Protein AF-0000000070598016 (afdb_homodimer)

Organism: Penaeus vannamei (NCBI:txid6689)

InterPro domains:
  IPR006941 Ribonuclease CAF1 [PF04857] (2-315)
  IPR012337 Ribonuclease H-like superfamily [SSF53098] (2-322)
  IPR036397 Ribonuclease H superfamily [G3DSA:3.30.420.10] (1-96)
  IPR036397 Ribonuclease H superfamily [G3DSA:3.30.420.10] (113-328)
  IPR051181 CAF1 family poly(A)-specific ribonucleases [PTHR15092] (2-322)

Nearest PDB structures (foldseek):
  2a1s-assembly2_B  TM=6.828E-01  e=7.424E-16  Homo sapiens
  2a1s-assembly2_C  TM=6.619E-01  e=5.643E-16  Homo sapiens
  2a1s-assembly1_D  TM=6.572E-01  e=1.434E-15  Homo sapiens
  2a1s-assembly1_A  TM=6.541E-01  e=1.434E-15  Homo sapiens
  2a1r-assembly1_A  TM=8.777E-01  e=7.933E-10  Homo sapiens

Solvent-accessible surface area (backbone atoms only — not comparable to full-atom values): 36395 Å² total; per-residue (Å²): 134,72,51,55,48,39,40,48,50,76,41,78,38,85,98,50,67,32,30,38,32,38,68,39,68,42,40,34,23,84,69,50,49,98,88,38,66,55,67,50,77,43,46,29,55,59,52,52,51,40,49,75,61,66,56,58,50,44,52,26,69,75,63,28,37,31,57,34,15,53,62,52,48,53,50,48,51,53,49,51,50,33,41,68,71,61,73,42,88,71,84,69,51,67,72,47,46,51,50,53,52,50,48,54,60,49,55,72,76,52,50,81,71,39,71,52,72,50,81,89,52,82,49,64,62,54,44,49,52,41,34,50,46,41,51,71,75,31,81,49,39,43,48,46,81,53,95,87,28,43,37,36,32,32,37,47,69,70,56,44,53,55,54,46,66,74,30,62,88,44,49,59,59,48,50,53,53,51,57,60,46,27,39,53,26,56,56,50,51,50,49,39,72,66,53,57,76,44,76,38,64,70,39,65,65,58,49,52,52,48,38,36,46,44,44,34,77,75,64,93,43,66,66,60,44,53,53,51,48,40,68,46,37,74,44,74,44,40,46,49,60,52,42,49,53,50,30,54,54,30,49,74,66,76,42,86,65,32,71,54,50,67,51,83,46,70,67,49,37,43,50,32,58,69,64,46,73,78,62,76,85,65,66,46,78,42,52,56,59,74,78,42,88,72,62,56,88,70,83,53,72,87,35,40,20,45,44,28,40,48,46,53,52,41,40,54,49,49,51,51,51,51,54,56,67,69,49,79,130,133,72,51,56,46,39,42,49,50,73,42,80,38,86,98,50,67,31,30,37,32,38,68,38,69,43,38,34,22,83,68,49,49,98,88,39,64,54,68,48,77,43,47,28,55,58,52,51,51,39,50,74,59,67,56,57,49,44,51,25,70,76,63,28,38,32,57,34,16,53,62,55,49,53,50,48,52,54,50,52,51,32,43,69,70,62,74,42,88,72,84,69,51,66,74,49,46,52,50,52,51,51,48,54,58,49,55,73,74,51,49,81,69,40,70,50,72,50,79,90,52,83,50,64,62,54,44,49,50,42,33,50,47,41,51,70,74,32,80,49,40,44,48,46,82,52,96,85,28,43,36,38,31,32,36,47,69,70,56,44,52,55,53,45,66,74,30,59,88,43,48,58,59,48,51,51,52,50,57,60,47,26,39,52,26,55,57,51,51,50,49,39,72,64,52,57,72,45,77,36,64,70,39,66,66,57,50,52,50,48,39,36,46,44,44,33,77,75,63,92,44,68,66,60,43,52,52,50,48,38,68,45,35,74,42,75,43,41,45,48,60,51,42,49,53,50,29,53,53,30,49,74,65,76,42,84,65,32,71,53,51,67,48,84,46,69,67,48,35,43,51,33,58,68,64,47,75,77,62,76,84,66,67,45,79,42,52,56,58,73,79,41,87,72,61,54,88,69,82,52,71,87,36,39,18,46,46,28,40,47,44,53,52,42,40,56,49,50,52,50,51,51,55,56,68,68,50,78,133

pLDDT: mean 89.63, std 10.13, range [38.59, 98.31]

Secondary structure (DSSP, 8-state):
--SEEEEEEEEEETTTTEEEEEEEEEEB----BTTB--EEEEEHHHHHHHHHTT--HHHHHHHPBPB--HHHHHHHHHHHHHHHTT-S-PPPPHHHHHHHHHHHHHHHHPPTT-EEEE-S---HHHHHHHHHHHHHH-TTEEEEEETTEEEEEE--HHHHHHHHHHSGGGHHHHHHHHHHHHBTHHHHHHHHHHT--EEESS-HHHHHHHIIIII-PPPS-HHHHHHHHHHH-S-EEEHHHHHHHHHHHHHHTT-GGGGGG---SHHHHHHHHHH---STTPPEEEESSTT-GGGSS---TT-HHHHHHHHHHHHHHHHHHHHHHHS--/--SEEEEEEEEEETTTTEEEEEEEEEEB----BTTB--EEEEEHHHHHHHHHTT--HHHHHHHPBPB--HHHHHHHHHHHHHHHTT-S-----HHHHHHHHHHHHHHHHPPTT-EEEE-S---HHHHHHHHHHHHHH-TTEEEEEETTEEEEEE--HHHHHHHHHHSGGGHHHHHHHHHHHHBHHHHHHHHHHHT--EEESS-HHHHHHHIIIII-PPPS-HHHHHHHHHHH-S-EEEHHHHHHHHHHHHHHTT-GGGGGG---SHHHHHHHHHH---STTPPEEEESSTT-GGGSS---TT-HHHHHHHHHHHHHHHHHHHHHHHS--

Structure (mmCIF, N/CA/C/O backbone):
data_AF-0000000070598016-model_v1
#
loop_
_entity.id
_entity.type
_entity.pdbx_description
1 polymer 'Putative poly(A)-specific ribonuclease PARN-like domain-containing protein 1'
#
loop_
_atom_site.group_PDB
_atom_site.id
_atom_site.type_symbol
_atom_site.label_atom_id
_atom_site.label_alt_id
_atom_site.label_comp_id
_atom_site.label_asym_id
_atom_site.label_entity_id
_atom_site.label_seq_id
_atom_site.pdbx_PDB_ins_code
_atom_site.Cartn_x
_atom_site.Cartn_y
_atom_site.Cartn_z
_atom_site.occupancy
_atom_site.B_iso_or_equiv
_atom_site.auth_seq_id
_atom_site.auth_comp_id
_atom_site.auth_asym_id
_atom_site.auth_atom_id
_atom_site.pdbx_PDB_model_num
ATOM 1 N N . MET A 1 1 ? -10.031 4.992 -5.035 1 87.19 1 MET A N 1
ATOM 2 C CA . MET A 1 1 ? -10.625 3.811 -4.41 1 87.19 1 MET A CA 1
ATOM 3 C C . MET A 1 1 ? -10.758 3.998 -2.904 1 87.19 1 MET A C 1
ATOM 5 O O . MET A 1 1 ? -9.93 4.672 -2.283 1 87.19 1 MET A O 1
ATOM 9 N N . ILE A 1 2 ? -11.836 3.328 -2.42 1 93.75 2 ILE A N 1
ATOM 10 C CA . ILE A 1 2 ? -12.047 3.355 -0.976 1 93.75 2 ILE A CA 1
ATOM 11 C C . ILE A 1 2 ? -11.195 2.277 -0.31 1 93.75 2 ILE A C 1
ATOM 13 O O . ILE A 1 2 ? -11.359 1.087 -0.592 1 93.75 2 ILE A O 1
ATOM 17 N N . CYS A 1 3 ? -10.312 2.754 0.599 1 94.94 3 CYS A N 1
ATOM 18 C CA . CYS A 1 3 ? -9.461 1.8 1.301 1 94.94 3 CYS A CA 1
ATOM 19 C C . CYS A 1 3 ? -10.047 1.443 2.662 1 94.94 3 CYS A C 1
ATOM 21 O O . CYS A 1 3 ? -9.742 0.389 3.219 1 94.94 3 CYS A O 1
ATOM 23 N N . GLN A 1 4 ? -10.812 2.354 3.111 1 96.31 4 GLN A N 1
ATOM 24 C CA . GLN A 1 4 ? -11.453 2.17 4.406 1 96.31 4 GLN A CA 1
ATOM 25 C C . GLN A 1 4 ? -12.875 2.725 4.398 1 96.31 4 GLN A C 1
ATOM 27 O O . GLN A 1 4 ? -13.117 3.816 3.883 1 96.31 4 GLN A O 1
ATOM 32 N N . MET A 1 5 ? -13.789 1.959 4.93 1 97.19 5 MET A N 1
ATOM 33 C CA . MET A 1 5 ? -15.188 2.365 5.023 1 97.19 5 MET A CA 1
ATOM 34 C C . MET A 1 5 ? -15.648 2.406 6.477 1 97.19 5 MET A C 1
ATOM 36 O O . MET A 1 5 ? -15.562 1.402 7.188 1 97.19 5 MET A O 1
ATOM 40 N N . GLY A 1 6 ? -16.062 3.57 6.883 1 97.5 6 GLY A N 1
ATOM 41 C CA . GLY A 1 6 ? -16.625 3.715 8.211 1 97.5 6 GLY A CA 1
ATOM 42 C C . GLY A 1 6 ? -18.141 3.695 8.219 1 97.5 6 GLY A C 1
ATOM 43 O O . GLY A 1 6 ? -18.781 4.262 7.324 1 97.5 6 GLY A O 1
ATOM 44 N N . MET A 1 7 ? -18.703 2.969 9.211 1 97.81 7 MET A N 1
ATOM 45 C CA . MET A 1 7 ? -20.156 2.906 9.391 1 97.81 7 MET A CA 1
ATOM 46 C C . MET A 1 7 ? -20.516 3.023 10.859 1 97.81 7 MET A C 1
ATOM 48 O O . MET A 1 7 ? -19.906 2.385 11.719 1 97.81 7 MET A O 1
ATOM 52 N N . ALA A 1 8 ? -21.406 3.871 11.148 1 98.31 8 ALA A N 1
ATOM 53 C CA . ALA A 1 8 ? -21.969 4.012 12.492 1 98.31 8 ALA A CA 1
ATOM 54 C C . ALA A 1 8 ? -23.484 3.961 12.469 1 98.31 8 ALA A C 1
ATOM 56 O O . ALA A 1 8 ? -24.125 4.727 11.742 1 98.31 8 ALA A O 1
ATOM 57 N N . VAL A 1 9 ? -24.047 3.059 13.219 1 98.06 9 VAL A N 1
ATOM 58 C CA . VAL A 1 9 ? -25.484 2.871 13.273 1 98.06 9 VAL A CA 1
ATOM 59 C C . VAL A 1 9 ? -26.031 3.455 14.578 1 98.06 9 VAL A C 1
ATOM 61 O O . VAL A 1 9 ? -25.656 3.021 15.664 1 98.06 9 VAL A O 1
ATOM 64 N N . PHE A 1 10 ? -26.891 4.449 14.414 1 97.88 10 PHE A N 1
ATOM 65 C CA . PHE A 1 10 ? -27.484 5.113 15.57 1 97.88 10 PHE A CA 1
ATOM 66 C C . PHE A 1 10 ? -28.922 4.66 15.773 1 97.88 10 PHE A C 1
ATOM 68 O O . PHE A 1 10 ? -29.688 4.555 14.812 1 97.88 10 PHE A O 1
ATOM 75 N N . LYS A 1 11 ? -29.234 4.352 16.984 1 96.94 11 LYS A N 1
ATOM 76 C CA . LYS A 1 11 ? -30.594 3.957 17.359 1 96.94 11 LYS A CA 1
ATOM 77 C C . LYS A 1 11 ? -31.094 4.777 18.531 1 96.94 11 LYS A C 1
ATOM 79 O O . LYS A 1 11 ? -30.422 4.898 19.562 1 96.94 11 LYS A O 1
ATOM 84 N N . GLY A 1 12 ? -32.25 5.332 18.344 1 96 12 GLY A N 1
ATOM 85 C CA . GLY A 1 12 ? -32.875 6.062 19.453 1 96 12 GLY A CA 1
ATOM 86 C C . GLY A 1 12 ? -33.25 5.172 20.609 1 96 12 GLY A C 1
ATOM 87 O O . GLY A 1 12 ? -33.75 4.047 20.406 1 96 12 GLY A O 1
ATOM 88 N N . ILE A 1 13 ? -33 5.715 21.812 1 94.38 13 ILE A N 1
ATOM 89 C CA . ILE A 1 13 ? -33.469 5.035 23.016 1 94.38 13 ILE A CA 1
ATOM 90 C C . ILE A 1 13 ? -34.875 5.496 23.344 1 94.38 13 ILE A C 1
ATOM 92 O O . ILE A 1 13 ? -35.094 6.68 23.609 1 94.38 13 ILE A O 1
ATOM 96 N N . PRO A 1 14 ? -35.812 4.633 23.469 1 92.44 14 PRO A N 1
ATOM 97 C CA . PRO A 1 14 ? -37.188 5.031 23.734 1 92.44 14 PRO A CA 1
ATOM 98 C C . PRO A 1 14 ? -37.344 5.828 25.031 1 92.44 14 PRO A C 1
ATOM 100 O O . PRO A 1 14 ? -36.688 5.508 26.031 1 92.44 14 PRO A O 1
ATOM 103 N N . HIS A 1 15 ? -38.125 6.891 24.969 1 91.62 15 HIS A N 1
ATOM 104 C CA . HIS A 1 15 ? -38.531 7.719 26.094 1 91.62 15 HIS A CA 1
ATOM 105 C C . HIS A 1 15 ? -37.344 8.445 26.719 1 91.62 15 HIS A C 1
ATOM 107 O O . HIS A 1 15 ? -37.406 8.828 27.891 1 91.62 15 HIS A O 1
ATOM 113 N N . THR A 1 16 ? -36.312 8.469 26.031 1 89.75 16 THR A N 1
ATOM 114 C CA . THR A 1 16 ? -35.188 9.25 26.5 1 89.75 16 THR A CA 1
ATOM 115 C C . THR A 1 16 ? -34.625 10.133 25.375 1 89.75 16 THR A C 1
ATOM 117 O O . THR A 1 16 ? -34.969 9.938 24.203 1 89.75 16 THR A O 1
ATOM 120 N N . ASN A 1 17 ? -33.969 11.078 25.734 1 89.69 17 ASN A N 1
ATOM 121 C CA . ASN A 1 17 ? -33.219 11.898 24.766 1 89.69 17 ASN A CA 1
ATOM 122 C C . ASN A 1 17 ? -31.812 11.367 24.562 1 89.69 17 ASN A C 1
ATOM 124 O O . ASN A 1 17 ? -30.844 12.07 24.844 1 89.69 17 ASN A O 1
ATOM 128 N N . GLY A 1 18 ? -31.828 10.125 24.094 1 94.38 18 GLY A N 1
ATOM 129 C CA . GLY A 1 18 ? -30.547 9.477 23.938 1 94.38 18 GLY A CA 1
ATOM 130 C C . GLY A 1 18 ? -30.5 8.492 22.781 1 94.38 18 GLY A C 1
ATOM 131 O O . GLY A 1 18 ? -31.547 8.062 22.297 1 94.38 18 GLY A O 1
ATOM 132 N N . TYR A 1 19 ? -29.359 8.188 22.328 1 96.88 19 TYR A N 1
ATOM 133 C CA . TYR A 1 19 ? -29.125 7.258 21.234 1 96.88 19 TYR A CA 1
ATOM 134 C C . TYR A 1 19 ? -28.031 6.254 21.578 1 96.88 19 TYR A C 1
ATOM 136 O O . TYR A 1 19 ? -27.109 6.566 22.328 1 96.88 19 TYR A O 1
ATOM 144 N N . THR A 1 20 ? -28.172 5.078 21.062 1 97.44 20 THR A N 1
ATOM 145 C CA . THR A 1 20 ? -27.062 4.141 21.047 1 97.44 20 THR A CA 1
ATOM 146 C C . THR A 1 20 ? -26.375 4.148 19.688 1 97.44 20 THR A C 1
ATOM 148 O O . THR A 1 20 ? -26.984 4.477 18.672 1 97.44 20 THR A O 1
ATOM 151 N N . VAL A 1 21 ? -25.109 3.855 19.719 1 98 21 VAL A N 1
ATOM 152 C CA . VAL A 1 21 ? -24.359 3.832 18.453 1 98 21 VAL A CA 1
ATOM 153 C C . VAL A 1 21 ? -23.453 2.607 18.422 1 98 21 VAL A C 1
ATOM 155 O O . VAL A 1 21 ? -22.875 2.223 19.438 1 98 21 VAL A O 1
ATOM 158 N N . THR A 1 22 ? -23.422 1.953 17.312 1 97.88 22 THR A N 1
ATOM 159 C CA . THR A 1 22 ? -22.469 0.91 16.984 1 97.88 22 THR A CA 1
ATOM 160 C C . THR A 1 22 ? -21.641 1.3 15.766 1 97.88 22 THR A C 1
ATOM 162 O O . THR A 1 22 ? -22.188 1.484 14.68 1 97.88 22 THR A O 1
ATOM 165 N N . SER A 1 23 ? -20.328 1.384 15.977 1 97.56 23 SER A N 1
ATOM 166 C CA . SER A 1 23 ? -19.453 1.861 14.914 1 97.56 23 SER A CA 1
ATOM 167 C C . SER A 1 23 ? -18.578 0.735 14.367 1 97.56 23 SER A C 1
ATOM 169 O O . SER A 1 23 ? -18.125 -0.129 15.125 1 97.56 23 SER A O 1
ATOM 171 N N . TYR A 1 24 ? -18.359 0.74 13.086 1 97.5 24 TYR A N 1
ATOM 172 C CA . TYR A 1 24 ? -17.547 -0.248 12.383 1 97.5 24 TYR A CA 1
ATOM 173 C C . TYR A 1 24 ? -16.516 0.429 11.492 1 97.5 24 TYR A C 1
ATOM 175 O O . TYR A 1 24 ? -16.75 1.513 10.961 1 97.5 24 TYR A O 1
ATOM 183 N N . ASN A 1 25 ? -15.383 -0.156 11.414 1 97.56 25 ASN A N 1
ATOM 184 C CA . ASN A 1 25 ? -14.32 0.244 10.492 1 97.56 25 ASN A CA 1
ATOM 185 C C . ASN A 1 25 ? -13.883 -0.914 9.602 1 97.56 25 ASN A C 1
ATOM 187 O O . ASN A 1 25 ? -13.281 -1.876 10.07 1 97.56 25 ASN A O 1
ATOM 191 N N . PHE A 1 26 ? -14.203 -0.837 8.281 1 97.81 26 PHE A N 1
ATOM 192 C CA . PHE A 1 26 ? -13.914 -1.91 7.332 1 97.81 26 PHE A CA 1
ATOM 193 C C . PHE A 1 26 ? -12.758 -1.525 6.418 1 97.81 26 PHE A C 1
ATOM 195 O O . PHE A 1 26 ? -12.758 -0.441 5.832 1 97.81 26 PHE A O 1
ATOM 202 N N . TYR A 1 27 ? -11.805 -2.406 6.316 1 97.81 27 TYR A N 1
ATOM 203 C CA . TYR A 1 27 ? -10.797 -2.256 5.277 1 97.81 27 TYR A CA 1
ATOM 204 C C . TYR A 1 27 ? -11.242 -2.922 3.98 1 97.81 27 TYR A C 1
ATOM 206 O O . TYR A 1 27 ? -11.75 -4.047 3.996 1 97.81 27 TYR A O 1
ATOM 214 N N . LEU A 1 28 ? -11.117 -2.17 2.902 1 97.06 28 LEU A N 1
ATOM 215 C CA . LEU A 1 28 ? -11.492 -2.699 1.596 1 97.06 28 LEU A CA 1
ATOM 216 C C . LEU A 1 28 ? -10.258 -2.873 0.709 1 97.06 28 LEU A C 1
ATOM 218 O O . LEU A 1 28 ? -9.547 -1.904 0.428 1 97.06 28 LEU A O 1
ATOM 222 N N . ARG A 1 29 ? -10.023 -4.055 0.264 1 94.81 29 ARG A N 1
ATOM 223 C CA . ARG A 1 29 ? -8.852 -4.305 -0.563 1 94.81 29 ARG A CA 1
ATOM 224 C C . ARG A 1 29 ? -9.242 -4.543 -2.018 1 94.81 29 ARG A C 1
ATOM 226 O O . ARG A 1 29 ? -10.336 -5.043 -2.295 1 94.81 29 ARG A O 1
ATOM 233 N N . PRO A 1 30 ? -8.344 -4.18 -2.912 1 92.06 30 PRO A N 1
ATOM 234 C CA . PRO A 1 30 ? -8.57 -4.582 -4.301 1 92.06 30 PRO A CA 1
ATOM 235 C C . PRO A 1 30 ? -8.383 -6.078 -4.523 1 92.06 30 PRO A C 1
ATOM 237 O O . PRO A 1 30 ? -7.688 -6.738 -3.744 1 92.06 30 PRO A O 1
ATOM 240 N N . HIS A 1 31 ? -9.039 -6.566 -5.496 1 88.19 31 HIS A N 1
ATOM 241 C CA . HIS A 1 31 ? -8.914 -7.984 -5.816 1 88.19 31 HIS A CA 1
ATOM 242 C C . HIS A 1 31 ? -8.961 -8.219 -7.324 1 88.19 31 HIS A C 1
ATOM 244 O O . HIS A 1 31 ? -9.703 -7.539 -8.039 1 88.19 31 HIS A O 1
ATOM 250 N N . SER A 1 32 ? -8.133 -9.078 -7.66 1 86 32 SER A N 1
ATOM 251 C CA . SER A 1 32 ? -8.125 -9.461 -9.07 1 86 32 SER A CA 1
ATOM 252 C C . SER A 1 32 ? -8.688 -10.867 -9.266 1 86 32 SER A C 1
ATOM 254 O O . SER A 1 32 ? -8.758 -11.648 -8.312 1 86 32 SER A O 1
ATOM 256 N N . CYS A 1 33 ? -9.203 -11.031 -10.43 1 76.94 33 CYS A N 1
ATOM 257 C CA . CYS A 1 33 ? -9.633 -12.359 -10.852 1 76.94 33 CYS A CA 1
ATOM 258 C C . CYS A 1 33 ? -9.164 -12.648 -12.273 1 76.94 33 CYS A C 1
ATOM 260 O O . CYS A 1 33 ? -8.469 -11.836 -12.883 1 76.94 33 CYS A O 1
ATOM 262 N N . THR A 1 34 ? -9.344 -13.75 -12.773 1 67.5 34 THR A N 1
ATOM 263 C CA . THR A 1 34 ? -8.859 -14.211 -14.07 1 67.5 34 THR A CA 1
ATOM 264 C C . THR A 1 34 ? -9.18 -13.195 -15.164 1 67.5 34 THR A C 1
ATOM 266 O O . THR A 1 34 ? -8.367 -12.953 -16.047 1 67.5 34 THR A O 1
ATOM 269 N N . SER A 1 35 ? -10.234 -12.523 -15.031 1 66.56 35 SER A N 1
ATOM 270 C CA . SER A 1 35 ? -10.641 -11.641 -16.109 1 66.56 35 SER A CA 1
ATOM 271 C C . SER A 1 35 ? -10.617 -10.18 -15.672 1 66.56 35 SER A C 1
ATOM 273 O O . SER A 1 35 ? -10.859 -9.273 -16.484 1 66.56 35 SER A O 1
ATOM 275 N N . PHE A 1 36 ? -10.281 -10.047 -14.492 1 79.31 36 PHE A N 1
ATOM 276 C CA . PHE A 1 36 ? -10.391 -8.711 -13.914 1 79.31 36 PHE A CA 1
ATOM 277 C C . PHE A 1 36 ? -9.156 -8.375 -13.086 1 79.31 36 PHE A C 1
ATOM 279 O O . PHE A 1 36 ? -8.797 -9.117 -12.172 1 79.31 36 PHE A O 1
ATOM 286 N N . ASP A 1 37 ? -8.469 -7.316 -13.523 1 87 37 ASP A N 1
ATOM 287 C CA . ASP A 1 37 ? -7.289 -6.848 -12.805 1 87 37 ASP A CA 1
ATOM 288 C C . ASP A 1 37 ? -7.273 -5.324 -12.719 1 87 37 ASP A C 1
ATOM 290 O O . ASP A 1 37 ? -6.582 -4.656 -13.492 1 87 37 ASP A O 1
ATOM 294 N N . PRO A 1 38 ? -7.957 -4.875 -11.789 1 87.25 38 PRO A N 1
ATOM 295 C CA . PRO A 1 38 ? -8.078 -3.418 -11.703 1 87.25 38 PRO A CA 1
ATOM 296 C C . PRO A 1 38 ? -6.762 -2.742 -11.312 1 87.25 38 PRO A C 1
ATOM 298 O O . PRO A 1 38 ? -5.957 -3.326 -10.586 1 87.25 38 PRO A O 1
ATOM 301 N N . THR A 1 39 ? -6.586 -1.587 -11.898 1 90.75 39 THR A N 1
ATOM 302 C CA . THR A 1 39 ? -5.465 -0.721 -11.539 1 90.75 39 THR A CA 1
ATOM 303 C C . THR A 1 39 ? -5.957 0.527 -10.812 1 90.75 39 THR A C 1
ATOM 305 O O . THR A 1 39 ? -7.098 0.958 -11.008 1 90.75 39 THR A O 1
ATOM 308 N N . PHE A 1 40 ? -5.152 0.979 -9.953 1 90.94 40 PHE A N 1
ATOM 309 C CA . PHE A 1 40 ? -5.5 2.244 -9.312 1 90.94 40 PHE A CA 1
ATOM 310 C C . PHE A 1 40 ? -4.254 3.1 -9.094 1 90.94 40 PHE A C 1
ATOM 312 O O . PHE A 1 40 ? -3.137 2.582 -9.07 1 90.94 40 PHE A O 1
ATOM 319 N N . MET A 1 41 ? -4.508 4.336 -8.984 1 92.62 41 MET A N 1
ATOM 320 C CA . MET A 1 41 ? -3.434 5.316 -8.859 1 92.62 41 MET A CA 1
ATOM 321 C C . MET A 1 41 ? -3.24 5.723 -7.398 1 92.62 41 MET A C 1
ATOM 323 O O . MET A 1 41 ? -4.215 5.902 -6.668 1 92.62 41 MET A O 1
ATOM 327 N N . CYS A 1 42 ? -1.996 5.777 -7.051 1 92.44 42 CYS A N 1
ATOM 328 C CA . CYS A 1 42 ? -1.64 6.258 -5.719 1 92.44 42 CYS A CA 1
ATOM 329 C C . CYS A 1 42 ? -0.865 7.566 -5.801 1 92.44 42 CYS A C 1
ATOM 331 O O . CYS A 1 42 ? 0.073 7.691 -6.59 1 92.44 42 CYS A O 1
ATOM 333 N N . GLN A 1 43 ? -1.31 8.461 -5.07 1 92 43 GLN A N 1
ATOM 334 C CA . GLN A 1 43 ? -0.57 9.703 -4.898 1 92 43 GLN A CA 1
ATOM 335 C C . GLN A 1 43 ? 0.286 9.664 -3.637 1 92 43 GLN A C 1
ATOM 337 O O . GLN A 1 43 ? -0.192 9.289 -2.566 1 92 43 GLN A O 1
ATOM 342 N N . THR A 1 44 ? 1.466 10.094 -3.715 1 91.69 44 THR A N 1
ATOM 343 C CA . THR A 1 44 ? 2.422 9.969 -2.621 1 91.69 44 THR A CA 1
ATOM 344 C C . THR A 1 44 ? 1.955 10.758 -1.4 1 91.69 44 THR A C 1
ATOM 346 O O . THR A 1 44 ? 1.989 10.25 -0.277 1 91.69 44 THR A O 1
ATOM 349 N N . SER A 1 45 ? 1.502 11.938 -1.614 1 88.62 45 SER A N 1
ATOM 350 C CA . SER A 1 45 ? 1.046 12.758 -0.498 1 88.62 45 SER A CA 1
ATOM 351 C C . SER A 1 45 ? -0.134 12.109 0.219 1 88.62 45 SER A C 1
ATOM 353 O O . SER A 1 45 ? -0.285 12.258 1.434 1 88.62 45 SER A O 1
ATOM 355 N N . SER A 1 46 ? -0.92 11.383 -0.531 1 90.56 46 SER A N 1
ATOM 356 C CA . SER A 1 46 ? -2.043 10.664 0.065 1 90.56 46 SER A CA 1
ATOM 357 C C . SER A 1 46 ? -1.562 9.516 0.948 1 90.56 46 SER A C 1
ATOM 359 O O . SER A 1 46 ? -2.117 9.281 2.021 1 90.56 46 SER A O 1
ATOM 361 N N . LEU A 1 47 ? -0.549 8.867 0.49 1 92.44 47 LEU A N 1
ATOM 362 C CA . LEU A 1 47 ? 0.026 7.789 1.288 1 92.44 47 LEU A CA 1
ATOM 363 C C . LEU A 1 47 ? 0.657 8.336 2.564 1 92.44 47 LEU A C 1
ATOM 365 O O . LEU A 1 47 ? 0.504 7.75 3.639 1 92.44 47 LEU A O 1
ATOM 369 N N . GLU A 1 48 ? 1.314 9.406 2.398 1 88.69 48 GLU A N 1
ATOM 370 C CA . GLU A 1 48 ? 1.935 10.047 3.557 1 88.69 48 GLU A CA 1
ATOM 371 C C . GLU A 1 48 ? 0.883 10.516 4.555 1 88.69 48 GLU A C 1
ATOM 373 O O . GLU A 1 48 ? 1.1 10.453 5.77 1 88.69 48 GLU A O 1
ATOM 378 N N . PHE A 1 49 ? -0.177 11.008 4.027 1 88.5 49 PHE A N 1
ATOM 379 C CA . PHE A 1 49 ? -1.301 11.391 4.875 1 88.5 49 PHE A CA 1
ATOM 380 C C . PHE A 1 49 ? -1.81 10.195 5.672 1 88.5 49 PHE A C 1
ATOM 382 O O . PHE A 1 49 ? -2.006 10.281 6.883 1 88.5 49 PHE A O 1
ATOM 389 N N . LEU A 1 50 ? -2.023 9.094 5 1 91.94 50 LEU A N 1
ATOM 390 C CA . LEU A 1 50 ? -2.477 7.879 5.672 1 91.94 50 LEU A CA 1
ATOM 391 C C . LEU A 1 50 ? -1.479 7.445 6.742 1 91.94 50 LEU A C 1
ATOM 393 O O . LEU A 1 50 ? -1.873 7.004 7.824 1 91.94 50 LEU A O 1
ATOM 397 N N . GLN A 1 51 ? -0.239 7.625 6.434 1 90.44 51 GLN A N 1
ATOM 398 C CA . GLN A 1 51 ? 0.804 7.297 7.398 1 90.44 51 GLN A CA 1
ATOM 399 C C . GLN A 1 51 ? 0.677 8.156 8.656 1 90.44 51 GLN A C 1
ATOM 401 O O . GLN A 1 51 ? 0.814 7.652 9.773 1 90.44 51 GLN A O 1
ATOM 406 N N . ARG A 1 52 ? 0.43 9.359 8.438 1 86.44 52 ARG A N 1
ATOM 407 C CA . ARG A 1 52 ? 0.336 10.305 9.547 1 86.44 52 ARG A CA 1
ATOM 408 C C . ARG A 1 52 ? -0.746 9.883 10.531 1 86.44 52 ARG A C 1
ATOM 410 O O . ARG A 1 52 ? -0.627 10.133 11.734 1 86.44 52 ARG A O 1
ATOM 417 N N . PHE A 1 53 ? -1.664 9.219 10 1 88.81 53 PHE A N 1
ATOM 418 C CA . PHE A 1 53 ? -2.771 8.82 10.859 1 88.81 53 PHE A CA 1
ATOM 419 C C . PHE A 1 53 ? -2.738 7.32 11.125 1 88.81 53 PHE A C 1
ATOM 421 O O . PHE A 1 53 ? -3.781 6.703 11.344 1 88.81 53 PHE A O 1
ATOM 428 N N . LYS A 1 54 ? -1.581 6.742 10.969 1 91.38 54 LYS A N 1
ATOM 429 C CA . LYS A 1 54 ? -1.24 5.391 11.398 1 91.38 54 LYS A CA 1
ATOM 430 C C . LYS A 1 54 ? -2.09 4.352 10.672 1 91.38 54 LYS A C 1
ATOM 432 O O . LYS A 1 54 ? -2.576 3.398 11.289 1 91.38 54 LYS A O 1
ATOM 437 N N . PHE A 1 55 ? -2.338 4.609 9.453 1 95.75 55 PHE A N 1
ATOM 438 C CA . PHE A 1 55 ? -3.039 3.643 8.617 1 95.75 55 PHE A CA 1
ATOM 439 C C . PHE A 1 55 ? -2.254 2.34 8.523 1 95.75 55 PHE A C 1
ATOM 441 O O . PHE A 1 55 ? -1.034 2.355 8.344 1 95.75 55 PHE A O 1
ATOM 448 N N . ASP A 1 56 ? -2.936 1.263 8.688 1 96.88 56 ASP A N 1
ATOM 449 C CA . ASP A 1 56 ? -2.307 -0.053 8.617 1 96.88 56 ASP A CA 1
ATOM 450 C C . ASP A 1 56 ? -2.416 -0.642 7.211 1 96.88 56 ASP A C 1
ATOM 452 O O . ASP A 1 56 ? -3.428 -1.257 6.867 1 96.88 56 ASP A O 1
ATOM 456 N N . PHE A 1 57 ? -1.369 -0.555 6.496 1 97.19 57 PHE A N 1
ATOM 457 C CA . PHE A 1 57 ? -1.372 -0.976 5.098 1 97.19 57 PHE A CA 1
ATOM 458 C C . PHE A 1 57 ? -1.394 -2.496 4.992 1 97.19 57 PHE A C 1
ATOM 460 O O . PHE A 1 57 ? -1.947 -3.049 4.039 1 97.19 57 PHE A O 1
ATOM 467 N N . ASN A 1 58 ? -0.763 -3.152 5.922 1 97.38 58 ASN A N 1
ATOM 468 C CA . ASN A 1 58 ? -0.834 -4.609 5.934 1 97.38 58 ASN A CA 1
ATOM 469 C C . ASN A 1 58 ? -2.258 -5.102 6.18 1 97.38 58 ASN A C 1
ATOM 471 O O . ASN A 1 58 ? -2.742 -5.992 5.48 1 97.38 58 ASN A O 1
ATOM 475 N N . LYS A 1 59 ? -2.855 -4.504 7.129 1 97 59 LYS A N 1
ATOM 476 C CA . LYS A 1 59 ? -4.242 -4.883 7.395 1 97 59 LYS A CA 1
ATOM 477 C C . LYS A 1 59 ? -5.125 -4.625 6.176 1 97 59 LYS A C 1
ATOM 479 O O . LYS A 1 59 ? -6.008 -5.426 5.859 1 97 59 LYS A O 1
ATOM 484 N N . TRP A 1 60 ? -4.875 -3.562 5.543 1 96.75 60 TRP A N 1
ATOM 485 C CA . TRP A 1 60 ? -5.633 -3.184 4.352 1 96.75 60 TRP A CA 1
ATOM 486 C C . TRP A 1 60 ? -5.484 -4.234 3.258 1 96.75 60 TRP A C 1
ATOM 488 O O . TRP A 1 60 ? -6.484 -4.754 2.75 1 96.75 60 TRP A O 1
ATOM 498 N N . LEU A 1 61 ? -4.297 -4.688 2.996 1 95.56 61 LEU A N 1
ATOM 499 C CA . LEU A 1 61 ? -4.066 -5.504 1.809 1 95.56 61 LEU A CA 1
ATOM 500 C C . LEU A 1 61 ? -4.176 -6.988 2.137 1 95.56 61 LEU A C 1
ATOM 502 O O . LEU A 1 61 ? -4.562 -7.789 1.284 1 95.56 61 LEU A O 1
ATOM 506 N N . TYR A 1 62 ? -3.863 -7.391 3.365 1 93.69 62 TYR A N 1
ATOM 507 C CA . TYR A 1 62 ? -3.938 -8.797 3.742 1 93.69 62 TYR A CA 1
ATOM 508 C C . TYR A 1 62 ? -5.312 -9.141 4.301 1 93.69 62 TYR A C 1
ATOM 510 O O . TYR A 1 62 ? -5.805 -10.258 4.113 1 93.69 62 TYR A O 1
ATOM 518 N N . GLY A 1 63 ? -5.859 -8.219 4.957 1 92.56 63 GLY A N 1
ATOM 519 C CA . GLY A 1 63 ? -7.062 -8.523 5.711 1 92.56 63 GLY A CA 1
ATOM 520 C C . GLY A 1 63 ? -8.297 -7.828 5.176 1 92.56 63 GLY A C 1
ATOM 521 O O . GLY A 1 63 ? -9.406 -8.07 5.652 1 92.56 63 GLY A O 1
ATOM 522 N N . GLY A 1 64 ? -8.141 -6.961 4.246 1 94.75 64 GLY A N 1
ATOM 523 C CA . GLY A 1 64 ? -9.273 -6.219 3.719 1 94.75 64 GLY A CA 1
ATOM 524 C C . GLY A 1 64 ? -10.32 -7.105 3.072 1 94.75 64 GLY A C 1
ATOM 525 O O . GLY A 1 64 ? -10.023 -8.219 2.646 1 94.75 64 GLY A O 1
ATOM 526 N N . ILE A 1 65 ? -11.477 -6.574 2.99 1 95 65 ILE A N 1
ATOM 527 C CA . ILE A 1 65 ? -12.617 -7.262 2.387 1 95 65 ILE A CA 1
ATOM 528 C C . ILE A 1 65 ? -12.758 -6.836 0.925 1 95 65 ILE A C 1
ATOM 530 O O . ILE A 1 65 ? -12.508 -5.68 0.582 1 95 65 ILE A O 1
ATOM 534 N N . THR A 1 66 ? -13.148 -7.75 0.105 1 93.12 66 THR A N 1
ATOM 535 C CA . THR A 1 66 ? -13.312 -7.441 -1.312 1 93.12 66 THR A CA 1
ATOM 536 C C . THR A 1 66 ? -14.625 -6.699 -1.555 1 93.12 66 THR A C 1
ATOM 538 O O . THR A 1 66 ? -15.469 -6.617 -0.663 1 93.12 66 THR A O 1
ATOM 541 N N . SER A 1 67 ? -14.719 -6.129 -2.703 1 94.38 67 SER A N 1
ATOM 542 C CA . SER A 1 67 ? -15.945 -5.504 -3.195 1 94.38 67 SER A CA 1
ATOM 543 C C . SER A 1 67 ? -16.016 -5.566 -4.719 1 94.38 67 SER A C 1
ATOM 545 O O . SER A 1 67 ? -14.992 -5.641 -5.395 1 94.38 67 SER A O 1
ATOM 547 N N . MET A 1 68 ? -17.266 -5.633 -5.18 1 93.06 68 MET A N 1
ATOM 548 C CA . MET A 1 68 ? -17.516 -5.652 -6.621 1 93.06 68 MET A CA 1
ATOM 549 C C . MET A 1 68 ? -18.844 -4.953 -6.949 1 93.06 68 MET A C 1
ATOM 551 O O . MET A 1 68 ? -19.844 -5.145 -6.258 1 93.06 68 MET A O 1
ATOM 555 N N . ASN A 1 69 ? -18.734 -4.156 -7.969 1 94.44 69 ASN A N 1
ATOM 556 C CA . ASN A 1 69 ? -20.016 -3.605 -8.422 1 94.44 69 ASN A CA 1
ATOM 557 C C . ASN A 1 69 ? -20.75 -4.582 -9.336 1 94.44 69 ASN A C 1
ATOM 559 O O . ASN A 1 69 ? -20.266 -5.68 -9.602 1 94.44 69 ASN A O 1
ATOM 563 N N . THR A 1 70 ? -21.875 -4.188 -9.773 1 95.5 70 THR A N 1
ATOM 564 C CA . THR A 1 70 ? -22.75 -5.094 -10.516 1 95.5 70 THR A CA 1
ATOM 565 C C . THR A 1 70 ? -22.109 -5.5 -11.844 1 95.5 70 THR A C 1
ATOM 567 O O . THR A 1 70 ? -22.219 -6.652 -12.266 1 95.5 70 THR A O 1
ATOM 570 N N . ASP A 1 71 ? -21.484 -4.641 -12.453 1 91.62 71 ASP A N 1
ATOM 571 C CA . ASP A 1 71 ? -20.828 -4.93 -13.719 1 91.62 71 ASP A CA 1
ATOM 572 C C . ASP A 1 71 ? -19.688 -5.941 -13.523 1 91.62 71 ASP A C 1
ATOM 574 O O . ASP A 1 71 ? -19.562 -6.891 -14.297 1 91.62 71 ASP A O 1
ATOM 578 N N . GLU A 1 72 ? -18.938 -5.746 -12.555 1 90.44 72 GLU A N 1
ATOM 579 C CA . GLU A 1 72 ? -17.844 -6.652 -12.219 1 90.44 72 GLU A CA 1
ATOM 580 C C . GLU A 1 72 ? -18.375 -8.031 -11.836 1 90.44 72 GLU A C 1
ATOM 582 O O . GLU A 1 72 ? -17.781 -9.055 -12.203 1 90.44 72 GLU A O 1
ATOM 587 N N . GLU A 1 73 ? -19.391 -8.023 -11.07 1 93.44 73 GLU A N 1
ATOM 588 C CA . GLU A 1 73 ? -20.031 -9.273 -10.672 1 93.44 73 GLU A CA 1
ATOM 589 C C . GLU A 1 73 ? -20.469 -10.086 -11.891 1 93.44 73 GLU A C 1
ATOM 591 O O . GLU A 1 73 ? -20.25 -11.289 -11.953 1 93.44 73 GLU A O 1
ATOM 596 N N . ASN A 1 74 ? -21.078 -9.414 -12.828 1 92.88 74 ASN A N 1
ATOM 597 C CA . ASN A 1 74 ? -21.547 -10.078 -14.047 1 92.88 74 ASN A CA 1
ATOM 598 C C . ASN A 1 74 ? -20.375 -10.641 -14.852 1 92.88 74 ASN A C 1
ATOM 600 O O . ASN A 1 74 ? -20.469 -11.75 -15.383 1 92.88 74 ASN A O 1
ATOM 604 N N . GLU A 1 75 ? -19.406 -9.93 -14.883 1 89.69 75 GLU A N 1
ATOM 605 C CA . GLU A 1 75 ? -18.219 -10.391 -15.586 1 89.69 75 GLU A CA 1
ATOM 606 C C . GLU A 1 75 ? -17.609 -11.625 -14.906 1 89.69 75 GLU A C 1
ATOM 608 O O . GLU A 1 75 ? -17.188 -12.562 -15.578 1 89.69 75 GLU A O 1
ATOM 613 N N . LEU A 1 76 ? -17.562 -11.547 -13.664 1 90.31 76 LEU A N 1
ATOM 614 C CA . LEU A 1 76 ? -17.031 -12.68 -12.906 1 90.31 76 LEU A CA 1
ATOM 615 C C . LEU A 1 76 ? -17.875 -13.93 -13.148 1 90.31 76 LEU A C 1
ATOM 617 O O . LEU A 1 76 ? -17.328 -15.016 -13.367 1 90.31 76 LEU A O 1
ATOM 621 N N . CYS A 1 77 ? -19.141 -13.766 -13.109 1 92.38 77 CYS A N 1
ATOM 622 C CA . CYS A 1 77 ? -20.047 -14.883 -13.344 1 92.38 77 CYS A CA 1
ATOM 623 C C . CYS A 1 77 ? -19.812 -15.5 -14.719 1 92.38 77 CYS A C 1
ATOM 625 O O . CYS A 1 77 ? -19.75 -16.719 -14.844 1 92.38 77 CYS A O 1
ATOM 627 N N . THR A 1 78 ? -19.672 -14.664 -15.664 1 90.62 78 THR A N 1
ATOM 628 C CA . THR A 1 78 ? -19.438 -15.125 -17.016 1 90.62 78 THR A CA 1
ATOM 629 C C . THR A 1 78 ? -18.109 -15.883 -17.125 1 90.62 78 THR A C 1
ATOM 631 O O . THR A 1 78 ? -18.047 -16.953 -17.719 1 90.62 78 THR A O 1
ATOM 634 N N . THR A 1 79 ? -17.156 -15.344 -16.516 1 88.25 79 THR A N 1
ATOM 635 C CA . THR A 1 79 ? -15.82 -15.953 -16.562 1 88.25 79 THR A CA 1
ATOM 636 C C . THR A 1 79 ? -15.82 -17.297 -15.844 1 88.25 79 THR A C 1
ATOM 638 O O . THR A 1 79 ? -15.32 -18.281 -16.375 1 88.25 79 THR A O 1
ATOM 641 N N . LEU A 1 80 ? -16.359 -17.312 -14.625 1 90.06 80 LEU A N 1
ATOM 642 C CA . LEU A 1 80 ? -16.375 -18.547 -13.852 1 90.06 80 LEU A CA 1
ATOM 643 C C . LEU A 1 80 ? -17.156 -19.641 -14.578 1 90.06 80 LEU A C 1
ATOM 645 O O . LEU A 1 80 ? -16.734 -20.797 -14.609 1 90.06 80 LEU A O 1
ATOM 649 N N . SER A 1 81 ? -18.234 -19.234 -15.18 1 91.38 81 SER A N 1
ATOM 650 C CA . SER A 1 81 ? -19.047 -20.172 -15.93 1 91.38 81 SER A CA 1
ATOM 651 C C . SER A 1 81 ? -18.266 -20.766 -17.109 1 91.38 81 SER A C 1
ATOM 653 O O . SER A 1 81 ? -18.344 -21.969 -17.359 1 91.38 81 SER A O 1
ATOM 655 N N . SER A 1 82 ? -17.547 -19.953 -17.75 1 90 82 SER A N 1
ATOM 656 C CA . SER A 1 82 ? -16.75 -20.406 -18.891 1 90 82 SER A CA 1
ATOM 657 C C . SER A 1 82 ? -15.648 -21.359 -18.453 1 90 82 SER A C 1
ATOM 659 O O . SER A 1 82 ? -15.328 -22.312 -19.172 1 90 82 SER A O 1
ATOM 661 N N . VAL A 1 83 ? -15.094 -21.094 -17.344 1 88.12 83 VAL A N 1
ATOM 662 C CA . VAL A 1 83 ? -14.031 -21.938 -16.828 1 88.12 83 VAL A CA 1
ATOM 663 C C . VAL A 1 83 ? -14.602 -23.297 -16.406 1 88.12 83 VAL A C 1
ATOM 665 O O . VAL A 1 83 ? -14.023 -24.344 -16.719 1 88.12 83 VAL A O 1
ATOM 668 N N . ILE A 1 84 ? -15.711 -23.266 -15.734 1 91.06 84 ILE A N 1
ATOM 669 C CA . ILE A 1 84 ? -16.344 -24.5 -15.25 1 91.06 84 ILE A CA 1
ATOM 670 C C . ILE A 1 84 ? -16.734 -25.375 -16.438 1 91.06 84 ILE A C 1
ATOM 672 O O . ILE A 1 84 ? -16.562 -26.594 -16.391 1 91.06 84 ILE A O 1
ATOM 676 N N . LYS A 1 85 ? -17.141 -24.719 -17.516 1 89.38 85 LYS A N 1
ATOM 677 C CA . LYS A 1 85 ? -17.594 -25.453 -18.688 1 89.38 85 LYS A CA 1
ATOM 678 C C . LYS A 1 85 ? -16.406 -25.906 -19.547 1 89.38 85 LYS A C 1
ATOM 680 O O . LYS A 1 85 ? -16.578 -26.594 -20.547 1 89.38 85 LYS A O 1
ATOM 685 N N . GLY A 1 86 ? -15.219 -25.453 -19.203 1 85.12 86 GLY A N 1
ATOM 686 C CA . GLY A 1 86 ? -14.031 -25.828 -19.953 1 85.12 86 GLY A CA 1
ATOM 687 C C . GLY A 1 86 ? -13.852 -25.031 -21.219 1 85.12 86 GLY A C 1
ATOM 688 O O . GLY A 1 86 ? -13.094 -25.422 -22.109 1 85.12 86 GLY A O 1
ATOM 689 N N . GLN A 1 87 ? -14.562 -24.047 -21.375 1 82.44 87 GLN A N 1
ATOM 690 C CA . GLN A 1 87 ? -14.5 -23.203 -22.578 1 82.44 87 GLN A CA 1
ATOM 691 C C . GLN A 1 87 ? -13.312 -22.25 -22.531 1 82.44 87 GLN A C 1
ATOM 693 O O . GLN A 1 87 ? -12.828 -21.797 -23.562 1 82.44 87 GLN A O 1
ATOM 698 N N . LYS A 1 88 ? -12.891 -21.922 -21.359 1 77.81 88 LYS A N 1
ATOM 699 C CA . LYS A 1 88 ? -11.742 -21.031 -21.156 1 77.81 88 LYS A CA 1
ATOM 700 C C . LYS A 1 88 ? -10.617 -21.766 -20.422 1 77.81 88 LYS A C 1
ATOM 702 O O . LYS A 1 88 ? -10.828 -22.344 -19.359 1 77.81 88 LYS A O 1
ATOM 707 N N . ILE A 1 89 ? -9.523 -21.812 -21.203 1 71.12 89 ILE A N 1
ATOM 708 C CA . ILE A 1 89 ? -8.352 -22.422 -20.594 1 71.12 89 ILE A CA 1
ATOM 709 C C . ILE A 1 89 ? -7.664 -21.406 -19.672 1 71.12 89 ILE A C 1
ATOM 711 O O . ILE A 1 89 ? -7.359 -20.281 -20.094 1 71.12 89 ILE A O 1
ATOM 715 N N . VAL A 1 90 ? -7.738 -21.734 -18.422 1 72.44 90 VAL A N 1
ATOM 716 C CA . VAL A 1 90 ? -7.066 -20.828 -17.5 1 72.44 90 VAL A CA 1
ATOM 717 C C . VAL A 1 90 ? -5.68 -21.375 -17.172 1 72.44 90 VAL A C 1
ATOM 719 O O . VAL A 1 90 ? -5.527 -22.562 -16.859 1 72.44 90 VAL A O 1
ATOM 722 N N . ASP A 1 91 ? -4.707 -20.531 -17.422 1 76.88 91 ASP A N 1
ATOM 723 C CA . ASP A 1 91 ? -3.359 -20.875 -16.984 1 76.88 91 ASP A CA 1
ATOM 724 C C . ASP A 1 91 ? -3.266 -20.891 -15.461 1 76.88 91 ASP A C 1
ATOM 726 O O . ASP A 1 91 ? -3.508 -19.875 -14.805 1 76.88 91 ASP A O 1
ATOM 730 N N . LEU A 1 92 ? -2.988 -22.094 -14.984 1 81.25 92 LEU A N 1
ATOM 731 C CA . LEU A 1 92 ? -2.912 -22.234 -13.531 1 81.25 92 LEU A CA 1
ATOM 732 C C . LEU A 1 92 ? -1.626 -21.609 -12.992 1 81.25 92 LEU A C 1
ATOM 734 O O . LEU A 1 92 ? -0.541 -21.875 -13.516 1 81.25 92 LEU A O 1
ATOM 738 N N . PRO A 1 93 ? -1.812 -20.828 -12.055 1 77.75 93 PRO A N 1
ATOM 739 C CA . PRO A 1 93 ? -0.601 -20.406 -11.352 1 77.75 93 PRO A CA 1
ATOM 740 C C . PRO A 1 93 ? 0.202 -21.578 -10.789 1 77.75 93 PRO A C 1
ATOM 742 O O . PRO A 1 93 ? -0.354 -22.641 -10.539 1 77.75 93 PRO A O 1
ATOM 745 N N . TYR A 1 94 ? 1.48 -21.297 -10.594 1 75.56 94 TYR A N 1
ATOM 746 C CA . TYR A 1 94 ? 2.379 -22.359 -10.156 1 75.56 94 TYR A CA 1
ATOM 747 C C . TYR A 1 94 ? 1.919 -22.953 -8.828 1 75.56 94 TYR A C 1
ATOM 749 O O . TYR A 1 94 ? 1.997 -24.156 -8.617 1 75.56 94 TYR A O 1
ATOM 757 N N . THR A 1 95 ? 1.443 -22.094 -8.016 1 80.75 95 THR A N 1
ATOM 758 C CA . THR A 1 95 ? 1.011 -22.547 -6.699 1 80.75 95 THR A CA 1
ATOM 759 C C . THR A 1 95 ? -0.142 -23.531 -6.82 1 80.75 95 THR A C 1
ATOM 761 O O . THR A 1 95 ? -0.202 -24.516 -6.078 1 80.75 95 THR A O 1
ATOM 764 N N . VAL A 1 96 ? -0.979 -23.266 -7.734 1 88.81 96 VAL A N 1
ATOM 765 C CA . VAL A 1 96 ? -2.129 -24.141 -7.941 1 88.81 96 VAL A CA 1
ATOM 766 C C . VAL A 1 96 ? -1.682 -25.422 -8.641 1 88.81 96 VAL A C 1
ATOM 768 O O . VAL A 1 96 ? -2.115 -26.516 -8.281 1 88.81 96 VAL A O 1
ATOM 771 N N . ARG A 1 97 ? -0.815 -25.281 -9.547 1 87.44 97 ARG A N 1
ATOM 772 C CA . ARG A 1 97 ? -0.296 -26.438 -10.273 1 87.44 97 ARG A CA 1
ATOM 773 C C . ARG A 1 97 ? 0.398 -27.422 -9.328 1 87.44 97 ARG A C 1
ATOM 775 O O . ARG A 1 97 ? 0.212 -28.625 -9.43 1 87.44 97 ARG A O 1
ATOM 782 N N . ASP A 1 98 ? 1.149 -26.828 -8.477 1 87.75 98 ASP A N 1
ATOM 783 C CA . ASP A 1 98 ? 1.847 -27.656 -7.5 1 87.75 98 ASP A CA 1
ATOM 784 C C . ASP A 1 98 ? 0.857 -28.438 -6.633 1 87.75 98 ASP A C 1
ATOM 786 O O . ASP A 1 98 ? 1.078 -29.609 -6.332 1 87.75 98 ASP A O 1
ATOM 790 N N . GLN A 1 99 ? -0.17 -27.766 -6.277 1 91.5 99 GLN A N 1
ATOM 791 C CA . GLN A 1 99 ? -1.184 -28.422 -5.461 1 91.5 99 GLN A CA 1
ATOM 792 C C . GLN A 1 99 ? -1.863 -29.547 -6.23 1 91.5 99 GLN A C 1
ATOM 794 O O . GLN A 1 99 ? -2.137 -30.609 -5.672 1 91.5 99 GLN A O 1
ATOM 799 N N . VAL A 1 100 ? -2.109 -29.297 -7.477 1 93.12 100 VAL A N 1
ATOM 800 C CA . VAL A 1 100 ? -2.74 -30.312 -8.312 1 93.12 100 VAL A CA 1
ATOM 801 C C . VAL A 1 100 ? -1.833 -31.547 -8.414 1 93.12 100 VAL A C 1
ATOM 803 O O . VAL A 1 100 ? -2.299 -32.688 -8.305 1 93.12 100 VAL A O 1
ATOM 806 N N . ASN A 1 101 ? -0.571 -31.266 -8.57 1 91.5 101 ASN A N 1
ATOM 807 C CA . ASN A 1 101 ? 0.394 -32.375 -8.641 1 91.5 101 ASN A CA 1
ATOM 808 C C . ASN A 1 101 ? 0.443 -33.156 -7.344 1 91.5 101 ASN A C 1
ATOM 810 O O . ASN A 1 101 ? 0.462 -34.375 -7.363 1 91.5 101 ASN A O 1
ATOM 814 N N . ASP A 1 102 ? 0.477 -32.469 -6.344 1 93.56 102 ASP A N 1
ATOM 815 C CA . ASP A 1 102 ? 0.492 -33.125 -5.031 1 93.56 102 ASP A CA 1
ATOM 816 C C . ASP A 1 102 ? -0.749 -34 -4.832 1 93.56 102 ASP A C 1
ATOM 818 O O . ASP A 1 102 ? -0.666 -35.062 -4.258 1 93.56 102 ASP A O 1
ATOM 822 N N . LEU A 1 103 ? -1.832 -33.5 -5.254 1 94.75 103 LEU A N 1
ATOM 823 C CA . LEU A 1 103 ? -3.086 -34.25 -5.113 1 94.75 103 LEU A CA 1
ATOM 824 C C . LEU A 1 103 ? -3.088 -35.5 -6 1 94.75 103 LEU A C 1
ATOM 826 O O . LEU A 1 103 ? -3.691 -36.5 -5.645 1 94.75 103 LEU A O 1
ATOM 830 N N . GLY A 1 104 ? -2.414 -35.375 -7.125 1 94 104 GLY A N 1
ATOM 831 C CA . GLY A 1 104 ? -2.248 -36.562 -7.961 1 94 104 GLY A CA 1
ATOM 832 C C . GLY A 1 104 ? -1.495 -37.688 -7.273 1 94 104 GLY A C 1
ATOM 833 O O . GLY A 1 104 ? -1.889 -38.844 -7.363 1 94 104 GLY A O 1
ATOM 834 N N . VAL A 1 105 ? -0.474 -37.281 -6.613 1 94.25 105 VAL A N 1
ATOM 835 C CA . VAL A 1 105 ? 0.324 -38.25 -5.879 1 94.25 105 VAL A CA 1
ATOM 836 C C . VAL A 1 105 ? -0.501 -38.844 -4.734 1 94.25 105 VAL A C 1
ATOM 838 O O . VAL A 1 105 ? -0.486 -40.062 -4.508 1 94.25 105 VAL A O 1
ATOM 841 N N . TRP A 1 106 ? -1.213 -38 -4.043 1 95.44 106 TRP A N 1
ATOM 842 C CA . TRP A 1 106 ? -2.064 -38.438 -2.934 1 95.44 106 TRP A CA 1
ATOM 843 C C . TRP A 1 106 ? -3.156 -39.375 -3.418 1 95.44 106 TRP A C 1
ATOM 845 O O . TRP A 1 106 ? -3.479 -40.375 -2.744 1 95.44 106 TRP A O 1
ATOM 855 N N . ALA A 1 107 ? -3.689 -39.156 -4.555 1 94.75 107 ALA A N 1
ATOM 856 C CA . ALA A 1 107 ? -4.809 -39.906 -5.117 1 94.75 107 ALA A CA 1
ATOM 857 C C . ALA A 1 107 ? -4.422 -41.375 -5.348 1 94.75 107 ALA A C 1
ATOM 859 O O . ALA A 1 107 ? -5.258 -42.281 -5.234 1 94.75 107 ALA A O 1
ATOM 860 N N . VAL A 1 108 ? -3.168 -41.594 -5.691 1 93.62 108 VAL A N 1
ATOM 861 C CA . VAL A 1 108 ? -2.678 -42.938 -5.996 1 93.62 108 VAL A CA 1
ATOM 862 C C . VAL A 1 108 ? -2.697 -43.781 -4.73 1 93.62 108 VAL A C 1
ATOM 864 O O . VAL A 1 108 ? -3.023 -44.969 -4.781 1 93.62 108 VAL A O 1
ATOM 867 N N . SER A 1 109 ? -2.414 -43.156 -3.678 1 93.81 109 SER A N 1
ATOM 868 C CA . SER A 1 109 ? -2.299 -43.938 -2.436 1 93.81 109 SER A CA 1
ATOM 869 C C . SER A 1 109 ? -3.594 -43.875 -1.632 1 93.81 109 SER A C 1
ATOM 871 O O . SER A 1 109 ? -3.777 -44.625 -0.686 1 93.81 109 SER A O 1
ATOM 873 N N . ALA A 1 110 ? -4.516 -43.062 -2.004 1 95.12 110 ALA A N 1
ATOM 874 C CA . ALA A 1 110 ? -5.73 -42.844 -1.226 1 95.12 110 ALA A CA 1
ATOM 875 C C . ALA A 1 110 ? -6.766 -43.938 -1.502 1 95.12 110 ALA A C 1
ATOM 877 O O . ALA A 1 110 ? -6.852 -44.469 -2.617 1 95.12 110 ALA A O 1
ATOM 878 N N . ASN A 1 111 ? -7.551 -44.25 -0.461 1 94.75 111 ASN A N 1
ATOM 879 C CA . ASN A 1 111 ? -8.672 -45.188 -0.594 1 94.75 111 ASN A CA 1
ATOM 880 C C . ASN A 1 111 ? -9.992 -44.438 -0.774 1 94.75 111 ASN A C 1
ATOM 882 O O . ASN A 1 111 ? -10.086 -43.25 -0.469 1 94.75 111 ASN A O 1
ATOM 886 N N . GLU A 1 112 ? -10.93 -45.219 -1.282 1 91.94 112 GLU A N 1
ATOM 887 C CA . GLU A 1 112 ? -12.258 -44.656 -1.461 1 91.94 112 GLU A CA 1
ATOM 888 C C . GLU A 1 112 ? -12.789 -44.062 -0.153 1 91.94 112 GLU A C 1
ATOM 890 O O . GLU A 1 112 ? -12.727 -44.719 0.891 1 91.94 112 GLU A O 1
ATOM 895 N N . GLY A 1 113 ? -13.188 -42.844 -0.212 1 92.5 113 GLY A N 1
ATOM 896 C CA . GLY A 1 113 ? -13.75 -42.219 0.969 1 92.5 113 GLY A CA 1
ATOM 897 C C . GLY A 1 113 ? -12.758 -41.344 1.715 1 92.5 113 GLY A C 1
ATOM 898 O O . GLY A 1 113 ? -13.148 -40.5 2.533 1 92.5 113 GLY A O 1
ATOM 899 N N . ASP A 1 114 ? -11.531 -41.469 1.401 1 96.19 114 ASP A N 1
ATOM 900 C CA . ASP A 1 114 ? -10.508 -40.656 2.041 1 96.19 114 ASP A CA 1
ATOM 901 C C . ASP A 1 114 ? -10.664 -39.188 1.657 1 96.19 114 ASP A C 1
ATOM 903 O O . ASP A 1 114 ? -11.117 -38.875 0.555 1 96.19 114 ASP A O 1
ATOM 907 N N . THR A 1 115 ? -10.383 -38.344 2.641 1 96.12 115 THR A N 1
ATOM 908 C CA . THR A 1 115 ? -10.461 -36.906 2.367 1 96.12 115 THR A CA 1
ATOM 909 C C . THR A 1 115 ? -9.164 -36.219 2.764 1 96.12 115 THR A C 1
ATOM 911 O O . THR A 1 115 ? -8.422 -36.719 3.615 1 96.12 115 THR A O 1
ATOM 914 N N . THR A 1 116 ? -8.812 -35.188 2.02 1 95.75 116 THR A N 1
ATOM 915 C CA . THR A 1 116 ? -7.707 -34.312 2.373 1 95.75 116 THR A CA 1
ATOM 916 C C . THR A 1 116 ? -8.086 -32.844 2.15 1 95.75 116 THR A C 1
ATOM 918 O O . THR A 1 116 ? -8.945 -32.531 1.316 1 95.75 116 THR A O 1
ATOM 921 N N . THR A 1 117 ? -7.605 -31.969 2.998 1 95 117 THR A N 1
ATOM 922 C CA . THR A 1 117 ? -7.906 -30.547 2.904 1 95 117 THR A CA 1
ATOM 923 C C . THR A 1 117 ? -6.664 -29.75 2.486 1 95 117 THR A C 1
ATOM 925 O O . THR A 1 117 ? -5.57 -30 2.994 1 95 117 THR A O 1
ATOM 928 N N . VAL A 1 118 ? -6.887 -28.859 1.51 1 93 118 VAL A N 1
ATOM 929 C CA . VAL A 1 118 ? -5.816 -27.969 1.088 1 93 118 VAL A CA 1
ATOM 930 C C . VAL A 1 118 ? -5.879 -26.672 1.896 1 93 118 VAL A C 1
ATOM 932 O O . VAL A 1 118 ? -6.785 -25.859 1.708 1 93 118 VAL A O 1
ATOM 935 N N . THR A 1 119 ? -4.883 -26.422 2.773 1 85 119 THR A N 1
ATOM 936 C CA . THR A 1 119 ? -4.949 -25.312 3.711 1 85 119 THR A CA 1
ATOM 937 C C . THR A 1 119 ? -4.012 -24.172 3.281 1 85 119 THR A C 1
ATOM 939 O O . THR A 1 119 ? -4.113 -23.062 3.781 1 85 119 THR A O 1
ATOM 942 N N . ASN A 1 120 ? -3.168 -24.359 2.338 1 80.06 120 ASN A N 1
ATOM 943 C CA . ASN A 1 120 ? -2.145 -23.359 2.02 1 80.06 120 ASN A CA 1
ATOM 944 C C . ASN A 1 120 ? -2.574 -22.469 0.863 1 80.06 120 ASN A C 1
ATOM 946 O O . ASN A 1 120 ? -1.741 -21.797 0.249 1 80.06 120 ASN A O 1
ATOM 950 N N . LEU A 1 121 ? -3.832 -22.484 0.529 1 84.56 121 LEU A N 1
ATOM 951 C CA . LEU A 1 121 ? -4.387 -21.656 -0.532 1 84.56 121 LEU A CA 1
ATOM 952 C C . LEU A 1 121 ? -5.535 -20.797 -0.008 1 84.56 121 LEU A C 1
ATOM 954 O O . LEU A 1 121 ? -6.688 -21.25 0.008 1 84.56 121 LEU A O 1
ATOM 958 N N . SER A 1 122 ? -5.254 -19.578 0.288 1 78.12 122 SER A N 1
ATOM 959 C CA . SER A 1 122 ? -6.266 -18.75 0.938 1 78.12 122 SER A CA 1
ATOM 960 C C . SER A 1 122 ? -6.984 -17.875 -0.07 1 78.12 122 SER A C 1
ATOM 962 O O . SER A 1 122 ? -8.109 -17.422 0.177 1 78.12 122 SER A O 1
ATOM 964 N N . GLU A 1 123 ? -6.422 -17.688 -1.223 1 81.94 123 GLU A N 1
ATOM 965 C CA . GLU A 1 123 ? -7.039 -16.828 -2.223 1 81.94 123 GLU A CA 1
ATOM 966 C C . GLU A 1 123 ? -8.211 -17.516 -2.906 1 81.94 123 GLU A C 1
ATOM 968 O O . GLU A 1 123 ? -8.062 -18.625 -3.434 1 81.94 123 GLU A O 1
ATOM 973 N N . ALA A 1 124 ? -9.234 -16.828 -2.922 1 86 124 ALA A N 1
ATOM 974 C CA . ALA A 1 124 ? -10.469 -17.406 -3.461 1 86 124 ALA A CA 1
ATOM 975 C C . ALA A 1 124 ? -10.289 -17.812 -4.918 1 86 124 ALA A C 1
ATOM 977 O O . ALA A 1 124 ? -10.766 -18.875 -5.328 1 86 124 ALA A O 1
ATOM 978 N N . THR A 1 125 ? -9.656 -17.031 -5.645 1 84.69 125 THR A N 1
ATOM 979 C CA . THR A 1 125 ? -9.461 -17.312 -7.062 1 84.69 125 THR A CA 1
ATOM 980 C C . THR A 1 125 ? -8.648 -18.594 -7.25 1 84.69 125 THR A C 1
ATOM 982 O O . THR A 1 125 ? -8.969 -19.422 -8.109 1 84.69 125 THR A O 1
ATOM 985 N N . PHE A 1 126 ? -7.703 -18.719 -6.445 1 87.5 126 PHE A N 1
ATOM 986 C CA . PHE A 1 126 ? -6.871 -19.922 -6.539 1 87.5 126 PHE A CA 1
ATOM 987 C C . PHE A 1 126 ? -7.645 -21.156 -6.09 1 87.5 126 PHE A C 1
ATOM 989 O O . PHE A 1 126 ? -7.5 -22.234 -6.676 1 87.5 126 PHE A O 1
ATOM 996 N N . GLN A 1 127 ? -8.375 -20.938 -5.074 1 91.5 127 GLN A N 1
ATOM 997 C CA . GLN A 1 127 ? -9.211 -22.047 -4.613 1 91.5 127 GLN A CA 1
ATOM 998 C C . GLN A 1 127 ? -10.188 -22.484 -5.699 1 91.5 127 GLN A C 1
ATOM 1000 O O . GLN A 1 127 ? -10.383 -23.688 -5.914 1 91.5 127 GLN A O 1
ATOM 1005 N N . PHE A 1 128 ? -10.719 -21.562 -6.34 1 92.31 128 PHE A N 1
ATOM 1006 C CA . PHE A 1 128 ? -11.648 -21.859 -7.426 1 92.31 128 PHE A CA 1
ATOM 1007 C C . PHE A 1 128 ? -10.953 -22.641 -8.531 1 92.31 128 PHE A C 1
ATOM 1009 O O . PHE A 1 128 ? -11.461 -23.672 -8.984 1 92.31 128 PHE A O 1
ATOM 1016 N N . MET A 1 129 ? -9.852 -22.172 -8.922 1 90.06 129 MET A N 1
ATOM 1017 C CA . MET A 1 129 ? -9.102 -22.812 -9.992 1 90.06 129 MET A CA 1
ATOM 1018 C C . MET A 1 129 ? -8.727 -24.234 -9.602 1 90.06 129 MET A C 1
ATOM 1020 O O . MET A 1 129 ? -8.75 -25.141 -10.438 1 90.06 129 MET A O 1
ATOM 1024 N N . LEU A 1 130 ? -8.391 -24.344 -8.422 1 93.75 130 LEU A N 1
ATOM 1025 C CA . LEU A 1 130 ? -8.023 -25.656 -7.941 1 93.75 130 LEU A CA 1
ATOM 1026 C C . LEU A 1 130 ? -9.211 -26.609 -8.016 1 93.75 130 LEU A C 1
ATOM 1028 O O . LEU A 1 130 ? -9.094 -27.734 -8.531 1 93.75 130 LEU A O 1
ATOM 1032 N N . VAL A 1 131 ? -10.312 -26.172 -7.52 1 95 131 VAL A N 1
ATOM 1033 C CA . VAL A 1 131 ? -11.516 -27 -7.496 1 95 131 VAL A CA 1
ATOM 1034 C C . VAL A 1 131 ? -11.883 -27.422 -8.914 1 95 131 VAL A C 1
ATOM 1036 O O . VAL A 1 131 ? -12.102 -28.609 -9.188 1 95 131 VAL A O 1
ATOM 1039 N N . VAL A 1 132 ? -11.852 -26.484 -9.773 1 93.38 132 VAL A N 1
ATOM 1040 C CA . VAL A 1 132 ? -12.25 -26.766 -11.148 1 93.38 132 VAL A CA 1
ATOM 1041 C C . VAL A 1 132 ? -11.242 -27.703 -11.805 1 93.38 132 VAL A C 1
ATOM 1043 O O . VAL A 1 132 ? -11.617 -28.641 -12.492 1 93.38 132 VAL A O 1
ATOM 1046 N N . SER A 1 133 ? -10 -27.438 -11.562 1 93 133 SER A N 1
ATOM 1047 C CA . SER A 1 133 ? -8.953 -28.266 -12.148 1 93 133 SER A CA 1
ATOM 1048 C C . SER A 1 133 ? -9.047 -29.703 -11.664 1 93 133 SER A C 1
ATOM 1050 O O . SER A 1 133 ? -8.922 -30.641 -12.461 1 93 133 SER A O 1
ATOM 1052 N N . VAL A 1 134 ? -9.242 -29.875 -10.438 1 94.62 134 VAL A N 1
ATOM 1053 C CA . VAL A 1 134 ? -9.344 -31.219 -9.867 1 94.62 134 VAL A CA 1
ATOM 1054 C C . VAL A 1 134 ? -10.547 -31.938 -10.453 1 94.62 134 VAL A C 1
ATOM 1056 O O . VAL A 1 134 ? -10.445 -33.094 -10.852 1 94.62 134 VAL A O 1
ATOM 1059 N N . ARG A 1 135 ? -11.641 -31.25 -10.562 1 92.75 135 ARG A N 1
ATOM 1060 C CA . ARG A 1 135 ? -12.859 -31.859 -11.094 1 92.75 135 ARG A CA 1
ATOM 1061 C C . ARG A 1 135 ? -12.688 -32.25 -12.555 1 92.75 135 ARG A C 1
ATOM 1063 O O . ARG A 1 135 ? -13.258 -33.25 -13.016 1 92.75 135 ARG A O 1
ATOM 1070 N N . HIS A 1 136 ? -11.883 -31.516 -13.25 1 91.25 136 HIS A N 1
ATOM 1071 C CA . HIS A 1 136 ? -11.688 -31.766 -14.672 1 91.25 136 HIS A CA 1
ATOM 1072 C C . HIS A 1 136 ? -10.609 -32.812 -14.906 1 91.25 136 HIS A C 1
ATOM 1074 O O . HIS A 1 136 ? -10.734 -33.656 -15.812 1 91.25 136 HIS A O 1
ATOM 1080 N N . ARG A 1 137 ? -9.602 -32.844 -14.125 1 92.06 137 ARG A N 1
ATOM 1081 C CA . ARG A 1 137 ? -8.398 -33.625 -14.414 1 92.06 137 ARG A CA 1
ATOM 1082 C C . ARG A 1 137 ? -8.492 -35.031 -13.812 1 92.06 137 ARG A C 1
ATOM 1084 O O . ARG A 1 137 ? -7.906 -35.969 -14.336 1 92.06 137 ARG A O 1
ATOM 1091 N N . PHE A 1 138 ? -9.203 -35.125 -12.742 1 94.75 138 PHE A N 1
ATOM 1092 C CA . PHE A 1 138 ? -9.242 -36.406 -12.047 1 94.75 138 PHE A CA 1
ATOM 1093 C C . PHE A 1 138 ? -10.664 -36.969 -12.008 1 94.75 138 PHE A C 1
ATOM 1095 O O . PHE A 1 138 ? -11.57 -36.312 -11.469 1 94.75 138 PHE A O 1
ATOM 1102 N N . SER A 1 139 ? -10.82 -38.156 -12.445 1 93.25 139 SER A N 1
ATOM 1103 C CA . SER A 1 139 ? -12.141 -38.781 -12.438 1 93.25 139 SER A CA 1
ATOM 1104 C C . SER A 1 139 ? -12.453 -39.406 -11.078 1 93.25 139 SER A C 1
ATOM 1106 O O . SER A 1 139 ? -13.625 -39.562 -10.727 1 93.25 139 SER A O 1
ATOM 1108 N N . ASP A 1 140 ? -11.445 -39.688 -10.336 1 95.56 140 ASP A N 1
ATOM 1109 C CA . ASP A 1 140 ? -11.656 -40.375 -9.078 1 95.56 140 ASP A CA 1
ATOM 1110 C C . ASP A 1 140 ? -11.508 -39.438 -7.891 1 95.56 140 ASP A C 1
ATOM 1112 O O . ASP A 1 140 ? -11.367 -39.875 -6.746 1 95.56 140 ASP A O 1
ATOM 1116 N N . LEU A 1 141 ? -11.484 -38.094 -8.164 1 96.56 141 LEU A N 1
ATOM 1117 C CA . LEU A 1 141 ? -11.438 -37.094 -7.102 1 96.56 141 LEU A CA 1
ATOM 1118 C C . LEU A 1 141 ? -12.586 -36.094 -7.242 1 96.56 141 LEU A C 1
ATOM 1120 O O . LEU A 1 141 ? -13.016 -35.812 -8.352 1 96.56 141 LEU A O 1
ATOM 1124 N N . TRP A 1 142 ? -13.07 -35.656 -6.102 1 96.12 142 TRP A N 1
ATOM 1125 C CA . TRP A 1 142 ? -14.039 -34.562 -6.059 1 96.12 142 TRP A CA 1
ATOM 1126 C C . TRP A 1 142 ? -13.57 -33.469 -5.117 1 96.12 142 TRP A C 1
ATOM 1128 O O . TRP A 1 142 ? -13.141 -33.75 -3.994 1 96.12 142 TRP A O 1
ATOM 1138 N N . ALA A 1 143 ? -13.633 -32.281 -5.648 1 96.12 143 ALA A N 1
ATOM 1139 C CA . ALA A 1 143 ? -13.211 -31.109 -4.867 1 96.12 143 ALA A CA 1
ATOM 1140 C C . ALA A 1 143 ? -14.398 -30.219 -4.527 1 96.12 143 ALA A C 1
ATOM 1142 O O . ALA A 1 143 ? -15.273 -30 -5.367 1 96.12 143 ALA A O 1
ATOM 1143 N N . SER A 1 144 ? -14.5 -29.781 -3.346 1 94.44 144 SER A N 1
ATOM 1144 C CA . SER A 1 144 ? -15.539 -28.875 -2.885 1 94.44 144 SER A CA 1
ATOM 1145 C C . SER A 1 144 ? -15 -27.906 -1.846 1 94.44 144 SER A C 1
ATOM 1147 O O . SER A 1 144 ? -13.844 -28.016 -1.426 1 94.44 144 SER A O 1
ATOM 1149 N N . MET A 1 145 ? -15.844 -26.891 -1.576 1 93.62 145 MET A N 1
ATOM 1150 C CA . MET A 1 145 ? -15.461 -25.922 -0.56 1 93.62 145 MET A CA 1
ATOM 1151 C C . MET A 1 145 ? -16.125 -26.234 0.776 1 93.62 145 MET A C 1
ATOM 1153 O O . MET A 1 145 ? -17.328 -26.5 0.833 1 93.62 145 MET A O 1
ATOM 1157 N N . GLN A 1 146 ? -15.305 -26.266 1.834 1 89.75 146 GLN A N 1
ATOM 1158 C CA . GLN A 1 146 ? -15.805 -26.453 3.191 1 89.75 146 GLN A CA 1
ATOM 1159 C C . GLN A 1 146 ? -15.055 -25.562 4.18 1 89.75 146 GLN A C 1
ATOM 1161 O O . GLN A 1 146 ? -13.828 -25.625 4.273 1 89.75 146 GLN A O 1
ATOM 1166 N N . ASN A 1 147 ? -15.734 -24.719 4.93 1 88.56 147 ASN A N 1
ATOM 1167 C CA . ASN A 1 147 ? -15.172 -23.828 5.941 1 88.56 147 ASN A CA 1
ATOM 1168 C C . ASN A 1 147 ? -14.055 -22.969 5.363 1 88.56 147 ASN A C 1
ATOM 1170 O O . ASN A 1 147 ? -12.984 -22.859 5.961 1 88.56 147 ASN A O 1
ATOM 1174 N N . GLY A 1 148 ? -14.266 -22.594 4.156 1 88 148 GLY A N 1
ATOM 1175 C CA . GLY A 1 148 ? -13.328 -21.688 3.525 1 88 148 GLY A CA 1
ATOM 1176 C C . GLY A 1 148 ? -12.109 -22.375 2.949 1 88 148 GLY A C 1
ATOM 1177 O O . GLY A 1 148 ? -11.195 -21.719 2.445 1 88 148 GLY A O 1
ATOM 1178 N N . GLU A 1 149 ? -12.055 -23.656 3.016 1 93.44 149 GLU A N 1
ATOM 1179 C CA . GLU A 1 149 ? -10.938 -24.438 2.486 1 93.44 149 GLU A CA 1
ATOM 1180 C C . GLU A 1 149 ? -11.414 -25.438 1.429 1 93.44 149 GLU A C 1
ATOM 1182 O O . GLU A 1 149 ? -12.602 -25.75 1.356 1 93.44 149 GLU A O 1
ATOM 1187 N N . VAL A 1 150 ? -10.461 -25.859 0.622 1 95.88 150 VAL A N 1
ATOM 1188 C CA . VAL A 1 150 ? -10.797 -26.812 -0.419 1 95.88 150 VAL A CA 1
ATOM 1189 C C . VAL A 1 150 ? -10.703 -28.234 0.142 1 95.88 150 VAL A C 1
ATOM 1191 O O . VAL A 1 150 ? -9.648 -28.641 0.644 1 95.88 150 VAL A O 1
ATOM 1194 N N . LEU A 1 151 ? -11.766 -28.953 0.097 1 96.69 151 LEU A N 1
ATOM 1195 C CA . LEU A 1 151 ? -11.836 -30.359 0.519 1 96.69 151 LEU A CA 1
ATOM 1196 C C . LEU A 1 151 ? -11.797 -31.281 -0.686 1 96.69 151 LEU A C 1
ATOM 1198 O O . LEU A 1 151 ? -12.562 -31.109 -1.639 1 96.69 151 LEU A O 1
ATOM 1202 N N . ILE A 1 152 ? -10.852 -32.219 -0.657 1 97.19 152 ILE A N 1
ATOM 1203 C CA . ILE A 1 152 ? -10.719 -33.188 -1.715 1 97.19 152 ILE A CA 1
ATOM 1204 C C . ILE A 1 152 ? -11.148 -34.562 -1.194 1 97.19 152 ILE A C 1
ATOM 1206 O O . ILE A 1 152 ? -10.727 -35 -0.114 1 97.19 152 ILE A O 1
ATOM 1210 N N . GLN A 1 153 ? -11.922 -35.25 -1.96 1 96.56 153 GLN A N 1
ATOM 1211 C CA . GLN A 1 153 ? -12.414 -36.562 -1.581 1 96.56 153 GLN A CA 1
ATOM 1212 C C . GLN A 1 153 ? -12.156 -37.594 -2.688 1 96.56 153 GLN A C 1
ATOM 1214 O O . GLN A 1 153 ? -12.352 -37.281 -3.869 1 96.56 153 GLN A O 1
ATOM 1219 N N . LYS A 1 154 ? -11.594 -38.719 -2.281 1 97.31 154 LYS A N 1
ATOM 1220 C CA . LYS A 1 154 ? -11.516 -39.875 -3.203 1 97.31 154 LYS A CA 1
ATOM 1221 C C . LYS A 1 154 ? -12.891 -40.5 -3.41 1 97.31 154 LYS A C 1
ATOM 1223 O O . LYS A 1 154 ? -13.539 -40.938 -2.449 1 97.31 154 LYS A O 1
ATOM 1228 N N . VAL A 1 155 ? -13.281 -40.5 -4.645 1 96.12 155 VAL A N 1
ATOM 1229 C CA . VAL A 1 155 ? -14.656 -40.938 -4.887 1 96.12 155 VAL A CA 1
ATOM 1230 C C . VAL A 1 155 ? -14.672 -42.031 -5.961 1 96.12 155 VAL A C 1
ATOM 1232 O O . VAL A 1 155 ? -13.742 -42.125 -6.758 1 96.12 155 VAL A O 1
ATOM 1235 N N . THR A 1 156 ? -15.766 -42.844 -5.887 1 94.5 156 THR A N 1
ATOM 1236 C CA . THR A 1 156 ? -16.047 -43.781 -6.957 1 94.5 156 THR A CA 1
ATOM 1237 C C . THR A 1 156 ? -16.828 -43.125 -8.086 1 94.5 156 THR A C 1
ATOM 1239 O O . THR A 1 156 ? -17.281 -41.969 -7.945 1 94.5 156 THR A O 1
ATOM 1242 N N . GLU A 1 157 ? -16.938 -43.812 -9.141 1 93.19 157 GLU A N 1
ATOM 1243 C CA . GLU A 1 157 ? -17.688 -43.25 -10.281 1 93.19 157 GLU A CA 1
ATOM 1244 C C . GLU A 1 157 ? -19.125 -42.969 -9.906 1 93.19 157 GLU A C 1
ATOM 1246 O O . GLU A 1 157 ? -19.672 -41.906 -10.289 1 93.19 157 GLU A O 1
ATOM 1251 N N . ASP A 1 158 ? -19.703 -43.875 -9.148 1 93.69 158 ASP A N 1
ATOM 1252 C CA . ASP A 1 158 ? -21.094 -43.719 -8.734 1 93.69 158 ASP A CA 1
ATOM 1253 C C . ASP A 1 158 ? -21.234 -42.5 -7.793 1 93.69 158 ASP A C 1
ATOM 1255 O O . ASP A 1 158 ? -22.172 -41.719 -7.938 1 93.69 158 ASP A O 1
ATOM 1259 N N . SER A 1 159 ? -20.344 -42.438 -6.891 1 93.19 159 SER A N 1
ATOM 1260 C CA . SER A 1 159 ? -20.391 -41.344 -5.934 1 93.19 159 SER A CA 1
ATOM 1261 C C . SER A 1 159 ? -20.156 -40 -6.621 1 93.19 159 SER A C 1
ATOM 1263 O O . SER A 1 159 ? -20.766 -39 -6.262 1 93.19 159 SER A O 1
ATOM 1265 N N . ARG A 1 160 ? -19.297 -39.906 -7.551 1 93.94 160 ARG A N 1
ATOM 1266 C CA . ARG A 1 160 ? -19 -38.688 -8.289 1 93.94 160 ARG A CA 1
ATOM 1267 C C . ARG A 1 160 ? -20.219 -38.219 -9.062 1 93.94 160 ARG A C 1
ATOM 1269 O O . ARG A 1 160 ? -20.516 -37 -9.078 1 93.94 160 ARG A O 1
ATOM 1276 N N . GLN A 1 161 ? -20.953 -39.156 -9.703 1 93.25 161 GLN A N 1
ATOM 1277 C CA . GLN A 1 161 ? -22.156 -38.781 -10.453 1 93.25 161 GLN A CA 1
ATOM 1278 C C . GLN A 1 161 ? -23.203 -38.188 -9.539 1 93.25 161 GLN A C 1
ATOM 1280 O O . GLN A 1 161 ? -23.875 -37.219 -9.914 1 93.25 161 GLN A O 1
ATOM 1285 N N . LYS A 1 162 ? -23.344 -38.719 -8.391 1 94.12 162 LYS A N 1
ATOM 1286 C CA . LYS A 1 162 ? -24.281 -38.188 -7.418 1 94.12 162 LYS A CA 1
ATOM 1287 C C . LYS A 1 162 ? -23.922 -36.781 -7.004 1 94.12 162 LYS A C 1
ATOM 1289 O O . LYS A 1 162 ? -24.781 -35.906 -6.887 1 94.12 162 LYS A O 1
ATOM 1294 N N . LEU A 1 163 ? -22.672 -36.594 -6.789 1 93.06 163 LEU A N 1
ATOM 1295 C CA . LEU A 1 163 ? -22.188 -35.281 -6.375 1 93.06 163 LEU A CA 1
ATOM 1296 C C . LEU A 1 163 ? -22.344 -34.25 -7.5 1 93.06 163 LEU A C 1
ATOM 1298 O O . LEU A 1 163 ? -22.703 -33.094 -7.254 1 93.06 163 LEU A O 1
ATOM 1302 N N . GLU A 1 164 ? -22.109 -34.625 -8.711 1 91.81 164 GLU A N 1
ATOM 1303 C CA . GLU A 1 164 ? -22.266 -33.75 -9.867 1 91.81 164 GLU A CA 1
ATOM 1304 C C . GLU A 1 164 ? -23.734 -33.344 -10.039 1 91.81 164 GLU A C 1
ATOM 1306 O O . GLU A 1 164 ? -24.016 -32.188 -10.438 1 91.81 164 GLU A O 1
ATOM 1311 N N . MET A 1 165 ? -24.625 -34.25 -9.695 1 93.12 165 MET A N 1
ATOM 1312 C CA . MET A 1 165 ? -26.047 -33.969 -9.812 1 93.12 165 MET A CA 1
ATOM 1313 C C . MET A 1 165 ? -26.5 -32.969 -8.758 1 93.12 165 MET A C 1
ATOM 1315 O O . MET A 1 165 ? -27.484 -32.25 -8.961 1 93.12 165 MET A O 1
ATOM 1319 N N . GLN A 1 166 ? -25.719 -32.938 -7.688 1 91.81 166 GLN A N 1
ATOM 1320 C CA . GLN A 1 166 ? -26.047 -32 -6.629 1 91.81 166 GLN A CA 1
ATOM 1321 C C . GLN A 1 166 ? -25.609 -30.578 -7.008 1 91.81 166 GLN A C 1
ATOM 1323 O O . GLN A 1 166 ? -26.062 -29.609 -6.406 1 91.81 166 GLN A O 1
ATOM 1328 N N . ASP A 1 167 ? -24.734 -30.406 -7.898 1 90.44 167 ASP A N 1
ATOM 1329 C CA . ASP A 1 167 ? -24.25 -29.109 -8.391 1 90.44 167 ASP A CA 1
ATOM 1330 C C . ASP A 1 167 ? -24.203 -29.078 -9.914 1 90.44 167 ASP A C 1
ATOM 1332 O O . ASP A 1 167 ? -23.125 -28.984 -10.508 1 90.44 167 ASP A O 1
ATOM 1336 N N . PRO A 1 168 ? -25.438 -29.094 -10.438 1 87.94 168 PRO A N 1
ATOM 1337 C CA . PRO A 1 168 ? -25.469 -29.156 -11.898 1 87.94 168 PRO A CA 1
ATOM 1338 C C . PRO A 1 168 ? -24.781 -27.953 -12.555 1 87.94 168 PRO A C 1
ATOM 1340 O O . PRO A 1 168 ? -25.125 -26.812 -12.266 1 87.94 168 PRO A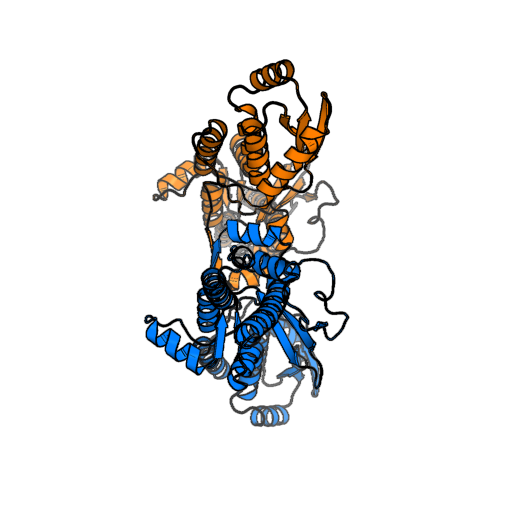 O 1
ATOM 1343 N N . GLY A 1 169 ? -23.875 -28.328 -13.375 1 85.56 169 GLY A N 1
ATOM 1344 C CA . GLY A 1 169 ? -23.156 -27.312 -14.133 1 85.56 169 GLY A CA 1
ATOM 1345 C C . GLY A 1 169 ? -22.25 -26.453 -13.281 1 85.56 169 GLY A C 1
ATOM 1346 O O . GLY A 1 169 ? -21.781 -25.391 -13.727 1 85.56 169 GLY A O 1
ATOM 1347 N N . GLY A 1 170 ? -22.094 -26.797 -12.016 1 91 170 GLY A N 1
ATOM 1348 C CA . GLY A 1 170 ? -21.219 -26.062 -11.125 1 91 170 GLY A CA 1
ATOM 1349 C C . GLY A 1 170 ? -21.812 -24.75 -10.648 1 91 170 GLY A C 1
ATOM 1350 O O . GLY A 1 170 ? -21.078 -23.812 -10.32 1 91 170 GLY A O 1
ATOM 1351 N N . LYS A 1 171 ? -23.047 -24.656 -10.727 1 92.25 171 LYS A N 1
ATOM 1352 C CA . LYS A 1 171 ? -23.75 -23.422 -10.375 1 92.25 171 LYS A CA 1
ATOM 1353 C C . LYS A 1 171 ? -23.547 -23.078 -8.906 1 92.25 171 LYS A C 1
ATOM 1355 O O . LYS A 1 171 ? -23.312 -21.906 -8.562 1 92.25 171 LYS A O 1
ATOM 1360 N N . LYS A 1 172 ? -23.672 -24.062 -8.078 1 92.88 172 LYS A N 1
ATOM 1361 C CA . LYS A 1 172 ? -23.5 -23.828 -6.648 1 92.88 172 LYS A CA 1
ATOM 1362 C C . LYS A 1 172 ? -22.062 -23.391 -6.336 1 92.88 172 LYS A C 1
ATOM 1364 O O . LYS A 1 172 ? -21.844 -22.516 -5.492 1 92.88 172 LYS A O 1
ATOM 1369 N N . LEU A 1 173 ? -21.156 -24.016 -7.023 1 93.19 173 LEU A N 1
ATOM 1370 C CA . LEU A 1 173 ? -19.766 -23.641 -6.867 1 93.19 173 LEU A CA 1
ATOM 1371 C C . LEU A 1 173 ? -19.531 -22.188 -7.262 1 93.19 173 LEU A C 1
ATOM 1373 O O . LEU A 1 173 ? -18.891 -21.438 -6.531 1 93.19 173 LEU A O 1
ATOM 1377 N N . MET A 1 174 ? -20.047 -21.828 -8.352 1 92.94 174 MET A N 1
ATOM 1378 C CA . MET A 1 174 ? -19.922 -20.453 -8.844 1 92.94 174 MET A CA 1
ATOM 1379 C C . MET A 1 174 ? -20.531 -19.469 -7.855 1 92.94 174 MET A C 1
ATOM 1381 O O . MET A 1 174 ? -19.922 -18.453 -7.535 1 92.94 174 MET A O 1
ATOM 1385 N N . GLU A 1 175 ? -21.75 -19.781 -7.391 1 92.81 175 GLU A N 1
ATOM 1386 C CA . GLU A 1 175 ? -22.453 -18.906 -6.457 1 92.81 175 GLU A CA 1
ATOM 1387 C C . GLU A 1 175 ? -21.656 -18.719 -5.168 1 92.81 175 GLU A C 1
ATOM 1389 O O . GLU A 1 175 ? -21.625 -17.625 -4.598 1 92.81 175 GLU A O 1
ATOM 1394 N N . TYR A 1 176 ? -21.062 -19.75 -4.797 1 93.25 176 TYR A N 1
ATOM 1395 C CA . TYR A 1 176 ? -20.25 -19.703 -3.59 1 93.25 176 TYR A CA 1
ATOM 1396 C C . TYR A 1 176 ? -19.109 -18.688 -3.75 1 93.25 176 TYR A C 1
ATOM 1398 O O . TYR A 1 176 ? -18.891 -17.859 -2.875 1 93.25 176 TYR A O 1
ATOM 1406 N N . PHE A 1 177 ? -18.469 -18.75 -4.82 1 91.69 177 PHE A N 1
ATOM 1407 C CA . PHE A 1 177 ? -17.297 -17.906 -5.023 1 91.69 177 PHE A CA 1
ATOM 1408 C C . PHE A 1 177 ? -17.719 -16.469 -5.309 1 91.69 177 PHE A C 1
ATOM 1410 O O . PHE A 1 177 ? -17.047 -15.523 -4.875 1 91.69 177 PHE A O 1
ATOM 1417 N N . VAL A 1 178 ? -18.75 -16.297 -6.004 1 92.94 178 VAL A N 1
ATOM 1418 C CA . VAL A 1 178 ? -19.266 -14.953 -6.258 1 92.94 178 VAL A CA 1
ATOM 1419 C C . VAL A 1 178 ? -19.656 -14.289 -4.941 1 92.94 178 VAL A C 1
ATOM 1421 O O . VAL A 1 178 ? -19.328 -13.125 -4.699 1 92.94 178 VAL A O 1
ATOM 1424 N N . ASP A 1 179 ? -20.312 -15.031 -4.145 1 93.31 179 ASP A N 1
ATOM 1425 C CA . ASP A 1 179 ? -20.75 -14.523 -2.846 1 93.31 179 ASP A CA 1
ATOM 1426 C C . ASP A 1 179 ? -19.547 -14.117 -1.997 1 93.31 179 ASP A C 1
ATOM 1428 O O . ASP A 1 179 ? -19.562 -13.078 -1.327 1 93.31 179 ASP A O 1
ATOM 1432 N N . ARG A 1 180 ? -18.594 -14.867 -2.045 1 89.88 180 ARG A N 1
ATOM 1433 C CA . ARG A 1 180 ? -17.375 -14.594 -1.285 1 89.88 180 ARG A CA 1
ATOM 1434 C C . ARG A 1 180 ? -16.672 -13.344 -1.803 1 89.88 180 ARG A C 1
ATOM 1436 O O . ARG A 1 180 ? -16.156 -12.547 -1.019 1 89.88 180 ARG A O 1
ATOM 1443 N N . MET A 1 181 ? -16.703 -13.148 -3.037 1 90.81 181 MET A N 1
ATOM 1444 C CA . MET A 1 181 ? -15.977 -12.039 -3.65 1 90.81 181 MET A CA 1
ATOM 1445 C C . MET A 1 181 ? -16.781 -10.742 -3.557 1 90.81 181 MET A C 1
ATOM 1447 O O . MET A 1 181 ? -16.203 -9.656 -3.658 1 90.81 181 MET A O 1
ATOM 1451 N N . LEU A 1 182 ? -18.062 -10.875 -3.402 1 94.88 182 LEU A N 1
ATOM 1452 C CA . LEU A 1 182 ? -18.891 -9.688 -3.256 1 94.88 182 LEU A CA 1
ATOM 1453 C C . LEU A 1 182 ? -18.484 -8.891 -2.025 1 94.88 182 LEU A C 1
ATOM 1455 O O . LEU A 1 182 ? -18.516 -7.656 -2.041 1 94.88 182 LEU A O 1
ATOM 1459 N N . GLY A 1 183 ? -18.141 -9.586 -0.932 1 94.5 183 GLY A N 1
ATOM 1460 C CA . GLY A 1 183 ? -17.609 -8.945 0.259 1 94.5 183 GLY A CA 1
ATOM 1461 C C . GLY A 1 183 ? -18.5 -7.828 0.781 1 94.5 183 GLY A C 1
ATOM 1462 O O . GLY A 1 183 ? -19.688 -8.039 1.054 1 94.5 183 GLY A O 1
ATOM 1463 N N . PHE A 1 184 ? -17.984 -6.598 0.763 1 97.31 184 PHE A N 1
ATOM 1464 C CA . PHE A 1 184 ? -18.672 -5.453 1.364 1 97.31 184 PHE A CA 1
ATOM 1465 C C . PHE A 1 184 ? -19.875 -5.039 0.534 1 97.31 184 PHE A C 1
ATOM 1467 O O . PHE A 1 184 ? -20.781 -4.375 1.038 1 97.31 184 PHE A O 1
ATOM 1474 N N . THR A 1 185 ? -19.875 -5.379 -0.686 1 97.69 185 THR A N 1
ATOM 1475 C CA . THR A 1 185 ? -21.016 -5.062 -1.539 1 97.69 185 THR A CA 1
ATOM 1476 C C . THR A 1 185 ? -22.312 -5.645 -0.959 1 97.69 185 THR A C 1
ATOM 1478 O O . THR A 1 185 ? -23.391 -5.07 -1.126 1 97.69 185 THR A O 1
ATOM 1481 N N . LYS A 1 186 ? -22.219 -6.754 -0.267 1 97.31 186 LYS A N 1
ATOM 1482 C CA . LYS A 1 186 ? -23.391 -7.336 0.388 1 97.31 186 LYS A CA 1
ATOM 1483 C C . LYS A 1 186 ? -23.953 -6.391 1.446 1 97.31 186 LYS A C 1
ATOM 1485 O O . LYS A 1 186 ? -25.172 -6.246 1.57 1 97.31 186 LYS A O 1
ATOM 1490 N N . ILE A 1 187 ? -23.062 -5.785 2.178 1 97.19 187 ILE A N 1
ATOM 1491 C CA . ILE A 1 187 ? -23.484 -4.824 3.193 1 97.19 187 ILE A CA 1
ATOM 1492 C C . ILE A 1 187 ? -24.109 -3.605 2.523 1 97.19 187 ILE A C 1
ATOM 1494 O O . ILE A 1 187 ? -25.156 -3.115 2.965 1 97.19 187 ILE A O 1
ATOM 1498 N N . PHE A 1 188 ? -23.5 -3.154 1.487 1 97.75 188 PHE A N 1
ATOM 1499 C CA . PHE A 1 188 ? -24.031 -2.021 0.737 1 97.75 188 PHE A CA 1
ATOM 1500 C C . PHE A 1 188 ? -25.438 -2.309 0.249 1 97.75 188 PHE A C 1
ATOM 1502 O O . PHE A 1 188 ? -26.328 -1.476 0.399 1 97.75 188 PHE A O 1
ATOM 1509 N N . ARG A 1 189 ? -25.594 -3.465 -0.315 1 97.69 189 ARG A N 1
ATOM 1510 C CA . ARG A 1 189 ? -26.922 -3.844 -0.826 1 97.69 189 ARG A CA 1
ATOM 1511 C C . ARG A 1 189 ? -27.938 -3.924 0.302 1 97.69 189 ARG A C 1
ATOM 1513 O O . ARG A 1 189 ? -29.094 -3.561 0.119 1 97.69 189 ARG A O 1
ATOM 1520 N N . TYR A 1 190 ? -27.5 -4.418 1.403 1 97.38 190 TYR A N 1
ATOM 1521 C CA . TYR A 1 190 ? -28.375 -4.453 2.568 1 97.38 190 TYR A CA 1
ATOM 1522 C C . TYR A 1 190 ? -28.797 -3.049 2.975 1 97.38 190 TYR A C 1
ATOM 1524 O O . TYR A 1 190 ? -29.969 -2.818 3.312 1 97.38 190 TYR A O 1
ATOM 1532 N N . LEU A 1 191 ? -27.906 -2.098 2.939 1 96.94 191 LEU A N 1
ATOM 1533 C CA . LEU A 1 191 ? -28.203 -0.707 3.266 1 96.94 191 LEU A CA 1
ATOM 1534 C C . LEU A 1 191 ? -29.203 -0.117 2.275 1 96.94 191 LEU A C 1
ATOM 1536 O O . LEU A 1 191 ? -30.109 0.62 2.666 1 96.94 191 LEU A O 1
ATOM 1540 N N . VAL A 1 192 ? -29 -0.425 1.093 1 97.5 192 VAL A N 1
ATOM 1541 C CA . VAL A 1 192 ? -29.891 0.053 0.045 1 97.5 192 VAL A CA 1
ATOM 1542 C C . VAL A 1 192 ? -31.297 -0.513 0.265 1 97.5 192 VAL A C 1
ATOM 1544 O O . VAL A 1 192 ? -32.281 0.21 0.152 1 97.5 192 VAL A O 1
ATOM 1547 N N . ASP A 1 193 ? -31.375 -1.746 0.611 1 97.12 193 ASP A N 1
ATOM 1548 C CA . ASP A 1 193 ? -32.656 -2.434 0.783 1 97.12 193 ASP A CA 1
ATOM 1549 C C . ASP A 1 193 ? -33.406 -1.879 1.982 1 97.12 193 ASP A C 1
ATOM 1551 O O . ASP A 1 193 ? -34.656 -1.828 1.971 1 97.12 193 ASP A O 1
ATOM 1555 N N . THR A 1 194 ? -32.688 -1.476 2.977 1 95.44 194 THR A N 1
ATOM 1556 C CA . THR A 1 194 ? -33.312 -1.013 4.207 1 95.44 194 THR A CA 1
ATOM 1557 C C . THR A 1 194 ? -33.844 0.416 4.043 1 95.44 194 THR A C 1
ATOM 1559 O O . THR A 1 194 ? -34.719 0.852 4.789 1 95.44 194 THR A O 1
ATOM 1562 N N . GLN A 1 195 ? -33.312 1.221 3.18 1 94.56 195 GLN A N 1
ATOM 1563 C CA . GLN A 1 195 ? -33.719 2.572 2.809 1 94.56 195 GLN A CA 1
ATOM 1564 C C . GLN A 1 195 ? -33.656 3.51 4.012 1 94.56 195 GLN A C 1
ATOM 1566 O O . GLN A 1 195 ? -34.469 4.43 4.121 1 94.56 195 GLN A O 1
ATOM 1571 N N . LYS A 1 196 ? -32.812 3.178 4.926 1 94.81 196 LYS A N 1
ATOM 1572 C CA . LYS A 1 196 ? -32.594 4.094 6.047 1 94.81 196 LYS A CA 1
ATOM 1573 C C . LYS A 1 196 ? -31.844 5.34 5.605 1 94.81 196 LYS A C 1
ATOM 1575 O O . LYS A 1 196 ? -31.047 5.289 4.668 1 94.81 196 LYS A O 1
ATOM 1580 N N . PRO A 1 197 ? -32.094 6.484 6.289 1 96.62 197 PRO A N 1
ATOM 1581 C CA . PRO A 1 197 ? -31.344 7.691 5.941 1 96.62 197 PRO A CA 1
ATOM 1582 C C . PRO A 1 197 ? -29.844 7.52 6.133 1 96.62 197 PRO A C 1
ATOM 1584 O O . PRO A 1 197 ? -29.406 6.883 7.09 1 96.62 197 PRO A O 1
ATOM 1587 N N . ILE A 1 198 ? -29.125 8.062 5.223 1 97.5 198 ILE A N 1
ATOM 1588 C CA . ILE A 1 198 ? -27.672 8.047 5.383 1 97.5 198 ILE A CA 1
ATOM 1589 C C . ILE A 1 198 ? -27.156 9.461 5.617 1 97.5 198 ILE A C 1
ATOM 1591 O O . ILE A 1 198 ? -27.672 10.422 5.035 1 97.5 198 ILE A O 1
ATOM 1595 N N . VAL A 1 199 ? -26.25 9.617 6.531 1 98.25 199 VAL A N 1
ATOM 1596 C CA . VAL A 1 199 ? -25.656 10.891 6.91 1 98.25 199 VAL A CA 1
ATOM 1597 C C . VAL A 1 199 ? -24.172 10.898 6.547 1 98.25 199 VAL A C 1
ATOM 1599 O O . VAL A 1 199 ? -23.438 9.961 6.871 1 98.25 199 VAL A O 1
ATOM 1602 N N . LEU A 1 200 ? -23.75 11.867 5.766 1 97.69 200 LEU A N 1
ATOM 1603 C CA . LEU A 1 200 ? -22.359 12.023 5.359 1 97.69 200 LEU A CA 1
ATOM 1604 C C . LEU A 1 200 ? -21.875 13.445 5.621 1 97.69 200 LEU A C 1
ATOM 1606 O O . LEU A 1 200 ? -22.656 14.305 6.039 1 97.69 200 LEU A O 1
ATOM 1610 N N . HIS A 1 201 ? -20.641 13.688 5.535 1 96.5 201 HIS A N 1
ATOM 1611 C CA . HIS A 1 201 ? -20.031 15.008 5.633 1 96.5 201 HIS A CA 1
ATOM 1612 C C . HIS A 1 201 ? -19.219 15.328 4.383 1 96.5 201 HIS A C 1
ATOM 1614 O O . HIS A 1 201 ? -18.234 14.648 4.086 1 96.5 201 HIS A O 1
ATOM 1620 N N . ASN A 1 202 ? -19.672 16.375 3.646 1 91.94 202 ASN A N 1
ATOM 1621 C CA . ASN A 1 202 ? -19.031 16.688 2.369 1 91.94 202 ASN A CA 1
ATOM 1622 C C . ASN A 1 202 ? -19.062 15.484 1.428 1 91.94 202 ASN A C 1
ATOM 1624 O O . ASN A 1 202 ? -18 15.039 0.96 1 91.94 202 ASN A O 1
ATOM 1628 N N . CYS A 1 203 ? -20.234 15.18 0.958 1 91.56 203 CYS A N 1
ATOM 1629 C CA . CYS A 1 203 ? -20.484 13.781 0.639 1 91.56 203 CYS A CA 1
ATOM 1630 C C . CYS A 1 203 ? -20.344 13.523 -0.856 1 91.56 203 CYS A C 1
ATOM 1632 O O . CYS A 1 203 ? -20.281 12.375 -1.292 1 91.56 203 CYS A O 1
ATOM 1634 N N . LEU A 1 204 ? -20.203 14.477 -1.646 1 93.94 204 LEU A N 1
ATOM 1635 C CA . LEU A 1 204 ? -20.281 14.25 -3.086 1 93.94 204 LEU A CA 1
ATOM 1636 C C . LEU A 1 204 ? -19.25 13.219 -3.533 1 93.94 204 LEU A C 1
ATOM 1638 O O . LEU A 1 204 ? -19.609 12.234 -4.188 1 93.94 204 LEU A O 1
ATOM 1642 N N . LEU A 1 205 ? -18.031 13.43 -3.195 1 93.62 205 LEU A N 1
ATOM 1643 C CA . LEU A 1 205 ? -16.984 12.5 -3.604 1 93.62 205 LEU A CA 1
ATOM 1644 C C . LEU A 1 205 ? -17.219 11.117 -3 1 93.62 205 LEU A C 1
ATOM 1646 O O . LEU A 1 205 ? -17.047 10.102 -3.678 1 93.62 205 LEU A O 1
ATOM 1650 N N . ASP A 1 206 ? -17.609 11.078 -1.812 1 95.44 206 ASP A N 1
ATOM 1651 C CA . ASP A 1 206 ? -17.891 9.812 -1.149 1 95.44 206 ASP A CA 1
ATOM 1652 C C . ASP A 1 206 ? -19 9.055 -1.881 1 95.44 206 ASP A C 1
ATOM 1654 O O . ASP A 1 206 ? -18.891 7.84 -2.08 1 95.44 206 ASP A O 1
ATOM 1658 N N . LEU A 1 207 ? -19.984 9.781 -2.246 1 97.12 207 LEU A N 1
ATOM 1659 C CA . LEU A 1 207 ? -21.109 9.164 -2.934 1 97.12 207 LEU A CA 1
ATOM 1660 C C . LEU A 1 207 ? -20.688 8.625 -4.297 1 97.12 207 LEU A C 1
ATOM 1662 O O . LEU A 1 207 ? -21.141 7.555 -4.715 1 97.12 207 LEU A O 1
ATOM 1666 N N . MET A 1 208 ? -19.922 9.375 -4.961 1 97.12 208 MET A N 1
ATOM 1667 C CA . MET A 1 208 ? -19.422 8.922 -6.258 1 97.12 208 MET A CA 1
ATOM 1668 C C . MET A 1 208 ? -18.609 7.645 -6.113 1 97.12 208 MET A C 1
ATOM 1670 O O . MET A 1 208 ? -18.734 6.727 -6.926 1 97.12 208 MET A O 1
ATOM 1674 N N . LEU A 1 209 ? -17.781 7.582 -5.109 1 96.06 209 LEU A N 1
ATOM 1675 C CA . LEU A 1 209 ? -16.969 6.398 -4.875 1 96.06 209 LEU A CA 1
ATOM 1676 C C . LEU A 1 209 ? -17.828 5.203 -4.492 1 96.06 209 LEU A C 1
ATOM 1678 O O . LEU A 1 209 ? -17.578 4.082 -4.938 1 96.06 209 LEU A O 1
ATOM 1682 N N . LEU A 1 210 ? -18.828 5.457 -3.676 1 97.25 210 LEU A N 1
ATOM 1683 C CA . LEU A 1 210 ? -19.766 4.395 -3.314 1 97.25 210 LEU A CA 1
ATOM 1684 C C . LEU A 1 210 ? -20.469 3.84 -4.551 1 97.25 210 LEU A C 1
ATOM 1686 O O . LEU A 1 210 ? -20.578 2.623 -4.715 1 97.25 210 LEU A O 1
ATOM 1690 N N . TYR A 1 211 ? -20.891 4.758 -5.344 1 97.38 211 TYR A N 1
ATOM 1691 C CA . TYR A 1 211 ? -21.578 4.391 -6.582 1 97.38 211 TYR A CA 1
ATOM 1692 C C . TYR A 1 211 ? -20.688 3.514 -7.453 1 97.38 211 TYR A C 1
ATOM 1694 O O . TYR A 1 211 ? -21.078 2.414 -7.848 1 97.38 211 TYR A O 1
ATOM 1702 N N . LYS A 1 212 ? -19.531 3.936 -7.668 1 95.88 212 LYS A N 1
ATOM 1703 C CA . LYS A 1 212 ? -18.594 3.287 -8.578 1 95.88 212 LYS A CA 1
ATOM 1704 C C . LYS A 1 212 ? -18.141 1.934 -8.031 1 95.88 212 LYS A C 1
ATOM 1706 O O . LYS A 1 212 ? -18.062 0.957 -8.781 1 95.88 212 LYS A O 1
ATOM 1711 N N . GLN A 1 213 ? -17.906 1.85 -6.777 1 95.25 213 GLN A N 1
ATOM 1712 C CA . GLN A 1 213 ? -17.266 0.667 -6.207 1 95.25 213 GLN A CA 1
ATOM 1713 C C . GLN A 1 213 ? -18.297 -0.412 -5.891 1 95.25 213 GLN A C 1
ATOM 1715 O O . GLN A 1 213 ? -18 -1.606 -5.977 1 95.25 213 GLN A O 1
ATOM 1720 N N . PHE A 1 214 ? -19.562 -0 -5.578 1 97.19 214 PHE A N 1
ATOM 1721 C CA . PHE A 1 214 ? -20.469 -1.005 -5.047 1 97.19 214 PHE A CA 1
ATOM 1722 C C . PHE A 1 214 ? -21.688 -1.158 -5.949 1 97.19 214 PHE A C 1
ATOM 1724 O O . PHE A 1 214 ? -22.438 -2.129 -5.832 1 97.19 214 PHE A O 1
ATOM 1731 N N . TYR A 1 215 ? -21.875 -0.221 -6.836 1 97.31 215 TYR A N 1
ATOM 1732 C CA . TYR A 1 215 ? -23.109 -0.26 -7.609 1 97.31 215 TYR A CA 1
ATOM 1733 C C . TYR A 1 215 ? -22.828 -0.505 -9.086 1 97.31 215 TYR A C 1
ATOM 1735 O O . TYR A 1 215 ? -22.969 -1.629 -9.57 1 97.31 215 TYR A O 1
ATOM 1743 N N . LYS A 1 216 ? -22.328 0.559 -9.766 1 95.94 216 LYS A N 1
ATOM 1744 C CA . LYS A 1 216 ? -22.016 0.472 -11.188 1 95.94 216 LYS A CA 1
ATOM 1745 C C . LYS A 1 216 ? -20.906 1.442 -11.57 1 95.94 216 LYS A C 1
ATOM 1747 O O . LYS A 1 216 ? -20.438 2.229 -10.742 1 95.94 216 LYS A O 1
ATOM 1752 N N . HIS A 1 217 ? -20.484 1.286 -12.797 1 93.56 217 HIS A N 1
ATOM 1753 C CA . HIS A 1 217 ? -19.562 2.297 -13.297 1 93.56 217 HIS A CA 1
ATOM 1754 C C . HIS A 1 217 ? -20.188 3.686 -13.266 1 93.56 217 HIS A C 1
ATOM 1756 O O . HIS A 1 217 ? -21.391 3.836 -13.516 1 93.56 217 HIS A O 1
ATOM 1762 N N . LEU A 1 218 ? -19.344 4.664 -12.953 1 94.75 218 LEU A N 1
ATOM 1763 C CA . LEU A 1 218 ? -19.859 6.027 -12.891 1 94.75 218 LEU A CA 1
ATOM 1764 C C . LEU A 1 218 ? -20.422 6.465 -14.242 1 94.75 218 LEU A C 1
ATOM 1766 O O . LEU A 1 218 ? -19.75 6.332 -15.266 1 94.75 218 LEU A O 1
ATOM 1770 N N . PRO A 1 219 ? -21.625 6.93 -14.25 1 95.75 219 PRO A N 1
ATOM 1771 C CA . PRO A 1 219 ? -22.172 7.445 -15.508 1 95.75 219 PRO A CA 1
ATOM 1772 C C . PRO A 1 219 ? -21.516 8.75 -15.945 1 95.75 219 PRO A C 1
ATOM 1774 O O . PRO A 1 219 ? -20.938 9.461 -15.125 1 95.75 219 PRO A O 1
ATOM 1777 N N . ARG A 1 220 ? -21.672 9.094 -17.203 1 94.62 220 ARG A N 1
ATOM 1778 C CA . ARG A 1 220 ? -21.125 10.32 -17.75 1 94.62 220 ARG A CA 1
ATOM 1779 C C . ARG A 1 220 ? -21.922 11.539 -17.297 1 94.62 220 ARG A C 1
ATOM 1781 O O . ARG A 1 220 ? -21.375 12.617 -17.109 1 94.62 220 ARG A O 1
ATOM 1788 N N . SER A 1 221 ? -23.156 11.289 -17.016 1 95.94 221 SER A N 1
ATOM 1789 C CA . SER A 1 221 ? -24.062 12.375 -16.688 1 95.94 221 SER A CA 1
ATOM 1790 C C . SER A 1 221 ? -24.25 12.5 -15.172 1 95.94 221 SER A C 1
ATOM 1792 O O . SER A 1 221 ? -24.609 11.531 -14.508 1 95.94 221 SER A O 1
ATOM 1794 N N . TYR A 1 222 ? -24.094 13.727 -14.703 1 95 222 TYR A N 1
ATOM 1795 C CA . TYR A 1 222 ? -24.344 14.016 -13.297 1 95 222 TYR A CA 1
ATOM 1796 C C . TYR A 1 222 ? -25.797 13.766 -12.938 1 95 222 TYR A C 1
ATOM 1798 O O . TYR A 1 222 ? -26.109 13.273 -11.844 1 95 222 TYR A O 1
ATOM 1806 N N . HIS A 1 223 ? -26.656 14.062 -13.828 1 96.5 223 HIS A N 1
ATOM 1807 C CA . HIS A 1 223 ? -28.078 13.883 -13.602 1 96.5 223 HIS A CA 1
ATOM 1808 C C . HIS A 1 223 ? -28.438 12.406 -13.406 1 96.5 223 HIS A C 1
ATOM 1810 O O . HIS A 1 223 ? -29.188 12.062 -12.5 1 96.5 223 HIS A O 1
ATOM 1816 N N . THR A 1 224 ? -27.922 11.648 -14.234 1 97.06 224 THR A N 1
ATOM 1817 C CA . THR A 1 224 ? -28.141 10.219 -14.109 1 97.06 224 THR A CA 1
ATOM 1818 C C . THR A 1 224 ? -27.594 9.703 -12.773 1 97.06 224 THR A C 1
ATOM 1820 O O . THR A 1 224 ? -28.266 8.93 -12.086 1 97.06 224 THR A O 1
ATOM 1823 N N . PHE A 1 225 ? -26.438 10.172 -12.422 1 97.38 225 PHE A N 1
ATOM 1824 C CA . PHE A 1 225 ? -25.828 9.797 -11.156 1 97.38 225 PHE A CA 1
ATOM 1825 C C . PHE A 1 225 ? -26.734 10.172 -9.984 1 97.38 225 PHE A C 1
ATOM 1827 O O . PHE A 1 225 ? -27.016 9.336 -9.125 1 97.38 225 PHE A O 1
ATOM 1834 N N . LYS A 1 226 ? -27.172 11.352 -9.992 1 96.5 226 LYS A N 1
ATOM 1835 C CA . LYS A 1 226 ? -28.016 11.859 -8.906 1 96.5 226 LYS A CA 1
ATOM 1836 C C . LYS A 1 226 ? -29.312 11.07 -8.805 1 96.5 226 LYS A C 1
ATOM 1838 O O . LYS A 1 226 ? -29.734 10.711 -7.699 1 96.5 226 LYS A O 1
ATOM 1843 N N . THR A 1 227 ? -29.891 10.844 -9.883 1 97.19 227 THR A N 1
ATOM 1844 C CA . THR A 1 227 ? -31.125 10.086 -9.914 1 97.19 227 THR A CA 1
ATOM 1845 C C . THR A 1 227 ? -30.922 8.68 -9.359 1 97.19 227 THR A C 1
ATOM 1847 O O . THR A 1 227 ? -31.688 8.219 -8.516 1 97.19 227 THR A O 1
ATOM 1850 N N . ASP A 1 228 ? -29.891 8.047 -9.82 1 96.94 228 ASP A N 1
ATOM 1851 C CA . ASP A 1 228 ? -29.578 6.703 -9.344 1 96.94 228 ASP A CA 1
ATOM 1852 C C . ASP A 1 228 ? -29.328 6.707 -7.836 1 96.94 228 ASP A C 1
ATOM 1854 O O . ASP A 1 228 ? -29.828 5.836 -7.117 1 96.94 228 ASP A O 1
ATOM 1858 N N . MET A 1 229 ? -28.562 7.664 -7.426 1 96.69 229 MET A N 1
ATOM 1859 C CA . MET A 1 229 ? -28.188 7.715 -6.016 1 96.69 229 MET A CA 1
ATOM 1860 C C . MET A 1 229 ? -29.438 7.883 -5.137 1 96.69 229 MET A C 1
ATOM 1862 O O . MET A 1 229 ? -29.531 7.27 -4.074 1 96.69 229 MET A O 1
ATOM 1866 N N . HIS A 1 230 ? -30.391 8.656 -5.582 1 96.62 230 HIS A N 1
ATOM 1867 C CA . HIS A 1 230 ? -31.594 8.891 -4.797 1 96.62 230 HIS A CA 1
ATOM 1868 C C . HIS A 1 230 ? -32.531 7.695 -4.859 1 96.62 230 HIS A C 1
ATOM 1870 O O . HIS A 1 230 ? -33.375 7.52 -3.982 1 96.62 230 HIS A O 1
ATOM 1876 N N . GLN A 1 231 ? -32.375 6.973 -5.918 1 96.88 231 GLN A N 1
ATOM 1877 C CA . GLN A 1 231 ? -33.125 5.707 -5.953 1 96.88 231 GLN A CA 1
ATOM 1878 C C . GLN A 1 231 ? -32.531 4.711 -4.953 1 96.88 231 GLN A C 1
ATOM 1880 O O . GLN A 1 231 ? -33.281 3.967 -4.312 1 96.88 231 GLN A O 1
ATOM 1885 N N . LEU A 1 232 ? -31.25 4.695 -4.844 1 97.56 232 LEU A N 1
ATOM 1886 C CA . LEU A 1 232 ? -30.578 3.803 -3.91 1 97.56 232 LEU A CA 1
ATOM 1887 C C . LEU A 1 232 ? -30.812 4.238 -2.469 1 97.56 232 LEU A C 1
ATOM 1889 O O . LEU A 1 232 ? -31.094 3.406 -1.603 1 97.56 232 LEU A O 1
ATOM 1893 N N . PHE A 1 233 ? -30.625 5.555 -2.314 1 97.69 233 PHE A N 1
ATOM 1894 C CA . PHE A 1 233 ? -30.812 6.156 -0.999 1 97.69 233 PHE A CA 1
ATOM 1895 C C . PHE A 1 233 ? -31.734 7.371 -1.082 1 97.69 233 PHE A C 1
ATOM 1897 O O . PHE A 1 233 ? -31.266 8.492 -1.324 1 97.69 233 PHE A O 1
ATOM 1904 N N . PRO A 1 234 ? -32.969 7.215 -0.71 1 97.12 234 PRO A N 1
ATOM 1905 C CA . PRO A 1 234 ? -33.938 8.297 -0.87 1 97.12 234 PRO A CA 1
ATOM 1906 C C . PRO A 1 234 ? -33.656 9.484 0.051 1 97.12 234 PRO A C 1
ATOM 1908 O O . PRO A 1 234 ? -34.031 10.617 -0.273 1 97.12 234 PRO A O 1
ATOM 1911 N N . THR A 1 235 ? -33.094 9.211 1.179 1 97.31 235 THR A N 1
ATOM 1912 C CA . THR A 1 235 ? -32.812 10.273 2.137 1 97.31 235 THR A CA 1
ATOM 1913 C C . THR A 1 235 ? -31.312 10.336 2.445 1 97.31 235 THR A C 1
ATOM 1915 O O . THR A 1 235 ? -30.75 9.43 3.07 1 97.31 235 THR A O 1
ATOM 1918 N N . ILE A 1 236 ? -30.672 11.445 1.987 1 97.31 236 ILE A N 1
ATOM 1919 C CA . ILE A 1 236 ? -29.25 11.68 2.205 1 97.31 236 ILE A CA 1
ATOM 1920 C C . ILE A 1 236 ? -29.047 13.031 2.889 1 97.31 236 ILE A C 1
ATOM 1922 O O . ILE A 1 236 ? -29.547 14.055 2.42 1 97.31 236 ILE A O 1
ATOM 1926 N N . TYR A 1 237 ? -28.328 13.008 3.988 1 97.25 237 TYR A N 1
ATOM 1927 C CA . TYR A 1 237 ? -28.016 14.242 4.695 1 97.25 237 TYR A CA 1
ATOM 1928 C C . TYR A 1 237 ? -26.516 14.547 4.625 1 97.25 237 TYR A C 1
ATOM 1930 O O . TYR A 1 237 ? -25.688 13.641 4.75 1 97.25 237 TYR A O 1
ATOM 1938 N N . ASP A 1 238 ? -26.188 15.766 4.398 1 96.31 238 ASP A N 1
ATOM 1939 C CA . ASP A 1 238 ? -24.828 16.266 4.477 1 96.31 238 ASP A CA 1
ATOM 1940 C C . ASP A 1 238 ? -24.656 17.234 5.652 1 96.31 238 ASP A C 1
ATOM 1942 O O . ASP A 1 238 ? -25.172 18.344 5.621 1 96.31 238 ASP A O 1
ATOM 1946 N N . THR A 1 239 ? -23.906 16.828 6.566 1 95.19 239 THR A N 1
ATOM 1947 C CA . THR A 1 239 ? -23.781 17.609 7.797 1 95.19 239 THR A CA 1
ATOM 1948 C C . THR A 1 239 ? -23.141 18.953 7.52 1 95.19 239 THR A C 1
ATOM 1950 O O . THR A 1 239 ? -23.453 19.938 8.195 1 95.19 239 THR A O 1
ATOM 1953 N N . LYS A 1 240 ? -22.25 18.953 6.535 1 93.81 240 LYS A N 1
ATOM 1954 C CA . LYS A 1 240 ? -21.641 20.234 6.191 1 93.81 240 LYS A CA 1
ATOM 1955 C C . LYS A 1 240 ? -22.688 21.234 5.703 1 93.81 240 LYS A C 1
ATOM 1957 O O . LYS A 1 240 ? -22.688 22.391 6.109 1 93.81 240 LYS A O 1
ATOM 1962 N N . LEU A 1 241 ? -23.562 20.844 4.867 1 91.56 241 LEU A N 1
ATOM 1963 C CA . LEU A 1 241 ? -24.625 21.703 4.328 1 91.56 241 LEU A CA 1
ATOM 1964 C C . LEU A 1 241 ? -25.594 22.125 5.422 1 91.56 241 LEU A C 1
ATOM 1966 O O . LEU A 1 241 ? -26.031 23.266 5.473 1 91.56 241 LEU A O 1
ATOM 1970 N N . ILE A 1 242 ? -25.922 21.219 6.262 1 91.75 242 ILE A N 1
ATOM 1971 C CA . ILE A 1 242 ? -26.844 21.484 7.352 1 91.75 242 ILE A CA 1
ATOM 1972 C C . ILE A 1 242 ? -26.25 22.531 8.289 1 91.75 242 ILE A C 1
ATOM 1974 O O . ILE A 1 242 ? -26.922 23.5 8.672 1 91.75 242 ILE A O 1
ATOM 1978 N N . ALA A 1 243 ? -25.016 22.328 8.586 1 90.38 243 ALA A N 1
ATOM 1979 C CA . ALA A 1 243 ? -24.328 23.281 9.461 1 90.38 243 ALA A CA 1
ATOM 1980 C C . ALA A 1 243 ? -24.328 24.672 8.852 1 90.38 243 ALA A C 1
ATOM 1982 O O . ALA A 1 243 ? -24.547 25.672 9.547 1 90.38 243 ALA A O 1
ATOM 1983 N N . ALA A 1 244 ? -24.094 24.719 7.594 1 88.81 244 ALA A N 1
ATOM 1984 C CA . ALA A 1 244 ? -24.047 26 6.898 1 88.81 244 ALA A CA 1
ATOM 1985 C C . ALA A 1 244 ? -25.422 26.688 6.938 1 88.81 244 ALA A C 1
ATOM 1987 O O . ALA A 1 244 ? -25.5 27.891 7.105 1 88.81 244 ALA A O 1
ATOM 1988 N N . GLU A 1 245 ? -26.453 25.969 6.777 1 86.75 245 GLU A N 1
ATOM 1989 C CA . GLU A 1 245 ? -27.812 26.5 6.793 1 86.75 245 GLU A CA 1
ATOM 1990 C C . GLU A 1 245 ? -28.172 27.016 8.18 1 86.75 245 GLU A C 1
ATOM 1992 O O . GLU A 1 245 ? -28.812 28.062 8.305 1 86.75 245 GLU A O 1
ATOM 1997 N N . ILE A 1 246 ? -27.797 26.266 9.102 1 85.31 246 ILE A N 1
ATOM 1998 C CA . ILE A 1 246 ? -28.094 26.672 10.477 1 85.31 246 ILE A CA 1
ATOM 1999 C C . ILE A 1 246 ? -27.328 27.938 10.82 1 85.31 246 ILE A C 1
ATOM 2001 O O . ILE A 1 246 ? -27.875 28.859 11.453 1 85.31 246 ILE A O 1
ATOM 2005 N N . LYS A 1 247 ? -26.078 27.938 10.398 1 84.06 247 LYS A N 1
ATOM 2006 C CA . LYS A 1 247 ? -25.25 29.125 10.617 1 84.06 247 LYS A CA 1
ATOM 2007 C C . LYS A 1 247 ? -25.906 30.359 9.992 1 84.06 247 LYS A C 1
ATOM 2009 O O . LYS A 1 247 ? -25.938 31.422 10.609 1 84.06 247 LYS A O 1
ATOM 2014 N N . SER A 1 248 ? -26.391 30.266 8.852 1 83.75 248 SER A N 1
ATOM 2015 C CA . SER A 1 248 ? -27.031 31.359 8.148 1 83.75 248 SER A CA 1
ATOM 2016 C C . SER A 1 248 ? -28.297 31.828 8.859 1 83.75 248 SER A C 1
ATOM 2018 O O . SER A 1 248 ? -28.562 33.031 8.953 1 83.75 248 SER A O 1
ATOM 2020 N N . SER A 1 249 ? -29 30.906 9.391 1 80.62 249 SER A N 1
ATOM 2021 C CA . SER A 1 249 ? -30.234 31.219 10.109 1 80.62 249 SER A CA 1
ATOM 2022 C C . SER A 1 249 ? -29.938 31.938 11.4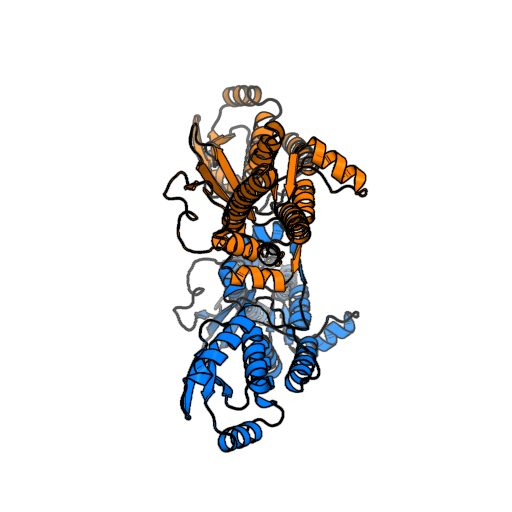22 1 80.62 249 SER A C 1
ATOM 2024 O O . SER A 1 249 ? -30.688 32.844 11.82 1 80.62 249 SER A O 1
ATOM 2026 N N . LEU A 1 250 ? -28.938 31.531 12.023 1 77.19 250 LEU A N 1
ATOM 2027 C CA . LEU A 1 250 ? -28.562 32.156 13.289 1 77.19 250 LEU A CA 1
ATOM 2028 C C . LEU A 1 250 ? -28.031 33.562 13.07 1 77.19 250 LEU A C 1
ATOM 2030 O O . LEU A 1 250 ? -28.266 34.438 13.883 1 77.19 250 LEU A O 1
ATOM 2034 N N . LYS A 1 251 ? -27.266 33.781 12.094 1 77 251 LYS A N 1
ATOM 2035 C CA . LYS A 1 251 ? -26.75 35.094 11.766 1 77 251 LYS A CA 1
ATOM 2036 C C . LYS A 1 251 ? -27.891 36.094 11.492 1 77 251 LYS A C 1
ATOM 2038 O O . LYS A 1 251 ? -27.828 37.25 11.891 1 77 251 LYS A O 1
ATOM 2043 N N . GLN A 1 252 ? -28.797 35.625 10.875 1 72.12 252 GLN A N 1
ATOM 2044 C CA . GLN A 1 252 ? -29.938 36.469 10.57 1 72.12 252 GLN A CA 1
ATOM 2045 C C . GLN A 1 252 ? -30.719 36.812 11.836 1 72.12 252 GLN A C 1
ATOM 2047 O O . GLN A 1 252 ? -31.297 37.906 11.93 1 72.12 252 GLN A O 1
ATOM 2052 N N . ALA A 1 253 ? -30.609 36 12.836 1 64.62 253 ALA A N 1
ATOM 2053 C CA . ALA A 1 253 ? -31.344 36.219 14.07 1 64.62 253 ALA A CA 1
ATOM 2054 C C . ALA A 1 253 ? -30.516 37 15.086 1 64.62 253 ALA A C 1
ATOM 2056 O O . ALA A 1 253 ? -30.938 37.188 16.234 1 64.62 253 ALA A O 1
ATOM 2057 N N . ASP A 1 254 ? -29.484 37.688 14.734 1 58.41 254 ASP A N 1
ATOM 2058 C CA . ASP A 1 254 ? -28.594 38.531 15.547 1 58.41 254 ASP A CA 1
ATOM 2059 C C . ASP A 1 254 ? -27.953 37.719 16.672 1 58.41 254 ASP A C 1
ATOM 2061 O O . ASP A 1 254 ? -27.547 38.281 17.688 1 58.41 254 ASP A O 1
ATOM 2065 N N . ASP A 1 255 ? -27.922 36.344 16.656 1 55.03 255 ASP A N 1
ATOM 2066 C CA . ASP A 1 255 ? -27.438 35.469 17.734 1 55.03 255 ASP A CA 1
ATOM 2067 C C . ASP A 1 255 ? -25.984 35.062 17.5 1 55.03 255 ASP A C 1
ATOM 2069 O O . ASP A 1 255 ? -25.578 34.812 16.359 1 55.03 255 ASP A O 1
ATOM 2073 N N . LYS A 1 256 ? -25.016 35.625 18.328 1 52.03 256 LYS A N 1
ATOM 2074 C CA . LYS A 1 256 ? -23.562 35.406 18.438 1 52.03 256 LYS A CA 1
ATOM 2075 C C . LYS A 1 256 ? -23.203 33.969 18.109 1 52.03 256 LYS A C 1
ATOM 2077 O O . LYS A 1 256 ? -22.016 33.594 18.109 1 52.03 256 LYS A O 1
ATOM 2082 N N . GLY A 1 257 ? -24.203 33.094 17.844 1 53.47 257 GLY A N 1
ATOM 2083 C CA . GLY A 1 257 ? -23.969 31.656 17.672 1 53.47 257 GLY A CA 1
ATOM 2084 C C . GLY A 1 257 ? -23.359 31.328 16.312 1 53.47 257 GLY A C 1
ATOM 2085 O O . GLY A 1 257 ? -22.984 30.172 16.062 1 53.47 257 GLY A O 1
ATOM 2086 N N . GLY A 1 258 ? -23.281 32.25 15.453 1 54.06 258 GLY A N 1
ATOM 2087 C CA . GLY A 1 258 ? -22.812 32.031 14.086 1 54.06 258 GLY A CA 1
ATOM 2088 C C . GLY A 1 258 ? -21.344 31.672 13.992 1 54.06 258 GLY A C 1
ATOM 2089 O O . GLY A 1 258 ? -20.906 31.125 12.984 1 54.06 258 GLY A O 1
ATOM 2090 N N . SER A 1 259 ? -20.641 32.125 14.898 1 55.5 259 SER A N 1
ATOM 2091 C CA . SER A 1 259 ? -19.203 31.906 14.82 1 55.5 259 SER A CA 1
ATOM 2092 C C . SER A 1 259 ? -18.844 30.438 15.008 1 55.5 259 SER A C 1
ATOM 2094 O O . SER A 1 259 ? -17.781 29.984 14.57 1 55.5 259 SER A O 1
ATOM 2096 N N . LEU A 1 260 ? -19.812 29.641 15.492 1 56.59 260 LEU A N 1
ATOM 2097 C CA . LEU A 1 260 ? -19.531 28.297 15.984 1 56.59 260 LEU A CA 1
ATOM 2098 C C . LEU A 1 260 ? -19.375 27.328 14.828 1 56.59 260 LEU A C 1
ATOM 2100 O O . LEU A 1 260 ? -18.719 26.281 14.977 1 56.59 260 LEU A O 1
ATOM 2104 N N . LEU A 1 261 ? -19.969 27.703 13.688 1 62.03 261 LEU A N 1
ATOM 2105 C CA . LEU A 1 261 ? -20 26.688 12.633 1 62.03 261 LEU A CA 1
ATOM 2106 C C . LEU A 1 261 ? -19.141 27.094 11.453 1 62.03 261 LEU A C 1
ATOM 2108 O O . LEU A 1 261 ? -19.375 26.656 10.32 1 62.03 261 LEU A O 1
ATOM 2112 N N . GLY A 1 262 ? -18.156 27.922 11.68 1 57.28 262 GLY A N 1
ATOM 2113 C CA . GLY A 1 262 ? -17.375 28.5 10.586 1 57.28 262 GLY A CA 1
ATOM 2114 C C . GLY A 1 262 ? -16.484 27.484 9.906 1 57.28 262 GLY A C 1
ATOM 2115 O O . GLY A 1 262 ? -16.141 27.641 8.727 1 57.28 262 GLY A O 1
ATOM 2116 N N . ASN A 1 263 ? -15.977 26.516 10.734 1 62.34 263 ASN A N 1
ATOM 2117 C CA . ASN A 1 263 ? -14.969 25.703 10.07 1 62.34 263 ASN A CA 1
ATOM 2118 C C . ASN A 1 263 ? -15.586 24.453 9.445 1 62.34 263 ASN A C 1
ATOM 2120 O O . ASN A 1 263 ? -16.438 23.797 10.047 1 62.34 263 ASN A O 1
ATOM 2124 N N . SER A 1 264 ? -15.32 24.266 8.148 1 73.44 264 SER A N 1
ATOM 2125 C CA . SER A 1 264 ? -16.047 23.344 7.27 1 73.44 264 SER A CA 1
ATOM 2126 C C . SER A 1 264 ? -15.531 21.906 7.426 1 73.44 264 SER A C 1
ATOM 2128 O O . SER A 1 264 ? -16.125 20.969 6.879 1 73.44 264 SER A O 1
ATOM 2130 N N . SER A 1 265 ? -14.516 21.688 8.328 1 86.12 265 SER A N 1
ATOM 2131 C CA . SER A 1 265 ? -14.062 20.312 8.43 1 86.12 265 SER A CA 1
ATOM 2132 C C . SER A 1 265 ? -14.875 19.547 9.469 1 86.12 265 SER A C 1
ATOM 2134 O O . SER A 1 265 ? -15.484 20.141 10.359 1 86.12 265 SER A O 1
ATOM 2136 N N . LEU A 1 266 ? -14.922 18.266 9.32 1 90.25 266 LEU A N 1
ATOM 2137 C CA . LEU A 1 266 ? -15.672 17.406 10.242 1 90.25 266 LEU A CA 1
ATOM 2138 C C . LEU A 1 266 ? -15.156 17.562 11.664 1 90.25 266 LEU A C 1
ATOM 2140 O O . LEU A 1 266 ? -15.945 17.672 12.609 1 90.25 266 LEU A O 1
ATOM 2144 N N . SER A 1 267 ? -13.875 17.594 11.766 1 87.5 267 SER A N 1
ATOM 2145 C CA . SER A 1 267 ? -13.273 17.703 13.086 1 87.5 267 SER A CA 1
ATOM 2146 C C . SER A 1 267 ? -13.641 19.031 13.742 1 87.5 267 SER A C 1
ATOM 2148 O O . SER A 1 267 ? -13.977 19.078 14.922 1 87.5 267 SER A O 1
ATOM 2150 N N . ASP A 1 268 ? -13.578 20.094 13.016 1 85.62 268 ASP A N 1
ATOM 2151 C CA . ASP A 1 268 ? -13.906 21.406 13.531 1 85.62 268 ASP A CA 1
ATOM 2152 C C . ASP A 1 268 ? -15.383 21.5 13.906 1 85.62 268 ASP A C 1
ATOM 2154 O O . ASP A 1 268 ? -15.734 22.078 14.945 1 85.62 268 ASP A O 1
ATOM 2158 N N . LEU A 1 269 ? -16.172 21.016 13.094 1 88 269 LEU A N 1
ATOM 2159 C CA . LEU A 1 269 ? -17.594 21 13.367 1 88 269 LEU A CA 1
ATOM 2160 C C . LEU A 1 269 ? -17.906 20.25 14.656 1 88 269 LEU A C 1
ATOM 2162 O O . LEU A 1 269 ? -18.609 20.766 15.531 1 88 269 LEU A O 1
ATOM 2166 N N . ALA A 1 270 ? -17.344 19.047 14.797 1 87.88 270 ALA A N 1
ATOM 2167 C CA . ALA A 1 270 ? -17.594 18.219 15.969 1 87.88 270 ALA A CA 1
ATOM 2168 C C . ALA A 1 270 ? -17.094 18.906 17.234 1 87.88 270 ALA A C 1
ATOM 2170 O O . ALA A 1 270 ? -17.781 18.875 18.266 1 87.88 270 ALA A O 1
ATOM 2171 N N . THR A 1 271 ? -15.953 19.484 17.125 1 84.38 271 THR A N 1
ATOM 2172 C CA . THR A 1 271 ? -15.375 20.188 18.266 1 84.38 271 THR A CA 1
ATOM 2173 C C . THR A 1 271 ? -16.234 21.391 18.656 1 84.38 271 THR A C 1
ATOM 2175 O O . THR A 1 271 ? -16.469 21.641 19.828 1 84.38 271 THR A O 1
ATOM 2178 N N . SER A 1 272 ? -16.641 22.094 17.688 1 83.25 272 SER A N 1
ATOM 2179 C CA . SER A 1 272 ? -17.484 23.25 17.938 1 83.25 272 SER A CA 1
ATOM 2180 C C . SER A 1 272 ? -18.797 22.844 18.594 1 83.25 272 SER A C 1
ATOM 2182 O O . SER A 1 272 ? -19.266 23.531 19.5 1 83.25 272 SER A O 1
ATOM 2184 N N . LEU A 1 273 ? -19.328 21.797 18.172 1 83.44 273 LEU A N 1
ATOM 2185 C CA . LEU A 1 273 ? -20.609 21.328 18.703 1 83.44 273 LEU A CA 1
ATOM 2186 C C . LEU A 1 273 ? -20.438 20.812 20.125 1 83.44 273 LEU A C 1
ATOM 2188 O O . LEU A 1 273 ? -21.359 20.922 20.938 1 83.44 273 LEU A O 1
ATOM 2192 N N . LYS A 1 274 ? -19.328 20.281 20.328 1 78.5 274 LYS A N 1
ATOM 2193 C CA . LYS A 1 274 ? -19.047 19.781 21.672 1 78.5 274 LYS A CA 1
ATOM 2194 C C . LYS A 1 274 ? -18.875 20.938 22.656 1 78.5 274 LYS A C 1
ATOM 2196 O O . LYS A 1 274 ? -19.266 20.844 23.812 1 78.5 274 LYS A O 1
ATOM 2201 N N . ARG A 1 275 ? -18.25 21.969 22.172 1 73.5 275 ARG A N 1
ATOM 2202 C CA . ARG A 1 275 ? -17.969 23.125 23.031 1 73.5 275 ARG A CA 1
ATOM 2203 C C . ARG A 1 275 ? -19.219 24 23.203 1 73.5 275 ARG A C 1
ATOM 2205 O O . ARG A 1 275 ? -19.312 24.781 24.141 1 73.5 275 ARG A O 1
ATOM 2212 N N . ASP A 1 276 ? -20 23.906 22.141 1 62.44 276 ASP A N 1
ATOM 2213 C CA . ASP A 1 276 ? -21.172 24.766 22.156 1 62.44 276 ASP A CA 1
ATOM 2214 C C . ASP A 1 276 ? -22.094 24.406 23.312 1 62.44 276 ASP A C 1
ATOM 2216 O O . ASP A 1 276 ? -22.625 23.297 23.375 1 62.44 276 ASP A O 1
ATOM 2220 N N . HIS A 1 277 ? -22.031 25.156 24.344 1 57.88 277 HIS A N 1
ATOM 2221 C CA . HIS A 1 277 ? -22.828 25.016 25.562 1 57.88 277 HIS A CA 1
ATOM 2222 C C . HIS A 1 277 ? -24.234 25.531 25.359 1 57.88 277 HIS A C 1
ATOM 2224 O O . HIS A 1 277 ? -25.047 25.531 26.297 1 57.88 277 HIS A O 1
ATOM 2230 N N . THR A 1 278 ? -24.5 26.062 24.188 1 54.56 278 THR A N 1
ATOM 2231 C CA . THR A 1 278 ? -25.766 26.75 24.047 1 54.56 278 THR A CA 1
ATOM 2232 C C . THR A 1 278 ? -26.922 25.75 23.922 1 54.56 278 THR A C 1
ATOM 2234 O O . THR A 1 278 ? -28.078 26.078 24.172 1 54.56 278 THR A O 1
ATOM 2237 N N . ALA A 1 279 ? -26.531 24.531 23.375 1 61.78 279 ALA A N 1
ATOM 2238 C CA . ALA A 1 279 ? -27.688 23.656 23.172 1 61.78 279 ALA A CA 1
ATOM 2239 C C . ALA A 1 279 ? -28.109 22.984 24.469 1 61.78 279 ALA A C 1
ATOM 2241 O O . ALA A 1 279 ? -27.328 22.234 25.078 1 61.78 279 ALA A O 1
ATOM 2242 N N . LEU A 1 280 ? -29.156 23.531 25.172 1 68.81 280 LEU A N 1
ATOM 2243 C CA . LEU A 1 280 ? -29.781 22.922 26.359 1 68.81 280 LEU A CA 1
ATOM 2244 C C . LEU A 1 280 ? -30.312 21.531 26.031 1 68.81 280 LEU A C 1
ATOM 2246 O O . LEU A 1 280 ? -30.844 21.312 24.938 1 68.81 280 LEU A O 1
ATOM 2250 N N . TYR A 1 281 ? -30.016 20.516 26.781 1 77.75 281 TYR A N 1
ATOM 2251 C CA . TYR A 1 281 ? -30.562 19.156 26.75 1 77.75 281 TYR A CA 1
ATOM 2252 C C . TYR A 1 281 ? -30.078 18.391 25.531 1 77.75 281 TYR A C 1
ATOM 2254 O O . TYR A 1 281 ? -30.875 17.766 24.828 1 77.75 281 TYR A O 1
ATOM 2262 N N . LYS A 1 282 ? -28.797 18.438 25.188 1 83.81 282 LYS A N 1
ATOM 2263 C CA . LYS A 1 282 ? -28.219 17.672 24.078 1 83.81 282 LYS A CA 1
ATOM 2264 C C . LYS A 1 282 ? -28.438 16.172 24.266 1 83.81 282 LYS A C 1
ATOM 2266 O O . LYS A 1 282 ? -28.391 15.672 25.391 1 83.81 282 LYS A O 1
ATOM 2271 N N . PRO A 1 283 ? -28.703 15.555 23.156 1 90.62 283 PRO A N 1
ATOM 2272 C CA . PRO A 1 283 ? -28.906 14.109 23.281 1 90.62 283 PRO A CA 1
ATOM 2273 C C . PRO A 1 283 ? -27.656 13.367 23.734 1 90.62 283 PRO A C 1
ATOM 2275 O O . PRO A 1 283 ? -26.547 13.719 23.344 1 90.62 283 PRO A O 1
ATOM 2278 N N . SER A 1 284 ? -27.891 12.383 24.547 1 92.44 284 SER A N 1
ATOM 2279 C CA . SER A 1 284 ? -26.781 11.523 24.969 1 92.44 284 SER A CA 1
ATOM 2280 C C . SER A 1 284 ? -26.516 10.43 23.938 1 92.44 284 SER A C 1
ATOM 2282 O O . SER A 1 284 ? -27.438 9.906 23.312 1 92.44 284 SER A O 1
ATOM 2284 N N . ILE A 1 285 ? -25.266 10.102 23.703 1 94.25 285 ILE A N 1
ATOM 2285 C CA . ILE A 1 285 ? -24.875 9.055 22.766 1 94.25 285 ILE A CA 1
ATOM 2286 C C . ILE A 1 285 ? -24 8.016 23.469 1 94.25 285 ILE A C 1
ATOM 2288 O O . ILE A 1 285 ? -22.984 8.352 24.078 1 94.25 285 ILE A O 1
ATOM 2292 N N . HIS A 1 286 ? -24.438 6.762 23.359 1 94.94 286 HIS A N 1
ATOM 2293 C CA . HIS A 1 286 ? -23.719 5.688 24.047 1 94.94 286 HIS A CA 1
ATOM 2294 C C . HIS A 1 286 ? -23.312 4.59 23.062 1 94.94 286 HIS A C 1
ATOM 2296 O O . HIS A 1 286 ? -24.156 4.047 22.344 1 94.94 286 HIS A O 1
ATOM 2302 N N . HIS A 1 287 ? -22.062 4.215 23.109 1 96.38 287 HIS A N 1
ATOM 2303 C CA . HIS A 1 287 ? -21.594 3.135 22.25 1 96.38 287 HIS A CA 1
ATOM 2304 C C . HIS A 1 287 ? -22.062 1.778 22.766 1 96.38 287 HIS A C 1
ATOM 2306 O O . HIS A 1 287 ? -22.047 1.534 23.984 1 96.38 287 HIS A O 1
ATOM 2312 N N . VAL A 1 288 ? -22.484 0.941 21.969 1 95.5 288 VAL A N 1
ATOM 2313 C CA . VAL A 1 288 ? -22.812 -0.451 22.25 1 95.5 288 VAL A CA 1
ATOM 2314 C C . VAL A 1 288 ? -22.094 -1.367 21.266 1 95.5 288 VAL A C 1
ATOM 2316 O O . VAL A 1 288 ? -22.375 -1.33 20.062 1 95.5 288 VAL A O 1
ATOM 2319 N N . PRO A 1 289 ? -21.156 -2.242 21.625 1 95.38 289 PRO A N 1
ATOM 2320 C CA . PRO A 1 289 ? -20.766 -2.453 23.031 1 95.38 289 PRO A CA 1
ATOM 2321 C C . PRO A 1 289 ? -19.906 -1.325 23.578 1 95.38 289 PRO A C 1
ATOM 2323 O O . PRO A 1 289 ? -19.328 -0.555 22.812 1 95.38 289 PRO A O 1
ATOM 2326 N N . LYS A 1 290 ? -19.781 -1.325 24.859 1 93.62 290 LYS A N 1
ATOM 2327 C CA . LYS A 1 290 ? -19 -0.285 25.531 1 93.62 290 LYS A CA 1
ATOM 2328 C C . LYS A 1 290 ? -17.516 -0.435 25.219 1 93.62 290 LYS A C 1
ATOM 2330 O O . LYS A 1 290 ? -16.75 0.515 25.375 1 93.62 290 LYS A O 1
ATOM 2335 N N . THR A 1 291 ? -17.203 -1.571 24.734 1 93.19 291 THR A N 1
ATOM 2336 C CA . THR A 1 291 ? -15.797 -1.86 24.453 1 93.19 291 THR A CA 1
ATOM 2337 C C . THR A 1 291 ? -15.398 -1.346 23.078 1 93.19 291 THR A C 1
ATOM 2339 O O . THR A 1 291 ? -14.25 -1.497 22.656 1 93.19 291 THR A O 1
ATOM 2342 N N . ASN A 1 292 ? -16.281 -0.731 22.453 1 94.5 292 ASN A N 1
ATOM 2343 C CA . ASN A 1 292 ? -15.961 -0.202 21.141 1 94.5 292 ASN A CA 1
ATOM 2344 C C . ASN A 1 292 ? -14.758 0.737 21.188 1 94.5 292 ASN A C 1
ATOM 2346 O O . ASN A 1 292 ? -14.648 1.558 22.094 1 94.5 292 ASN A O 1
ATOM 2350 N N . LYS A 1 293 ? -13.93 0.618 20.172 1 92.31 293 LYS A N 1
ATOM 2351 C CA . LYS A 1 293 ? -12.664 1.343 20.094 1 92.31 293 LYS A CA 1
ATOM 2352 C C . LYS A 1 293 ? -12.891 2.852 20.141 1 92.31 293 LYS A C 1
ATOM 2354 O O . LYS A 1 293 ? -12.039 3.592 20.641 1 92.31 293 LYS A O 1
ATOM 2359 N N . TYR A 1 294 ? -14.031 3.352 19.75 1 93.81 294 TYR A N 1
ATOM 2360 C CA . TYR A 1 294 ? -14.281 4.781 19.594 1 93.81 294 TYR A CA 1
ATOM 2361 C C . TYR A 1 294 ? -15.016 5.348 20.797 1 93.81 294 TYR A C 1
ATOM 2363 O O . TYR A 1 294 ? -15.438 6.508 20.781 1 93.81 294 TYR A O 1
ATOM 2371 N N . ASN A 1 295 ? -15.312 4.531 21.797 1 91.62 295 ASN A N 1
ATOM 2372 C CA . ASN A 1 295 ? -16.016 4.973 23 1 91.62 295 ASN A CA 1
ATOM 2373 C C . ASN A 1 295 ? -15.094 5.781 23.906 1 91.62 295 ASN A C 1
ATOM 2375 O O . ASN A 1 295 ? -15.57 6.566 24.734 1 91.62 295 ASN A O 1
ATOM 2379 N N . GLY A 1 296 ? -13.844 5.926 23.672 1 83.94 296 GLY A N 1
ATOM 2380 C CA . GLY A 1 296 ? -12.906 6.609 24.531 1 83.94 296 GLY A CA 1
ATOM 2381 C C . GLY A 1 296 ? -12.727 8.078 24.203 1 83.94 296 GLY A C 1
ATOM 2382 O O . GLY A 1 296 ? -13.461 8.617 23.359 1 83.94 296 GLY A O 1
ATOM 2383 N N . GLU A 1 297 ? -11.891 8.727 24.922 1 81.81 297 GLU A N 1
ATOM 2384 C CA . GLU A 1 297 ? -11.664 10.156 24.797 1 81.81 297 GLU A CA 1
ATOM 2385 C C . GLU A 1 297 ? -10.688 10.469 23.672 1 81.81 297 GLU A C 1
ATOM 2387 O O . GLU A 1 297 ? -10.641 11.594 23.172 1 81.81 297 GLU A O 1
ATOM 2392 N N . GLU A 1 298 ? -10.109 9.469 23.266 1 84.56 298 GLU A N 1
ATOM 2393 C CA . GLU A 1 298 ? -9.094 9.703 22.25 1 84.56 298 GLU A CA 1
ATOM 2394 C C . GLU A 1 298 ? -9.734 9.984 20.891 1 84.56 298 GLU A C 1
ATOM 2396 O O . GLU A 1 298 ? -10.688 9.305 20.484 1 84.56 298 GLU A O 1
ATOM 2401 N N . MET A 1 299 ? -9.211 11 20.25 1 84.81 299 MET A N 1
ATOM 2402 C CA . MET A 1 299 ? -9.672 11.32 18.906 1 84.81 299 MET A CA 1
ATOM 2403 C C . MET A 1 299 ? -8.914 10.5 17.859 1 84.81 299 MET A C 1
ATOM 2405 O O . MET A 1 299 ? -7.688 10.414 17.906 1 84.81 299 MET A O 1
ATOM 2409 N N . MET A 1 300 ? -9.648 9.875 17.062 1 90.56 300 MET A N 1
ATOM 2410 C CA . MET A 1 300 ? -9.062 9.07 15.992 1 90.56 300 MET A CA 1
ATOM 2411 C C . MET A 1 300 ? -9.492 9.586 14.625 1 90.56 300 MET A C 1
ATOM 2413 O O . MET A 1 300 ? -10.008 8.82 13.805 1 90.56 300 MET A O 1
ATOM 2417 N N . LEU A 1 301 ? -9.094 10.75 14.43 1 88.62 301 LEU A N 1
ATOM 2418 C CA . LEU A 1 301 ? -9.5 11.438 13.203 1 88.62 301 LEU A CA 1
ATOM 2419 C C . LEU A 1 301 ? -8.914 10.742 11.977 1 88.62 301 LEU A C 1
ATOM 2421 O O . LEU A 1 301 ? -7.773 10.281 12 1 88.62 301 LEU A O 1
ATOM 2425 N N . HIS A 1 302 ? -9.688 10.664 10.953 1 90.25 302 HIS A N 1
ATOM 2426 C CA . HIS A 1 302 ? -9.328 10.156 9.633 1 90.25 302 HIS A CA 1
ATOM 2427 C C . HIS A 1 302 ? -9.305 8.633 9.617 1 90.25 302 HIS A C 1
ATOM 2429 O O . HIS A 1 302 ? -8.93 8.023 8.617 1 90.25 302 HIS A O 1
ATOM 2435 N N . GLU A 1 303 ? -9.578 8.086 10.734 1 94.81 303 GLU A N 1
ATOM 2436 C CA . GLU A 1 303 ? -10.055 6.711 10.68 1 94.81 303 GLU A CA 1
ATOM 2437 C C . GLU A 1 303 ? -11.531 6.648 10.305 1 94.81 303 GLU A C 1
ATOM 2439 O O . GLU A 1 303 ? -12.375 7.277 10.953 1 94.81 303 GLU A O 1
ATOM 2444 N N . ALA A 1 304 ? -11.828 5.887 9.328 1 96.38 304 ALA A N 1
ATOM 2445 C CA . ALA A 1 304 ? -13.148 5.957 8.703 1 96.38 304 ALA A CA 1
ATOM 2446 C C . ALA A 1 304 ? -14.25 5.652 9.719 1 96.38 304 ALA A C 1
ATOM 2448 O O . ALA A 1 304 ? -15.289 6.309 9.727 1 96.38 304 ALA A O 1
ATOM 2449 N N . GLY A 1 305 ? -14.016 4.684 10.562 1 97.06 305 GLY A N 1
ATOM 2450 C CA . GLY A 1 305 ? -15.016 4.352 11.57 1 97.06 305 GLY A CA 1
ATOM 2451 C C . GLY A 1 305 ? -15.266 5.48 12.547 1 97.06 305 GLY A C 1
ATOM 2452 O O . GLY A 1 305 ? -16.422 5.746 12.906 1 97.06 305 GLY A O 1
ATOM 2453 N N . TYR A 1 306 ? -14.258 6.102 12.984 1 96.94 306 TYR A N 1
ATOM 2454 C CA . TYR A 1 306 ? -14.383 7.23 13.898 1 96.94 306 TYR A CA 1
ATOM 2455 C C . TYR A 1 306 ? -15.055 8.414 13.211 1 96.94 306 TYR A C 1
ATOM 2457 O O . TYR A 1 306 ? -15.898 9.094 13.805 1 96.94 306 TYR A O 1
ATOM 2465 N N . ASP A 1 307 ? -14.656 8.641 12 1 96.31 307 ASP A N 1
ATOM 2466 C CA . ASP A 1 307 ? -15.258 9.727 11.242 1 96.31 307 ASP A CA 1
ATOM 2467 C C . ASP A 1 307 ? -16.766 9.5 11.055 1 96.31 307 ASP A C 1
ATOM 2469 O O . ASP A 1 307 ? -17.547 10.453 11.055 1 96.31 307 ASP A O 1
ATOM 2473 N N . ALA A 1 308 ? -17.109 8.242 10.875 1 97.56 308 ALA A N 1
ATOM 2474 C CA . ALA A 1 308 ? -18.531 7.91 10.766 1 97.56 308 ALA A CA 1
ATOM 2475 C C . ALA A 1 308 ? -19.266 8.227 12.062 1 97.56 308 ALA A C 1
ATOM 2477 O O . ALA A 1 308 ? -20.359 8.805 12.039 1 97.56 308 ALA A O 1
ATOM 2478 N N . TYR A 1 309 ? -18.703 7.852 13.172 1 97.31 309 TYR A N 1
ATOM 2479 C CA . TYR A 1 309 ? -19.281 8.148 14.477 1 97.31 309 TYR A CA 1
ATOM 2480 C C . TYR A 1 309 ? -19.422 9.648 14.688 1 97.31 309 TYR A C 1
ATOM 2482 O O . TYR A 1 309 ? -20.484 10.125 15.094 1 97.31 309 TYR A O 1
ATOM 2490 N N . LEU A 1 310 ? -18.375 10.328 14.336 1 96.06 310 LEU A N 1
ATOM 2491 C CA . LEU A 1 310 ? -18.391 11.773 14.5 1 96.06 310 LEU A CA 1
ATOM 2492 C C . LEU A 1 310 ? -19.469 12.414 13.625 1 96.06 310 LEU A C 1
ATOM 2494 O O . LEU A 1 310 ? -20.141 13.352 14.047 1 96.06 310 LEU A O 1
ATOM 2498 N N . THR A 1 311 ? -19.531 11.969 12.438 1 97 311 THR A N 1
ATOM 2499 C CA . THR A 1 311 ? -20.516 12.484 11.492 1 97 311 THR A CA 1
ATOM 2500 C C . THR A 1 311 ? -21.938 12.289 12.023 1 97 311 THR A C 1
ATOM 2502 O O . THR A 1 311 ? -22.734 13.234 12.047 1 97 311 THR A O 1
ATOM 2505 N N . GLY A 1 312 ? -22.219 11.086 12.492 1 97.06 312 GLY A N 1
ATOM 2506 C CA . GLY A 1 312 ? -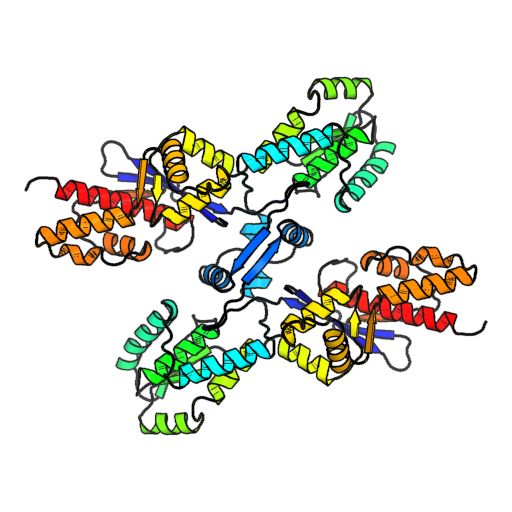23.547 10.805 13.039 1 97.06 312 GLY A CA 1
ATOM 2507 C C . GLY A 1 312 ? -23.844 11.594 14.297 1 97.06 312 GLY A C 1
ATOM 2508 O O . GLY A 1 312 ? -24.953 12.094 14.461 1 97.06 312 GLY A O 1
ATOM 2509 N N . SER A 1 313 ? -22.906 11.711 15.141 1 94.81 313 SER A N 1
ATOM 2510 C CA . SER A 1 313 ? -23.094 12.484 16.359 1 94.81 313 SER A CA 1
ATOM 2511 C C . SER A 1 313 ? -23.344 13.953 16.047 1 94.81 313 SER A C 1
ATOM 2513 O O . SER A 1 313 ? -24.219 14.57 16.656 1 94.81 313 SER A O 1
ATOM 2515 N N . SER A 1 314 ? -22.562 14.453 15.133 1 93.44 314 SER A N 1
ATOM 2516 C CA . SER A 1 314 ? -22.734 15.844 14.727 1 93.44 314 SER A CA 1
ATOM 2517 C C . SER A 1 314 ? -24.125 16.062 14.125 1 93.44 314 SER A C 1
ATOM 2519 O O . SER A 1 314 ? -24.75 17.094 14.359 1 93.44 314 SER A O 1
ATOM 2521 N N . PHE A 1 315 ? -24.531 15.156 13.359 1 95.44 315 PHE A N 1
ATOM 2522 C CA . PHE A 1 315 ? -25.859 15.242 12.75 1 95.44 315 PHE A CA 1
ATOM 2523 C C . PHE A 1 315 ? -26.938 15.344 13.82 1 95.44 315 PHE A C 1
ATOM 2525 O O . PHE A 1 315 ? -27.844 16.188 13.727 1 95.44 315 PHE A O 1
ATOM 2532 N N . LEU A 1 316 ? -26.875 14.492 14.836 1 94.12 316 LEU A N 1
ATOM 2533 C CA . LEU A 1 316 ? -27.875 14.477 15.906 1 94.12 316 LEU A CA 1
ATOM 2534 C C . LEU A 1 316 ? -27.875 15.797 16.656 1 94.12 316 LEU A C 1
ATOM 2536 O O . LEU A 1 316 ? -28.938 16.312 17 1 94.12 316 LEU A O 1
ATOM 2540 N N . TYR A 1 317 ? -26.734 16.312 16.797 1 91.25 317 TYR A N 1
ATOM 2541 C CA . TYR A 1 317 ? -26.641 17.594 17.5 1 91.25 317 TYR A CA 1
ATOM 2542 C C . TYR A 1 317 ? -27.188 18.719 16.641 1 91.25 317 TYR A C 1
ATOM 2544 O O . TYR A 1 317 ? -27.906 19.594 17.141 1 91.25 317 TYR A O 1
ATOM 2552 N N . LEU A 1 318 ? -26.859 18.703 15.438 1 90.19 318 LEU A N 1
ATOM 2553 C CA . LEU A 1 318 ? -27.391 19.703 14.516 1 90.19 318 LEU A CA 1
ATOM 2554 C C . LEU A 1 318 ? -28.906 19.641 14.445 1 90.19 318 LEU A C 1
ATOM 2556 O O . LEU A 1 318 ? -29.578 20.672 14.391 1 90.19 318 LEU A O 1
ATOM 2560 N N . ALA A 1 319 ? -29.359 18.406 14.375 1 90.62 319 ALA A N 1
ATOM 2561 C CA . ALA A 1 319 ? -30.812 18.219 14.352 1 90.62 319 ALA A CA 1
ATOM 2562 C C . ALA A 1 319 ? -31.469 18.797 15.602 1 90.62 319 ALA A C 1
ATOM 2564 O O . ALA A 1 319 ? -32.531 19.391 15.531 1 90.62 319 ALA A O 1
ATOM 2565 N N . HIS A 1 320 ? -30.828 18.594 16.672 1 88.44 320 HIS A N 1
ATOM 2566 C CA . HIS A 1 320 ? -31.328 19.141 17.938 1 88.44 320 HIS A CA 1
ATOM 2567 C C . HIS A 1 320 ? -31.328 20.656 17.906 1 88.44 320 HIS A C 1
ATOM 2569 O O . HIS A 1 320 ? -32.312 21.297 18.312 1 88.44 320 HIS A O 1
ATOM 2575 N N . LEU A 1 321 ? -30.297 21.219 17.438 1 84.19 321 LEU A N 1
ATOM 2576 C CA . LEU A 1 321 ? -30.188 22.672 17.328 1 84.19 321 LEU A CA 1
ATOM 2577 C C . LEU A 1 321 ? -31.25 23.234 16.391 1 84.19 321 LEU A C 1
ATOM 2579 O O . LEU A 1 321 ? -31.844 24.266 16.672 1 84.19 321 LEU A O 1
ATOM 2583 N N . TYR A 1 322 ? -31.453 22.562 15.344 1 85.25 322 TYR A N 1
ATOM 2584 C CA . TYR A 1 322 ? -32.438 22.984 14.367 1 85.25 322 TYR A CA 1
ATOM 2585 C C . TYR A 1 322 ? -33.844 22.953 14.984 1 85.25 322 TYR A C 1
ATOM 2587 O O . TYR A 1 322 ? -34.656 23.859 14.734 1 85.25 322 TYR A O 1
ATOM 2595 N N . ALA A 1 323 ? -34.094 21.922 15.711 1 83.81 323 ALA A N 1
ATOM 2596 C CA . ALA A 1 323 ? -35.406 21.797 16.375 1 83.81 323 ALA A CA 1
ATOM 2597 C C . ALA A 1 323 ? -35.625 22.906 17.391 1 83.81 323 ALA A C 1
ATOM 2599 O O . ALA A 1 323 ? -36.719 23.406 17.547 1 83.81 323 ALA A O 1
ATOM 2600 N N . MET A 1 324 ? -34.594 23.312 18 1 80.44 324 MET A N 1
ATOM 2601 C CA . MET A 1 324 ? -34.688 24.359 19 1 80.44 324 MET A CA 1
ATOM 2602 C C . MET A 1 324 ? -34.938 25.719 18.344 1 80.44 324 MET A C 1
ATOM 2604 O O . MET A 1 324 ? -35.625 26.562 18.906 1 80.44 324 MET A O 1
ATOM 2608 N N . LEU A 1 325 ? -34.375 25.859 17.219 1 76.88 325 LEU A N 1
ATOM 2609 C CA . LEU A 1 325 ? -34.562 27.109 16.5 1 76.88 325 LEU A CA 1
ATOM 2610 C C . LEU A 1 325 ? -35.969 27.234 15.953 1 76.88 325 LEU A C 1
ATOM 2612 O O . LEU A 1 325 ? -36.469 28.344 15.734 1 76.88 325 LEU A O 1
ATOM 2616 N N . GLN A 1 326 ? -36.562 26.156 15.547 1 71.81 326 GLN A N 1
ATOM 2617 C CA . GLN A 1 326 ? -37.938 26.203 15.023 1 71.81 326 GLN A CA 1
ATOM 2618 C C . GLN A 1 326 ? -38.938 26.422 16.141 1 71.81 326 GLN A C 1
ATOM 2620 O O . GLN A 1 326 ? -40.094 26.781 15.875 1 71.81 326 GLN A O 1
ATOM 2625 N N . LEU A 1 327 ? -38.625 26.047 17.375 1 54.78 327 LEU A N 1
ATOM 2626 C CA . LEU A 1 327 ? -39.531 26.234 18.484 1 54.78 327 LEU A CA 1
ATOM 2627 C C . LEU A 1 327 ? -39.719 27.719 18.797 1 54.78 327 LEU A C 1
ATOM 2629 O O . LEU A 1 327 ? -38.75 28.469 18.891 1 54.78 327 LEU A O 1
ATOM 2633 N N . PRO A 1 328 ? -40.938 28.312 18.484 1 49.47 328 PRO A N 1
ATOM 2634 C CA . PRO A 1 328 ? -41.281 29.672 18.891 1 49.47 328 PRO A CA 1
ATOM 2635 C C . PRO A 1 328 ? -40.875 29.984 20.328 1 49.47 328 PRO A C 1
ATOM 2637 O O . PRO A 1 328 ? -40.906 29.078 21.172 1 49.47 328 PRO A O 1
ATOM 2640 N N . SER A 1 329 ? -40.031 31.156 20.547 1 38.66 329 SER A N 1
ATOM 2641 C CA . SER A 1 329 ? -39.938 31.641 21.906 1 38.66 329 SER A CA 1
ATOM 2642 C C . SER A 1 329 ? -41.281 31.766 22.578 1 38.66 329 SER A C 1
ATOM 2644 O O . SER A 1 329 ? -42.281 32.094 21.922 1 38.66 329 SER A O 1
ATOM 2646 N N . MET B 1 1 ? 7.508 1.475 -10.203 1 87.38 1 MET B N 1
ATOM 2647 C CA . MET B 1 1 ? 8.438 1.915 -9.164 1 87.38 1 MET B CA 1
ATOM 2648 C C . MET B 1 1 ? 9.031 0.721 -8.422 1 87.38 1 MET B C 1
ATOM 2650 O O . MET B 1 1 ? 8.367 -0.304 -8.258 1 87.38 1 MET B O 1
ATOM 2654 N N . ILE B 1 2 ? 10.289 0.998 -7.996 1 93.75 2 ILE B N 1
ATOM 2655 C CA . ILE B 1 2 ? 10.953 -0.03 -7.203 1 93.75 2 ILE B CA 1
ATOM 2656 C C . ILE B 1 2 ? 10.539 0.099 -5.738 1 93.75 2 ILE B C 1
ATOM 2658 O O . ILE B 1 2 ? 10.766 1.138 -5.113 1 93.75 2 ILE B O 1
ATOM 2662 N N . CYS B 1 3 ? 9.945 -1.013 -5.238 1 95.06 3 CYS B N 1
ATOM 2663 C CA . CYS B 1 3 ? 9.523 -0.996 -3.842 1 95.06 3 CYS B CA 1
ATOM 2664 C C . CYS B 1 3 ? 10.578 -1.644 -2.949 1 95.06 3 CYS B C 1
ATOM 2666 O O . CYS B 1 3 ? 10.633 -1.371 -1.748 1 95.06 3 CYS B O 1
ATOM 2668 N N . GLN B 1 4 ? 11.305 -2.467 -3.584 1 96.31 4 GLN B N 1
ATOM 2669 C CA . GLN B 1 4 ? 12.359 -3.178 -2.875 1 96.31 4 GLN B CA 1
ATOM 2670 C C . GLN B 1 4 ? 13.594 -3.342 -3.752 1 96.31 4 GLN B C 1
ATOM 2672 O O . GLN B 1 4 ? 13.484 -3.676 -4.934 1 96.31 4 GLN B O 1
ATOM 2677 N N . MET B 1 5 ? 14.734 -3.061 -3.178 1 97.19 5 MET B N 1
ATOM 2678 C CA . MET B 1 5 ? 16.016 -3.203 -3.879 1 97.19 5 MET B CA 1
ATOM 2679 C C . MET B 1 5 ? 16.906 -4.207 -3.168 1 97.19 5 MET B C 1
ATOM 2681 O O . MET B 1 5 ? 17.219 -4.047 -1.984 1 97.19 5 MET B O 1
ATOM 2685 N N . GLY B 1 6 ? 17.266 -5.227 -3.9 1 97.5 6 GLY B N 1
ATOM 2686 C CA . GLY B 1 6 ? 18.219 -6.195 -3.377 1 97.5 6 GLY B CA 1
ATOM 2687 C C . GLY B 1 6 ? 19.641 -5.965 -3.865 1 97.5 6 GLY B C 1
ATOM 2688 O O . GLY B 1 6 ? 19.844 -5.617 -5.027 1 97.5 6 GLY B O 1
ATOM 2689 N N . MET B 1 7 ? 20.594 -6.098 -2.91 1 97.81 7 MET B N 1
ATOM 2690 C CA . MET B 1 7 ? 22.016 -5.973 -3.238 1 97.81 7 MET B CA 1
ATOM 2691 C C . MET B 1 7 ? 22.828 -7.059 -2.543 1 97.81 7 MET B C 1
ATOM 2693 O O . MET B 1 7 ? 22.641 -7.324 -1.356 1 97.81 7 MET B O 1
ATOM 2697 N N . ALA B 1 8 ? 23.625 -7.715 -3.273 1 98.31 8 ALA B N 1
ATOM 2698 C CA . ALA B 1 8 ? 24.562 -8.695 -2.734 1 98.31 8 ALA B CA 1
ATOM 2699 C C . ALA B 1 8 ? 25.984 -8.422 -3.219 1 98.31 8 ALA B C 1
ATOM 2701 O O . ALA B 1 8 ? 26.219 -8.328 -4.426 1 98.31 8 ALA B O 1
ATOM 2702 N N . VAL B 1 9 ? 26.875 -8.25 -2.291 1 98.06 9 VAL B N 1
ATOM 2703 C CA . VAL B 1 9 ? 28.266 -7.949 -2.602 1 98.06 9 VAL B CA 1
ATOM 2704 C C . VAL B 1 9 ? 29.125 -9.203 -2.404 1 98.06 9 VAL B C 1
ATOM 2706 O O . VAL B 1 9 ? 29.203 -9.742 -1.298 1 98.06 9 VAL B O 1
ATOM 2709 N N . PHE B 1 10 ? 29.719 -9.633 -3.502 1 97.88 10 PHE B N 1
ATOM 2710 C CA . PHE B 1 10 ? 30.562 -10.828 -3.469 1 97.88 10 PHE B CA 1
ATOM 2711 C C . PHE B 1 10 ? 32.031 -10.453 -3.498 1 97.88 10 PHE B C 1
ATOM 2713 O O . PHE B 1 10 ? 32.438 -9.578 -4.266 1 97.88 10 PHE B O 1
ATOM 2720 N N . LYS B 1 11 ? 32.781 -11.062 -2.635 1 97 11 LYS B N 1
ATOM 2721 C CA . LYS B 1 11 ? 34.219 -10.859 -2.576 1 97 11 LYS B CA 1
ATOM 2722 C C . LYS B 1 11 ? 34.969 -12.195 -2.611 1 97 11 LYS B C 1
ATOM 2724 O O . LYS B 1 11 ? 34.656 -13.109 -1.849 1 97 11 LYS B O 1
ATOM 2729 N N . GLY B 1 12 ? 35.906 -12.266 -3.51 1 95.94 12 GLY B N 1
ATOM 2730 C CA . GLY B 1 12 ? 36.719 -13.461 -3.564 1 95.94 12 GLY B CA 1
ATOM 2731 C C . GLY B 1 12 ? 37.625 -13.625 -2.344 1 95.94 12 GLY B C 1
ATOM 2732 O O . GLY B 1 12 ? 38.156 -12.648 -1.817 1 95.94 12 GLY B O 1
ATOM 2733 N N . ILE B 1 13 ? 37.656 -14.906 -1.922 1 94.31 13 ILE B N 1
ATOM 2734 C CA . ILE B 1 13 ? 38.594 -15.234 -0.85 1 94.31 13 ILE B CA 1
ATOM 2735 C C . ILE B 1 13 ? 39.969 -15.586 -1.441 1 94.31 13 ILE B C 1
ATOM 2737 O O . ILE B 1 13 ? 40.094 -16.547 -2.205 1 94.31 13 ILE B O 1
ATOM 2741 N N . PRO B 1 14 ? 41 -14.953 -1.033 1 92.38 14 PRO B N 1
ATOM 2742 C CA . PRO B 1 14 ? 42.312 -15.203 -1.623 1 92.38 14 PRO B CA 1
ATOM 2743 C C . PRO B 1 14 ? 42.781 -16.656 -1.45 1 92.38 14 PRO B C 1
ATOM 2745 O O . PRO B 1 14 ? 42.562 -17.25 -0.391 1 92.38 14 PRO B O 1
ATOM 2748 N N . HIS B 1 15 ? 43.312 -17.234 -2.502 1 91.56 15 HIS B N 1
ATOM 2749 C CA . HIS B 1 15 ? 43.938 -18.547 -2.545 1 91.56 15 HIS B CA 1
ATOM 2750 C C . HIS B 1 15 ? 42.938 -19.656 -2.283 1 91.56 15 HIS B C 1
ATOM 2752 O O . HIS B 1 15 ? 43.344 -20.75 -1.858 1 91.56 15 HIS B O 1
ATOM 2758 N N . THR B 1 16 ? 41.75 -19.328 -2.369 1 89.75 16 THR B N 1
ATOM 2759 C CA . THR B 1 16 ? 40.719 -20.359 -2.262 1 89.75 16 THR B CA 1
ATOM 2760 C C . THR B 1 16 ? 39.719 -20.25 -3.402 1 89.75 16 THR B C 1
ATOM 2762 O O . THR B 1 16 ? 39.656 -19.219 -4.082 1 89.75 16 THR B O 1
ATOM 2765 N N . ASN B 1 17 ? 39.094 -21.25 -3.65 1 89.69 17 ASN B N 1
ATOM 2766 C CA . ASN B 1 17 ? 37.969 -21.234 -4.578 1 89.69 17 ASN B CA 1
ATOM 2767 C C . ASN B 1 17 ? 36.656 -20.922 -3.857 1 89.69 17 ASN B C 1
ATOM 2769 O O . ASN B 1 17 ? 35.75 -21.75 -3.848 1 89.69 17 ASN B O 1
ATOM 2773 N N . GLY B 1 18 ? 36.688 -19.719 -3.289 1 94.38 18 GLY B N 1
ATOM 2774 C CA . GLY B 1 18 ? 35.531 -19.359 -2.488 1 94.38 18 GLY B CA 1
ATOM 2775 C C . GLY B 1 18 ? 35.25 -17.859 -2.477 1 94.38 18 GLY B C 1
ATOM 2776 O O . GLY B 1 18 ? 36.125 -17.062 -2.811 1 94.38 18 GLY B O 1
ATOM 2777 N N . TYR B 1 19 ? 34.094 -17.5 -2.152 1 96.88 19 TYR B N 1
ATOM 2778 C CA . TYR B 1 19 ? 33.656 -16.125 -2.08 1 96.88 19 TYR B CA 1
ATOM 2779 C C . TYR B 1 19 ? 32.906 -15.844 -0.781 1 96.88 19 TYR B C 1
ATOM 2781 O O . TYR B 1 19 ? 32.25 -16.734 -0.23 1 96.88 19 TYR B O 1
ATOM 2789 N N . THR B 1 20 ? 33.031 -14.656 -0.311 1 97.44 20 THR B N 1
ATOM 2790 C CA . THR B 1 20 ? 32.125 -14.172 0.725 1 97.44 20 THR B CA 1
ATOM 2791 C C . THR B 1 20 ? 31.031 -13.297 0.12 1 97.44 20 THR B C 1
ATOM 2793 O O . THR B 1 20 ? 31.219 -12.703 -0.941 1 97.44 20 THR B O 1
ATOM 2796 N N . VAL B 1 21 ? 29.906 -13.312 0.765 1 98 21 VAL B N 1
ATOM 2797 C CA . VAL B 1 21 ? 28.812 -12.5 0.257 1 98 21 VAL B CA 1
ATOM 2798 C C . VAL B 1 21 ? 28.125 -11.766 1.412 1 98 21 VAL B C 1
ATOM 2800 O O . VAL B 1 21 ? 27.984 -12.32 2.506 1 98 21 VAL B O 1
ATOM 2803 N N . THR B 1 22 ? 27.844 -10.531 1.217 1 97.88 22 THR B N 1
ATOM 2804 C CA . THR B 1 22 ? 26.984 -9.727 2.084 1 97.88 22 THR B CA 1
ATOM 2805 C C . THR B 1 22 ? 25.75 -9.234 1.329 1 97.88 22 THR B C 1
ATOM 2807 O O . THR B 1 22 ? 25.875 -8.5 0.35 1 97.88 22 THR B O 1
ATOM 2810 N N . SER B 1 23 ? 24.594 -9.648 1.839 1 97.62 23 SER B N 1
ATOM 2811 C CA . SER B 1 23 ? 23.344 -9.336 1.135 1 97.62 23 SER B CA 1
ATOM 2812 C C . SER B 1 23 ? 22.516 -8.312 1.898 1 97.62 23 SER B C 1
ATOM 2814 O O . SER B 1 23 ? 22.484 -8.328 3.131 1 97.62 23 SER B O 1
ATOM 2816 N N . TYR B 1 24 ? 21.891 -7.414 1.178 1 97.56 24 TYR B N 1
ATOM 2817 C CA . TYR B 1 24 ? 21.047 -6.352 1.725 1 97.56 24 TYR B CA 1
ATOM 2818 C C . TYR B 1 24 ? 19.688 -6.328 1.042 1 97.56 24 TYR B C 1
ATOM 2820 O O . TYR B 1 24 ? 19.578 -6.648 -0.145 1 97.56 24 TYR B O 1
ATOM 2828 N N . ASN B 1 25 ? 18.688 -6.035 1.783 1 97.56 25 ASN B N 1
ATOM 2829 C CA . ASN B 1 25 ? 17.344 -5.805 1.29 1 97.56 25 ASN B CA 1
ATOM 2830 C C . ASN B 1 25 ? 16.812 -4.438 1.715 1 97.56 25 ASN B C 1
ATOM 2832 O O . ASN B 1 25 ? 16.562 -4.203 2.898 1 97.56 25 ASN B O 1
ATOM 2836 N N . PHE B 1 26 ? 16.656 -3.492 0.745 1 97.81 26 PHE B N 1
ATOM 2837 C CA . PHE B 1 26 ? 16.234 -2.127 1.03 1 97.81 26 PHE B CA 1
ATOM 2838 C C . PHE B 1 26 ? 14.797 -1.9 0.58 1 97.81 26 PHE B C 1
ATOM 2840 O O . PHE B 1 26 ? 14.438 -2.219 -0.556 1 97.81 26 PHE B O 1
ATOM 2847 N N . TYR B 1 27 ? 14.008 -1.37 1.471 1 97.81 27 TYR B N 1
ATOM 2848 C CA . TYR B 1 27 ? 12.695 -0.873 1.065 1 97.81 27 TYR B CA 1
ATOM 2849 C C . TYR B 1 27 ? 12.781 0.576 0.601 1 97.81 27 TYR B C 1
ATOM 2851 O O . TYR B 1 27 ? 13.422 1.406 1.252 1 97.81 27 TYR B O 1
ATOM 2859 N N . LEU B 1 28 ? 12.195 0.815 -0.562 1 97.06 28 LEU B N 1
ATOM 2860 C CA . LEU B 1 28 ? 12.188 2.17 -1.104 1 97.06 28 LEU B CA 1
ATOM 2861 C C . LEU B 1 28 ? 10.773 2.742 -1.114 1 97.06 28 LEU B C 1
ATOM 2863 O O . LEU B 1 28 ? 9.875 2.176 -1.738 1 97.06 28 LEU B O 1
ATOM 2867 N N . ARG B 1 29 ? 10.578 3.826 -0.459 1 94.88 29 ARG B N 1
ATOM 2868 C CA . ARG B 1 29 ? 9.25 4.422 -0.397 1 94.88 29 ARG B CA 1
ATOM 2869 C C . ARG B 1 29 ? 9.172 5.684 -1.245 1 94.88 29 ARG B C 1
ATOM 2871 O O . ARG B 1 29 ? 10.172 6.387 -1.416 1 94.88 29 ARG B O 1
ATOM 2878 N N . PRO B 1 30 ? 7.992 5.949 -1.763 1 92 30 PRO B N 1
ATOM 2879 C CA . PRO B 1 30 ? 7.801 7.254 -2.4 1 92 30 PRO B CA 1
ATOM 2880 C C . PRO B 1 30 ? 7.77 8.406 -1.396 1 92 30 PRO B C 1
ATOM 2882 O O . PRO B 1 30 ? 7.473 8.188 -0.218 1 92 30 PRO B O 1
ATOM 2885 N N . HIS B 1 31 ? 8.141 9.531 -1.856 1 88.12 31 HIS B N 1
ATOM 2886 C CA . HIS B 1 31 ? 8.125 10.703 -0.992 1 88.12 31 HIS B CA 1
ATOM 2887 C C . HIS B 1 31 ? 7.707 11.953 -1.763 1 88.12 31 HIS B C 1
ATOM 2889 O O . HIS B 1 31 ? 8.062 12.109 -2.934 1 88.12 31 HIS B O 1
ATOM 2895 N N . SER B 1 32 ? 6.953 12.664 -1.079 1 85.88 32 SER B N 1
ATOM 2896 C CA . SER B 1 32 ? 6.535 13.93 -1.663 1 85.88 32 SER B CA 1
ATOM 2897 C C . SER B 1 32 ? 7.195 15.109 -0.955 1 85.88 32 SER B C 1
ATOM 2899 O O . SER B 1 32 ? 7.688 14.969 0.167 1 85.88 32 SER B O 1
ATOM 2901 N N . CYS B 1 33 ? 7.32 16.125 -1.716 1 76.75 33 CYS B N 1
ATOM 2902 C CA . CYS B 1 33 ? 7.766 17.406 -1.16 1 76.75 33 CYS B CA 1
ATOM 2903 C C . CYS B 1 33 ? 6.898 18.547 -1.664 1 76.75 33 CYS B C 1
ATOM 2905 O O . CYS B 1 33 ? 5.934 18.328 -2.398 1 76.75 33 CYS B O 1
ATOM 2907 N N . THR B 1 34 ? 7.07 19.688 -1.244 1 67.5 34 THR B N 1
ATOM 2908 C CA . THR B 1 34 ? 6.254 20.844 -1.554 1 67.5 34 THR B CA 1
ATOM 2909 C C . THR B 1 34 ? 6.047 20.984 -3.061 1 67.5 34 THR B C 1
ATOM 2911 O O . THR B 1 34 ? 4.957 21.328 -3.516 1 67.5 34 THR B O 1
ATOM 2914 N N . SER B 1 35 ? 6.98 20.594 -3.803 1 66.5 35 SER B N 1
ATOM 2915 C CA . SER B 1 35 ? 6.879 20.812 -5.238 1 66.5 35 SER B CA 1
ATOM 2916 C C . SER B 1 35 ? 6.789 19.5 -6.004 1 66.5 35 SER B C 1
ATOM 2918 O O . SER B 1 35 ? 6.629 19.5 -7.227 1 66.5 35 SER B O 1
ATOM 2920 N N . PHE B 1 36 ? 6.848 18.516 -5.262 1 79.06 36 PHE B N 1
ATOM 2921 C CA . PHE B 1 36 ? 6.949 17.219 -5.898 1 79.06 36 PHE B CA 1
ATOM 2922 C C . PHE B 1 36 ? 6.012 16.219 -5.23 1 79.06 36 PHE B C 1
ATOM 2924 O O . PHE B 1 36 ? 6.086 16 -4.02 1 79.06 36 PHE B O 1
ATOM 2931 N N . ASP B 1 37 ? 5.066 15.711 -6.039 1 87 37 ASP B N 1
ATOM 2932 C CA . ASP B 1 37 ? 4.125 14.711 -5.551 1 87 37 ASP B CA 1
ATOM 2933 C C . ASP B 1 37 ? 3.914 13.609 -6.586 1 87 37 ASP B C 1
ATOM 2935 O O . ASP B 1 37 ? 2.92 13.609 -7.312 1 87 37 ASP B O 1
ATOM 2939 N N . PRO B 1 38 ? 4.801 12.734 -6.559 1 87.12 38 PRO B N 1
ATOM 2940 C CA . PRO B 1 38 ? 4.723 11.703 -7.594 1 87.12 38 PRO B CA 1
ATOM 2941 C C . PRO B 1 38 ? 3.531 10.766 -7.406 1 87.12 38 PRO B C 1
ATOM 2943 O O . PRO B 1 38 ? 3.105 10.523 -6.273 1 87.12 38 PRO B O 1
ATOM 2946 N N . THR B 1 39 ? 2.996 10.367 -8.539 1 90.75 39 THR B N 1
ATOM 2947 C CA . THR B 1 39 ? 1.944 9.359 -8.57 1 90.75 39 THR B CA 1
ATOM 2948 C C . THR B 1 39 ? 2.459 8.062 -9.188 1 90.75 39 THR B C 1
ATOM 2950 O O . THR B 1 39 ? 3.398 8.078 -9.984 1 90.75 39 THR B O 1
ATOM 2953 N N . PHE B 1 40 ? 1.921 7.008 -8.719 1 90.94 40 PHE B N 1
ATOM 2954 C CA . PHE B 1 40 ? 2.266 5.742 -9.352 1 90.94 40 PHE B CA 1
ATOM 2955 C C . PHE B 1 40 ? 1.052 4.824 -9.422 1 90.94 40 PHE B C 1
ATOM 2957 O O . PHE B 1 40 ? 0.098 4.988 -8.656 1 90.94 40 PHE B O 1
ATOM 2964 N N . MET B 1 41 ? 1.139 3.949 -10.336 1 92.69 41 MET B N 1
ATOM 2965 C CA . MET B 1 41 ? 0.037 3.029 -10.602 1 92.69 41 MET B CA 1
ATOM 2966 C C . MET B 1 41 ? 0.282 1.68 -9.938 1 92.69 41 MET B C 1
ATOM 2968 O O . MET B 1 41 ? 1.405 1.172 -9.945 1 92.69 41 MET B O 1
ATOM 2972 N N . CYS B 1 42 ? -0.77 1.211 -9.352 1 92.56 42 CYS B N 1
ATOM 2973 C CA . CYS B 1 42 ? -0.729 -0.122 -8.758 1 92.56 42 CYS B CA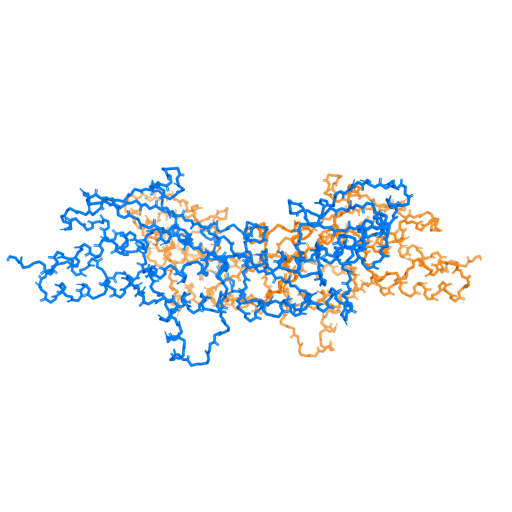 1
ATOM 2974 C C . CYS B 1 42 ? -1.673 -1.071 -9.492 1 92.56 42 CYS B C 1
ATOM 2976 O O . CYS B 1 42 ? -2.826 -0.726 -9.758 1 92.56 42 CYS B O 1
ATOM 2978 N N . GLN B 1 43 ? -1.143 -2.143 -9.828 1 92.06 43 GLN B N 1
ATOM 2979 C CA . GLN B 1 43 ? -1.961 -3.223 -10.375 1 92.06 43 GLN B CA 1
ATOM 2980 C C . GLN B 1 43 ? -2.336 -4.227 -9.289 1 92.06 43 GLN B C 1
ATOM 2982 O O . GLN B 1 43 ? -1.479 -4.668 -8.516 1 92.06 43 GLN B O 1
ATOM 2987 N N . THR B 1 44 ? -3.527 -4.641 -9.258 1 91.75 44 THR B N 1
ATOM 2988 C CA . THR B 1 44 ? -4.039 -5.477 -8.18 1 91.75 44 THR B CA 1
ATOM 2989 C C . THR B 1 44 ? -3.316 -6.82 -8.148 1 91.75 44 THR B C 1
ATOM 2991 O O . THR B 1 44 ? -2.9 -7.285 -7.086 1 91.75 44 THR B O 1
ATOM 2994 N N . SER B 1 45 ? -3.143 -7.402 -9.273 1 88.69 45 SER B N 1
ATOM 2995 C CA . SER B 1 45 ? -2.471 -8.695 -9.328 1 88.69 45 SER B CA 1
ATOM 2996 C C . SER B 1 45 ? -1.037 -8.594 -8.812 1 88.69 45 SER B C 1
ATOM 2998 O O . SER B 1 45 ? -0.519 -9.547 -8.219 1 88.69 45 SER B O 1
ATOM 3000 N N . SER B 1 46 ? -0.439 -7.449 -9.008 1 90.69 46 SER B N 1
ATOM 3001 C CA . SER B 1 46 ? 0.911 -7.223 -8.5 1 90.69 46 SER B CA 1
ATOM 3002 C C . SER B 1 46 ? 0.923 -7.145 -6.977 1 90.69 46 SER B C 1
ATOM 3004 O O . SER B 1 46 ? 1.833 -7.668 -6.332 1 90.69 46 SER B O 1
ATOM 3006 N N . LEU B 1 47 ? -0.08 -6.523 -6.453 1 92.56 47 LEU B N 1
ATOM 3007 C CA . LEU B 1 47 ? -0.193 -6.445 -5 1 92.56 47 LEU B CA 1
ATOM 3008 C C . LEU B 1 47 ? -0.443 -7.824 -4.402 1 92.56 47 LEU B C 1
ATOM 3010 O O . LEU B 1 47 ? 0.139 -8.172 -3.371 1 92.56 47 LEU B O 1
ATOM 3014 N N . GLU B 1 48 ? -1.257 -8.531 -5.051 1 88.81 48 GLU B N 1
ATOM 3015 C CA . GLU B 1 48 ? -1.547 -9.883 -4.594 1 88.81 48 GLU B CA 1
ATOM 3016 C C . GLU B 1 48 ? -0.306 -10.773 -4.664 1 88.81 48 GLU B C 1
ATOM 3018 O O . GLU B 1 48 ? -0.098 -11.625 -3.803 1 88.81 48 GLU B O 1
ATOM 3023 N N . PHE B 1 49 ? 0.431 -10.578 -5.699 1 88.62 49 PHE B N 1
ATOM 3024 C CA . PHE B 1 49 ? 1.701 -11.281 -5.824 1 88.62 49 PHE B CA 1
ATOM 3025 C C . PHE B 1 49 ? 2.617 -10.961 -4.648 1 88.62 49 PHE B C 1
ATOM 3027 O O . PHE B 1 49 ? 3.189 -11.867 -4.035 1 88.62 49 PHE B O 1
ATOM 3034 N N . LEU B 1 50 ? 2.756 -9.703 -4.336 1 92.06 50 LEU B N 1
ATOM 3035 C CA . LEU B 1 50 ? 3.58 -9.297 -3.203 1 92.06 50 LEU B CA 1
ATOM 3036 C C . LEU B 1 50 ? 3.068 -9.914 -1.906 1 92.06 50 LEU B C 1
ATOM 3038 O O . LEU B 1 50 ? 3.859 -10.328 -1.058 1 92.06 50 LEU B O 1
ATOM 3042 N N . GLN B 1 51 ? 1.785 -9.992 -1.817 1 90.44 51 GLN B N 1
ATOM 3043 C CA . GLN B 1 51 ? 1.181 -10.617 -0.646 1 90.44 51 GLN B CA 1
ATOM 3044 C C . GLN B 1 51 ? 1.589 -12.086 -0.532 1 90.44 51 GLN B C 1
ATOM 3046 O O . GLN B 1 51 ? 1.905 -12.562 0.56 1 90.44 51 GLN B O 1
ATOM 3051 N N . ARG B 1 52 ? 1.573 -12.703 -1.611 1 86.38 52 ARG B N 1
ATOM 3052 C CA . ARG B 1 52 ? 1.889 -14.133 -1.64 1 86.38 52 ARG B CA 1
ATOM 3053 C C . ARG B 1 52 ? 3.287 -14.391 -1.092 1 86.38 52 ARG B C 1
ATOM 3055 O O . ARG B 1 52 ? 3.539 -15.438 -0.495 1 86.38 52 ARG B O 1
ATOM 3062 N N . PHE B 1 53 ? 4.059 -13.43 -1.251 1 88.75 53 PHE B N 1
ATOM 3063 C CA . PHE B 1 53 ? 5.434 -13.617 -0.806 1 88.75 53 PHE B CA 1
ATOM 3064 C C . PHE B 1 53 ? 5.715 -12.789 0.442 1 88.75 53 PHE B C 1
ATOM 3066 O O . PHE B 1 53 ? 6.852 -12.367 0.672 1 88.75 53 PHE B O 1
ATOM 3073 N N . LYS B 1 54 ? 4.664 -12.461 1.158 1 91.31 54 LYS B N 1
ATOM 3074 C CA . LYS B 1 54 ? 4.691 -11.898 2.506 1 91.31 54 LYS B CA 1
ATOM 3075 C C . LYS B 1 54 ? 5.395 -10.547 2.523 1 91.31 54 LYS B C 1
ATOM 3077 O O . LYS B 1 54 ? 6.191 -10.266 3.42 1 91.31 54 LYS B O 1
ATOM 3082 N N . PHE B 1 55 ? 5.191 -9.805 1.509 1 95.75 55 PHE B N 1
ATOM 3083 C CA . PHE B 1 55 ? 5.711 -8.445 1.453 1 95.75 55 PHE B CA 1
ATOM 3084 C C . PHE B 1 55 ? 5.141 -7.602 2.586 1 95.75 55 PHE B C 1
ATOM 3086 O O . PHE B 1 55 ? 3.943 -7.664 2.869 1 95.75 55 PHE B O 1
ATOM 3093 N N . ASP B 1 56 ? 5.988 -6.887 3.229 1 96.88 56 ASP B N 1
ATOM 3094 C CA . ASP B 1 56 ? 5.578 -6.035 4.34 1 96.88 56 ASP B CA 1
ATOM 3095 C C . ASP B 1 56 ? 5.301 -4.609 3.865 1 96.88 56 ASP B C 1
ATOM 3097 O O . ASP B 1 56 ? 6.223 -3.797 3.754 1 96.88 56 ASP B O 1
ATOM 3101 N N . PHE B 1 57 ? 4.07 -4.309 3.715 1 97.25 57 PHE B N 1
ATOM 3102 C CA . PHE B 1 57 ? 3.672 -3.02 3.158 1 97.25 57 PHE B CA 1
ATOM 3103 C C . PHE B 1 57 ? 3.881 -1.904 4.176 1 97.25 57 PHE B C 1
ATOM 3105 O O . PHE B 1 57 ? 4.164 -0.764 3.805 1 97.25 57 PHE B O 1
ATOM 3112 N N . ASN B 1 58 ? 3.699 -2.211 5.426 1 97.38 58 ASN B N 1
ATOM 3113 C CA . ASN B 1 58 ? 3.982 -1.215 6.453 1 97.38 58 ASN B CA 1
ATOM 3114 C C . ASN B 1 58 ? 5.465 -0.849 6.484 1 97.38 58 ASN B C 1
ATOM 3116 O O . ASN B 1 58 ? 5.816 0.331 6.539 1 97.38 58 ASN B O 1
ATOM 3120 N N . LYS B 1 59 ? 6.25 -1.845 6.438 1 97 59 LYS B N 1
ATOM 3121 C CA . LYS B 1 59 ? 7.684 -1.574 6.41 1 97 59 LYS B CA 1
ATOM 3122 C C . LYS B 1 59 ? 8.062 -0.747 5.184 1 97 59 LYS B C 1
ATOM 3124 O O . LYS B 1 59 ? 8.898 0.156 5.273 1 97 59 LYS B O 1
ATOM 3129 N N . TRP B 1 60 ? 7.457 -1.059 4.113 1 96.75 60 TRP B N 1
ATOM 3130 C CA . TRP B 1 60 ? 7.711 -0.351 2.863 1 96.75 60 TRP B CA 1
ATOM 3131 C C . TRP B 1 60 ? 7.363 1.129 2.996 1 96.75 60 TRP B C 1
ATOM 3133 O O . TRP B 1 60 ? 8.203 1.994 2.727 1 96.75 60 TRP B O 1
ATOM 3143 N N . LEU B 1 61 ? 6.246 1.447 3.562 1 95.56 61 LEU B N 1
ATOM 3144 C CA . LEU B 1 61 ? 5.754 2.818 3.498 1 95.56 61 LEU B CA 1
ATOM 3145 C C . LEU B 1 61 ? 6.18 3.609 4.73 1 95.56 61 LEU B C 1
ATOM 3147 O O . LEU B 1 61 ? 6.375 4.824 4.656 1 95.56 61 LEU B O 1
ATOM 3151 N N . TYR B 1 62 ? 6.359 2.965 5.875 1 93.69 62 TYR B N 1
ATOM 3152 C CA . TYR B 1 62 ? 6.762 3.66 7.094 1 93.69 62 TYR B CA 1
ATOM 3153 C C . TYR B 1 62 ? 8.281 3.691 7.227 1 93.69 62 TYR B C 1
ATOM 3155 O O . TYR B 1 62 ? 8.844 4.648 7.762 1 93.69 62 TYR B O 1
ATOM 3163 N N . GLY B 1 63 ? 8.867 2.668 6.785 1 92.56 63 GLY B N 1
ATOM 3164 C CA . GLY B 1 63 ? 10.281 2.508 7.074 1 92.56 63 GLY B CA 1
ATOM 3165 C C . GLY B 1 63 ? 11.156 2.598 5.836 1 92.56 63 GLY B C 1
ATOM 3166 O O . GLY B 1 63 ? 12.383 2.576 5.934 1 92.56 63 GLY B O 1
ATOM 3167 N N . GLY B 1 64 ? 10.578 2.672 4.691 1 94.69 64 GLY B N 1
ATOM 3168 C CA . GLY B 1 64 ? 11.352 2.709 3.461 1 94.69 64 GLY B CA 1
ATOM 3169 C C . GLY B 1 64 ? 12.25 3.928 3.355 1 94.69 64 GLY B C 1
ATOM 3170 O O . GLY B 1 64 ? 12 4.945 4.008 1 94.69 64 GLY B O 1
ATOM 3171 N N . ILE B 1 65 ? 13.219 3.803 2.535 1 95 65 ILE B N 1
ATOM 3172 C CA . ILE B 1 65 ? 14.18 4.867 2.277 1 95 65 ILE B CA 1
ATOM 3173 C C . ILE B 1 65 ? 13.766 5.648 1.032 1 95 65 ILE B C 1
ATOM 3175 O O . ILE B 1 65 ? 13.258 5.07 0.07 1 95 65 ILE B O 1
ATOM 3179 N N . THR B 1 66 ? 13.984 6.91 1.052 1 93.19 66 THR B N 1
ATOM 3180 C CA . THR B 1 66 ? 13.617 7.738 -0.091 1 93.19 66 THR B CA 1
ATOM 3181 C C . THR B 1 66 ? 14.648 7.605 -1.208 1 93.19 66 THR B C 1
ATOM 3183 O O . THR B 1 66 ? 15.719 7.031 -1.004 1 93.19 66 THR B O 1
ATOM 3186 N N . SER B 1 67 ? 14.281 8.055 -2.361 1 94.31 67 SER B N 1
ATOM 3187 C CA . SER B 1 67 ? 15.164 8.164 -3.52 1 94.31 67 SER B CA 1
ATOM 3188 C C . SER B 1 67 ? 14.742 9.312 -4.43 1 94.31 67 SER B C 1
ATOM 3190 O O . SER B 1 67 ? 13.57 9.703 -4.449 1 94.31 67 SER B O 1
ATOM 3192 N N . MET B 1 68 ? 15.758 9.867 -5.074 1 93 68 MET B N 1
ATOM 3193 C CA . MET B 1 68 ? 15.516 10.945 -6.027 1 93 68 MET B CA 1
ATOM 3194 C C . MET B 1 68 ? 16.531 10.898 -7.168 1 93 68 MET B C 1
ATOM 3196 O O . MET B 1 68 ? 17.719 10.672 -6.941 1 93 68 MET B O 1
ATOM 3200 N N . ASN B 1 69 ? 15.984 11.07 -8.344 1 94.44 69 ASN B N 1
ATOM 3201 C CA . ASN B 1 69 ? 16.938 11.211 -9.438 1 94.44 69 ASN B CA 1
ATOM 3202 C C . ASN B 1 69 ? 17.469 12.641 -9.539 1 94.44 69 ASN B C 1
ATOM 3204 O O . ASN B 1 69 ? 17.094 13.508 -8.742 1 94.44 69 ASN B O 1
ATOM 3208 N N . THR B 1 70 ? 18.312 12.852 -10.461 1 95.5 70 THR B N 1
ATOM 3209 C CA . THR B 1 70 ? 19.016 14.133 -10.547 1 95.5 70 THR B CA 1
ATOM 3210 C C . THR B 1 70 ? 18.031 15.266 -10.852 1 95.5 70 THR B C 1
ATOM 3212 O O . THR B 1 70 ? 18.172 16.359 -10.32 1 95.5 70 THR B O 1
ATOM 3215 N N . ASP B 1 71 ? 17.125 15.031 -11.648 1 91.56 71 ASP B N 1
ATOM 3216 C CA . ASP B 1 71 ? 16.141 16.031 -11.992 1 91.56 71 ASP B CA 1
ATOM 3217 C C . ASP B 1 71 ? 15.297 16.422 -10.773 1 91.56 71 ASP B C 1
ATOM 3219 O O . ASP B 1 71 ? 15.055 17.594 -10.523 1 91.56 71 ASP B O 1
ATOM 3223 N N . GLU B 1 72 ? 14.883 15.469 -10.07 1 90.44 72 GLU B N 1
ATOM 3224 C CA . GLU B 1 72 ? 14.109 15.688 -8.859 1 90.44 72 GLU B CA 1
ATOM 3225 C C . GLU B 1 72 ? 14.93 16.422 -7.801 1 90.44 72 GLU B C 1
ATOM 3227 O O . GLU B 1 72 ? 14.406 17.297 -7.098 1 90.44 72 GLU B O 1
ATOM 3232 N N . GLU B 1 73 ? 16.141 16.031 -7.676 1 93.44 73 GLU B N 1
ATOM 3233 C CA . GLU B 1 73 ? 17.047 16.688 -6.742 1 93.44 73 GLU B CA 1
ATOM 3234 C C . GLU B 1 73 ? 17.172 18.172 -7.055 1 93.44 73 GLU B C 1
ATOM 3236 O O . GLU B 1 73 ? 17.125 19.016 -6.148 1 93.44 73 GLU B O 1
ATOM 3241 N N . ASN B 1 74 ? 17.328 18.484 -8.312 1 92.81 74 ASN B N 1
ATOM 3242 C CA . ASN B 1 74 ? 17.453 19.875 -8.734 1 92.81 74 ASN B CA 1
ATOM 3243 C C . ASN B 1 74 ? 16.172 20.672 -8.438 1 92.81 74 ASN B C 1
ATOM 3245 O O . ASN B 1 74 ? 16.25 21.828 -8.008 1 92.81 74 ASN B O 1
ATOM 3249 N N . GLU B 1 75 ? 15.164 20.062 -8.648 1 89.62 75 GLU B N 1
ATOM 3250 C CA . GLU B 1 75 ? 13.891 20.703 -8.352 1 89.62 75 GLU B CA 1
ATOM 3251 C C . GLU B 1 75 ? 13.734 20.969 -6.855 1 89.62 75 GLU B C 1
ATOM 3253 O O . GLU B 1 75 ? 13.258 22.031 -6.453 1 89.62 75 GLU B O 1
ATOM 3258 N N . LEU B 1 76 ? 14.086 20.016 -6.129 1 90.31 76 LEU B N 1
ATOM 3259 C CA . LEU B 1 76 ? 14.016 20.156 -4.676 1 90.31 76 LEU B CA 1
ATOM 3260 C C . LEU B 1 76 ? 14.906 21.312 -4.207 1 90.31 76 LEU B C 1
ATOM 3262 O O . LEU B 1 76 ? 14.484 22.125 -3.387 1 90.31 76 LEU B O 1
ATOM 3266 N N . CYS B 1 77 ? 16.078 21.359 -4.727 1 92.31 77 CYS B N 1
ATOM 3267 C CA . CYS B 1 77 ? 17.016 22.422 -4.371 1 92.31 77 CYS B CA 1
ATOM 3268 C C . CYS B 1 77 ? 16.438 23.797 -4.688 1 92.31 77 CYS B C 1
ATOM 3270 O O . CYS B 1 77 ? 16.516 24.719 -3.865 1 92.31 77 CYS B O 1
ATOM 3272 N N . THR B 1 78 ? 15.844 23.875 -5.812 1 90.56 78 THR B N 1
ATOM 3273 C CA . THR B 1 78 ? 15.242 25.141 -6.234 1 90.56 78 THR B CA 1
ATOM 3274 C C . THR B 1 78 ? 14.094 25.531 -5.312 1 90.56 78 THR B C 1
ATOM 3276 O O . THR B 1 78 ? 13.984 26.688 -4.895 1 90.56 78 THR B O 1
ATOM 3279 N N . THR B 1 79 ? 13.312 24.594 -5.004 1 88.12 79 THR B N 1
ATOM 3280 C CA . THR B 1 79 ? 12.148 24.844 -4.156 1 88.12 79 THR B CA 1
ATOM 3281 C C . THR B 1 79 ? 12.586 25.234 -2.748 1 88.12 79 THR B C 1
ATOM 3283 O O . THR B 1 79 ? 12.086 26.219 -2.191 1 88.12 79 THR B O 1
ATOM 3286 N N . LEU B 1 80 ? 13.492 24.453 -2.178 1 89.94 80 LEU B N 1
ATOM 3287 C CA . LEU B 1 80 ? 13.953 24.734 -0.823 1 89.94 80 LEU B CA 1
ATOM 3288 C C . LEU B 1 80 ? 14.602 26.109 -0.742 1 89.94 80 LEU B C 1
ATOM 3290 O O . LEU B 1 80 ? 14.367 26.859 0.213 1 89.94 80 LEU B O 1
ATOM 3294 N N . SER B 1 81 ? 15.336 26.438 -1.759 1 91.19 81 SER B N 1
ATOM 3295 C CA . SER B 1 81 ? 15.992 27.734 -1.804 1 91.19 81 SER B CA 1
ATOM 3296 C C . SER B 1 81 ? 14.969 28.875 -1.838 1 91.19 81 SER B C 1
ATOM 3298 O O . SER B 1 81 ? 15.133 29.875 -1.157 1 91.19 81 SER B O 1
ATOM 3300 N N . SER B 1 82 ? 13.945 28.672 -2.588 1 89.88 82 SER B N 1
ATOM 3301 C CA . SER B 1 82 ? 12.906 29.672 -2.695 1 89.88 82 SER B CA 1
ATOM 3302 C C . SER B 1 82 ? 12.156 29.844 -1.376 1 89.88 82 SER B C 1
ATOM 3304 O O . SER B 1 82 ? 11.766 30.953 -1.02 1 89.88 82 SER B O 1
ATOM 3306 N N . VAL B 1 83 ? 11.977 28.797 -0.709 1 87.94 83 VAL B N 1
ATOM 3307 C CA . VAL B 1 83 ? 11.273 28.828 0.572 1 87.94 83 VAL B CA 1
ATOM 3308 C C . VAL B 1 83 ? 12.148 29.531 1.61 1 87.94 83 VAL B C 1
ATOM 3310 O O . VAL B 1 83 ? 11.664 30.375 2.369 1 87.94 83 VAL B O 1
ATOM 3313 N N . ILE B 1 84 ? 13.406 29.203 1.642 1 90.81 84 ILE B N 1
ATOM 3314 C CA . ILE B 1 84 ? 14.344 29.781 2.598 1 90.81 84 ILE B CA 1
ATOM 3315 C C . ILE B 1 84 ? 14.438 31.297 2.379 1 90.81 84 ILE B C 1
ATOM 3317 O O . ILE B 1 84 ? 14.477 32.062 3.338 1 90.81 84 ILE B O 1
ATOM 3321 N N . LYS B 1 85 ? 14.359 31.672 1.11 1 89.25 85 LYS B N 1
ATOM 3322 C CA . LYS B 1 85 ? 14.492 33.094 0.769 1 89.25 85 LYS B CA 1
ATOM 3323 C C . LYS B 1 85 ? 13.172 33.812 0.95 1 89.25 85 LYS B C 1
ATOM 3325 O O . LYS B 1 85 ? 13.109 35.031 0.782 1 89.25 85 LYS B O 1
ATOM 3330 N N . GLY B 1 86 ? 12.117 33.094 1.25 1 84.75 86 GLY B N 1
ATOM 3331 C CA . GLY B 1 86 ? 10.812 33.719 1.451 1 84.75 86 GLY B CA 1
ATOM 3332 C C . GLY B 1 86 ? 10.109 34.062 0.153 1 84.75 86 GLY B C 1
ATOM 3333 O O . GLY B 1 86 ? 9.172 34.844 0.141 1 84.75 86 GLY B O 1
ATOM 3334 N N . GLN B 1 87 ? 10.562 33.594 -0.89 1 81.62 87 GLN B N 1
ATOM 3335 C CA . GLN B 1 87 ? 9.984 33.875 -2.201 1 81.62 87 GLN B CA 1
ATOM 3336 C C . GLN B 1 87 ? 8.758 33.031 -2.463 1 81.62 87 GLN B C 1
ATOM 3338 O O . GLN B 1 87 ? 7.91 33.375 -3.291 1 81.62 87 GLN B O 1
ATOM 3343 N N . LYS B 1 88 ? 8.695 31.906 -1.823 1 77.25 88 LYS B N 1
ATOM 3344 C CA . LYS B 1 88 ? 7.562 31 -1.945 1 77.25 88 LYS B CA 1
ATOM 3345 C C . LYS B 1 88 ? 6.863 30.812 -0.604 1 77.25 88 LYS B C 1
ATOM 3347 O O . LYS B 1 88 ? 7.5 30.484 0.397 1 77.25 88 LYS B O 1
ATOM 3352 N N . ILE B 1 89 ? 5.578 31.25 -0.697 1 69.5 89 ILE B N 1
ATOM 3353 C CA . ILE B 1 89 ? 4.773 31.047 0.504 1 69.5 89 ILE B CA 1
ATOM 3354 C C . ILE B 1 89 ? 4.305 29.594 0.568 1 69.5 89 ILE B C 1
ATOM 3356 O O . ILE B 1 89 ? 3.725 29.078 -0.392 1 69.5 89 ILE B O 1
ATOM 3360 N N . VAL B 1 90 ? 4.852 28.953 1.557 1 71.81 90 VAL B N 1
ATOM 3361 C CA . VAL B 1 90 ? 4.406 27.578 1.702 1 71.81 90 VAL B CA 1
ATOM 3362 C C . VAL B 1 90 ? 3.305 27.5 2.758 1 71.81 90 VAL B C 1
ATOM 3364 O O . VAL B 1 90 ? 3.439 28.047 3.848 1 71.81 90 VAL B O 1
ATOM 3367 N N . ASP B 1 91 ? 2.176 26.984 2.314 1 76.5 91 ASP B N 1
ATOM 3368 C CA . ASP B 1 91 ? 1.116 26.703 3.281 1 76.5 91 ASP B CA 1
ATOM 3369 C C . ASP B 1 91 ? 1.533 25.609 4.254 1 76.5 91 ASP B C 1
ATOM 3371 O O . ASP B 1 91 ? 1.825 24.484 3.842 1 76.5 91 ASP B O 1
ATOM 3375 N N . LEU B 1 92 ? 1.619 26.047 5.504 1 80.94 92 LEU B N 1
ATOM 3376 C CA . LEU B 1 92 ? 2.043 25.078 6.512 1 80.94 92 LEU B CA 1
ATOM 3377 C C . LEU B 1 92 ? 0.924 24.094 6.824 1 80.94 92 LEU B C 1
ATOM 3379 O O . LEU B 1 92 ? -0.218 24.5 7.055 1 80.94 92 LEU B O 1
ATOM 3383 N N . PRO B 1 93 ? 1.283 22.906 6.758 1 77.38 93 PRO B N 1
ATOM 3384 C CA . PRO B 1 93 ? 0.317 21.938 7.277 1 77.38 93 PRO B CA 1
ATOM 3385 C C . PRO B 1 93 ? -0.066 22.203 8.734 1 77.38 93 PRO B C 1
ATOM 3387 O O . PRO B 1 93 ? 0.702 22.828 9.469 1 77.38 93 PRO B O 1
ATOM 3390 N N . TYR B 1 94 ? -1.226 21.703 9.078 1 75.44 94 TYR B N 1
ATOM 3391 C CA . TYR B 1 94 ? -1.757 21.969 10.414 1 75.44 94 TYR B CA 1
ATOM 3392 C C . TYR B 1 94 ? -0.803 21.469 11.492 1 75.44 94 TYR B C 1
ATOM 3394 O O . TYR B 1 94 ? -0.618 22.141 12.516 1 75.44 94 TYR B O 1
ATOM 3402 N N . THR B 1 95 ? -0.232 20.375 11.211 1 80.31 95 THR B N 1
ATOM 3403 C CA . THR B 1 95 ? 0.672 19.797 12.195 1 80.31 95 THR B CA 1
ATOM 3404 C C . THR B 1 95 ? 1.861 20.719 12.453 1 80.31 95 THR B C 1
ATOM 3406 O O . THR B 1 95 ? 2.312 20.844 13.594 1 80.31 95 THR B O 1
ATOM 3409 N N . VAL B 1 96 ? 2.297 21.328 11.422 1 88.69 96 VAL B N 1
ATOM 3410 C CA . VAL B 1 96 ? 3.436 22.234 11.547 1 88.69 96 VAL B CA 1
ATOM 3411 C C . VAL B 1 96 ? 2.986 23.547 12.188 1 88.69 96 VAL B C 1
ATOM 3413 O O . VAL B 1 96 ? 3.68 24.094 13.055 1 88.69 96 VAL B O 1
ATOM 3416 N N . ARG B 1 97 ? 1.864 23.969 11.836 1 87.38 97 ARG B N 1
ATOM 3417 C CA . ARG B 1 97 ? 1.319 25.203 12.398 1 87.38 97 ARG B CA 1
ATOM 3418 C C . ARG B 1 97 ? 1.131 25.094 13.906 1 87.38 97 ARG B C 1
ATOM 3420 O O . ARG B 1 97 ? 1.45 26.016 14.648 1 87.38 97 ARG B O 1
ATOM 3427 N N . ASP B 1 98 ? 0.621 23.969 14.25 1 87.62 98 ASP B N 1
ATOM 3428 C CA . ASP B 1 98 ? 0.418 23.719 15.672 1 87.62 98 ASP B CA 1
ATOM 3429 C C . ASP B 1 98 ? 1.742 23.766 16.438 1 87.62 98 ASP B C 1
ATOM 3431 O O . ASP B 1 98 ? 1.812 24.312 17.531 1 87.62 98 ASP B O 1
ATOM 3435 N N . GLN B 1 99 ? 2.711 23.219 15.82 1 91.44 99 GLN B N 1
ATOM 3436 C CA . GLN B 1 99 ? 4.023 23.219 16.453 1 91.44 99 GLN B CA 1
ATOM 3437 C C . GLN B 1 99 ? 4.574 24.641 16.562 1 91.44 99 GLN B C 1
ATOM 3439 O O . GLN B 1 99 ? 5.172 25 17.578 1 91.44 99 GLN B O 1
ATOM 3444 N N . VAL B 1 100 ? 4.348 25.391 15.547 1 93.06 100 VAL B N 1
ATOM 3445 C CA . VAL B 1 100 ? 4.816 26.781 15.555 1 93.06 100 VAL B CA 1
ATOM 3446 C C . VAL B 1 100 ? 4.121 27.547 16.672 1 93.06 100 VAL B C 1
ATOM 3448 O O . VAL B 1 100 ? 4.766 28.312 17.406 1 93.06 100 VAL B O 1
ATOM 3451 N N . ASN B 1 101 ? 2.857 27.297 16.812 1 91.31 101 ASN B N 1
ATOM 3452 C CA . ASN B 1 101 ? 2.098 27.953 17.859 1 91.31 101 ASN B CA 1
ATOM 3453 C C . ASN B 1 101 ? 2.6 27.547 19.25 1 91.31 101 ASN B C 1
ATOM 3455 O O . ASN B 1 101 ? 2.758 28.406 20.125 1 91.31 101 ASN B O 1
ATOM 3459 N N . ASP B 1 102 ? 2.801 26.359 19.375 1 93.38 102 ASP B N 1
ATOM 3460 C CA . ASP B 1 102 ? 3.314 25.859 20.641 1 93.38 102 ASP B CA 1
ATOM 3461 C C . ASP B 1 102 ? 4.668 26.484 20.984 1 93.38 102 ASP B C 1
ATOM 3463 O O . ASP B 1 102 ? 4.945 26.781 22.141 1 93.38 102 ASP B O 1
ATOM 3467 N N . LEU B 1 103 ? 5.461 26.609 20.016 1 94.62 103 LEU B N 1
ATOM 3468 C CA . LEU B 1 103 ? 6.785 27.188 20.219 1 94.62 103 LEU B CA 1
ATOM 3469 C C . LEU B 1 103 ? 6.684 28.672 20.562 1 94.62 103 LEU B C 1
ATOM 3471 O O . LEU B 1 103 ? 7.516 29.188 21.312 1 94.62 103 LEU B O 1
ATOM 3475 N N . GLY B 1 104 ? 5.668 29.297 20.016 1 93.94 104 GLY B N 1
ATOM 3476 C CA . GLY B 1 104 ? 5.414 30.688 20.406 1 93.94 104 GLY B CA 1
ATOM 3477 C C . GLY B 1 104 ? 5.109 30.844 21.891 1 93.94 104 GLY B C 1
ATOM 3478 O O . GLY B 1 104 ? 5.625 31.75 22.547 1 93.94 104 GLY B O 1
ATOM 3479 N N . VAL B 1 105 ? 4.312 29.953 22.344 1 94.12 105 VAL B N 1
ATOM 3480 C CA . VAL B 1 105 ? 3.959 29.969 23.766 1 94.12 105 VAL B CA 1
ATOM 3481 C C . VAL B 1 105 ? 5.191 29.672 24.609 1 94.12 105 VAL B C 1
ATOM 3483 O O . VAL B 1 105 ? 5.434 30.312 25.625 1 94.12 105 VAL B O 1
ATOM 3486 N N . TRP B 1 106 ? 5.957 28.703 24.203 1 95.31 106 TRP B N 1
ATOM 3487 C CA . TRP B 1 106 ? 7.184 28.312 24.891 1 95.31 106 TRP B CA 1
ATOM 3488 C C . TRP B 1 106 ? 8.18 29.469 24.922 1 95.31 106 TRP B C 1
ATOM 3490 O O . TRP B 1 106 ? 8.852 29.688 25.922 1 95.31 106 TRP B O 1
ATOM 3500 N N . ALA B 1 107 ? 8.273 30.219 23.891 1 94.62 107 ALA B N 1
ATOM 3501 C CA . ALA B 1 107 ? 9.242 31.297 23.719 1 94.62 107 ALA B CA 1
ATOM 3502 C C . ALA B 1 107 ? 9.023 32.406 24.75 1 94.62 107 ALA B C 1
ATOM 3504 O O . ALA B 1 107 ? 9.977 33.031 25.188 1 94.62 107 ALA B O 1
ATOM 3505 N N . VAL B 1 108 ? 7.781 32.594 25.109 1 93.5 108 VAL B N 1
ATOM 3506 C CA . VAL B 1 108 ? 7.426 33.656 26.062 1 93.5 108 VAL B CA 1
ATOM 3507 C C . VAL B 1 108 ? 7.992 33.312 27.438 1 93.5 108 VAL B C 1
ATOM 3509 O O . VAL B 1 108 ? 8.469 34.219 28.156 1 93.5 108 VAL B O 1
ATOM 3512 N N . SER B 1 109 ? 7.988 32.094 27.719 1 93.81 109 SER B N 1
ATOM 3513 C CA . SER B 1 109 ? 8.406 31.703 29.062 1 93.81 109 SER B CA 1
ATOM 3514 C C . SER B 1 109 ? 9.867 31.281 29.078 1 93.81 109 SER B C 1
ATOM 3516 O O . SER B 1 109 ? 10.469 31.141 30.156 1 93.81 109 SER B O 1
ATOM 3518 N N . ALA B 1 110 ? 10.477 31.141 27.984 1 95.19 110 ALA B N 1
ATOM 3519 C CA . ALA B 1 110 ? 11.836 30.609 27.891 1 95.19 110 ALA B CA 1
ATOM 3520 C C . ALA B 1 110 ? 12.875 31.703 28.156 1 95.19 110 ALA B C 1
ATOM 3522 O O . ALA B 1 110 ? 12.656 32.875 27.828 1 95.19 110 ALA B O 1
ATOM 3523 N N . ASN B 1 111 ? 14 31.281 28.75 1 94.69 111 ASN B N 1
ATOM 3524 C CA . ASN B 1 111 ? 15.141 32.156 28.969 1 94.69 111 ASN B CA 1
ATOM 3525 C C . ASN B 1 111 ? 16.203 31.984 27.891 1 94.69 111 ASN B C 1
ATOM 3527 O O . ASN B 1 111 ? 16.219 30.969 27.188 1 94.69 111 ASN B O 1
ATOM 3531 N N . GLU B 1 112 ? 17.031 33.031 27.844 1 91.94 112 GLU B N 1
ATOM 3532 C CA . GLU B 1 112 ? 18.109 32.969 26.875 1 91.94 112 GLU B CA 1
ATOM 3533 C C . GLU B 1 112 ? 18.953 31.703 27.078 1 91.94 112 GLU B C 1
ATOM 3535 O O . GLU B 1 112 ? 19.344 31.375 28.203 1 91.94 112 GLU B O 1
ATOM 3540 N N . GLY B 1 113 ? 19.109 30.953 26.016 1 92.44 113 GLY B N 1
ATOM 3541 C CA . GLY B 1 113 ? 19.938 29.766 26.109 1 92.44 113 GLY B CA 1
ATOM 3542 C C . GLY B 1 113 ? 19.125 28.484 26.266 1 92.44 113 GLY B C 1
ATOM 3543 O O . GLY B 1 113 ? 19.625 27.391 26.031 1 92.44 113 GLY B O 1
ATOM 3544 N N . ASP B 1 114 ? 17.906 28.641 26.578 1 96.12 114 ASP B N 1
ATOM 3545 C CA . ASP B 1 114 ? 17.031 27.469 26.719 1 96.12 114 ASP B CA 1
ATOM 3546 C C . ASP B 1 114 ? 16.828 26.781 25.375 1 96.12 114 ASP B C 1
ATOM 3548 O O . ASP B 1 114 ? 16.844 27.422 24.328 1 96.12 114 ASP B O 1
ATOM 3552 N N . THR B 1 115 ? 16.766 25.453 25.484 1 96.06 115 THR B N 1
ATOM 3553 C CA . THR B 1 115 ? 16.531 24.688 24.266 1 96.06 115 THR B CA 1
ATOM 3554 C C . THR B 1 115 ? 15.344 23.75 24.438 1 96.06 115 THR B C 1
ATOM 3556 O O . THR B 1 115 ? 15.008 23.375 25.562 1 96.06 115 THR B O 1
ATOM 3559 N N . THR B 1 116 ? 14.617 23.547 23.344 1 95.69 116 THR B N 1
ATOM 3560 C CA . THR B 1 116 ? 13.562 22.531 23.297 1 95.69 116 THR B CA 1
ATOM 3561 C C . THR B 1 116 ? 13.625 21.75 21.984 1 95.69 116 THR B C 1
ATOM 3563 O O . THR B 1 116 ? 14.109 22.266 20.984 1 95.69 116 THR B O 1
ATOM 3566 N N . THR B 1 117 ? 13.32 20.469 22.047 1 94.88 117 THR B N 1
ATOM 3567 C CA . THR B 1 117 ? 13.352 19.609 20.859 1 94.88 117 THR B CA 1
ATOM 3568 C C . THR B 1 117 ? 11.938 19.203 20.453 1 94.88 117 THR B C 1
ATOM 3570 O O . THR B 1 117 ? 11.117 18.859 21.297 1 94.88 117 THR B O 1
ATOM 3573 N N . VAL B 1 118 ? 11.695 19.344 19.141 1 92.81 118 VAL B N 1
ATOM 3574 C CA . VAL B 1 118 ? 10.422 18.891 18.594 1 92.81 118 VAL B CA 1
ATOM 3575 C C . VAL B 1 118 ? 10.547 17.438 18.141 1 92.81 118 VAL B C 1
ATOM 3577 O O . VAL B 1 118 ? 11.203 17.156 17.125 1 92.81 118 VAL B O 1
ATOM 3580 N N . THR B 1 119 ? 9.867 16.484 18.828 1 84.19 119 THR B N 1
ATOM 3581 C CA . THR B 1 119 ? 10.07 15.07 18.578 1 84.19 119 THR B CA 1
ATOM 3582 C C . THR B 1 119 ? 8.891 14.477 17.797 1 84.19 119 THR B C 1
ATOM 3584 O O . THR B 1 119 ? 8.984 13.375 17.266 1 84.19 119 THR B O 1
ATOM 3587 N N . ASN B 1 120 ? 7.824 15.148 17.641 1 79.5 120 ASN B N 1
ATOM 3588 C CA . ASN B 1 120 ? 6.617 14.555 17.062 1 79.5 120 ASN B CA 1
ATOM 3589 C C . ASN B 1 120 ? 6.504 14.836 15.57 1 79.5 120 ASN B C 1
ATOM 3591 O O . ASN B 1 120 ? 5.426 14.711 14.992 1 79.5 120 ASN B O 1
ATOM 3595 N N . LEU B 1 121 ? 7.562 15.273 14.969 1 84.25 121 LEU B N 1
ATOM 3596 C CA . LEU B 1 121 ? 7.605 15.547 13.539 1 84.25 121 LEU B CA 1
ATOM 3597 C C . LEU B 1 121 ? 8.719 14.758 12.859 1 84.25 121 LEU B C 1
ATOM 3599 O O . LEU B 1 121 ? 9.859 15.219 12.797 1 84.25 121 LEU B O 1
ATOM 3603 N N . SER B 1 122 ? 8.367 13.672 12.273 1 77.94 122 SER B N 1
ATOM 3604 C CA . SER B 1 122 ? 9.398 12.789 11.742 1 77.94 122 SER B CA 1
ATOM 3605 C C . SER B 1 122 ? 9.602 13.008 10.242 1 77.94 122 SER B C 1
ATOM 3607 O O . SER B 1 122 ? 10.664 12.688 9.703 1 77.94 122 SER B O 1
ATOM 3609 N N . GLU B 1 123 ? 8.672 13.641 9.602 1 81.94 123 GLU B N 1
ATOM 3610 C CA . GLU B 1 123 ? 8.789 13.859 8.164 1 81.94 123 GLU B CA 1
ATOM 3611 C C . GLU B 1 123 ? 9.766 14.992 7.852 1 81.94 123 GLU B C 1
ATOM 3613 O O . GLU B 1 123 ? 9.617 16.109 8.375 1 81.94 123 GLU B O 1
ATOM 3618 N N . ALA B 1 124 ? 10.609 14.695 7.008 1 85.75 124 ALA B N 1
ATOM 3619 C CA . ALA B 1 124 ? 11.672 15.641 6.68 1 85.75 124 ALA B CA 1
ATOM 3620 C C . ALA B 1 124 ? 11.086 16.953 6.145 1 85.75 124 ALA B C 1
ATOM 3622 O O . ALA B 1 124 ? 11.562 18.031 6.496 1 85.75 124 ALA B O 1
ATOM 3623 N N . THR B 1 125 ? 10.133 16.844 5.348 1 84.62 125 THR B N 1
ATOM 3624 C CA . THR B 1 125 ? 9.539 18.031 4.75 1 84.62 125 THR B CA 1
ATOM 3625 C C . THR B 1 125 ? 8.906 18.922 5.82 1 84.62 125 THR B C 1
ATOM 3627 O O . THR B 1 125 ? 9.047 20.141 5.781 1 84.62 125 THR B O 1
ATOM 3630 N N . PHE B 1 126 ? 8.312 18.297 6.719 1 87.38 126 PHE B N 1
ATOM 3631 C CA . PHE B 1 126 ? 7.688 19.047 7.797 1 87.38 126 PHE B CA 1
ATOM 3632 C C . PHE B 1 126 ? 8.742 19.672 8.703 1 87.38 126 PHE B C 1
ATOM 3634 O O . PHE B 1 126 ? 8.578 20.812 9.172 1 87.38 126 PHE B O 1
ATOM 3641 N N . GLN B 1 127 ? 9.727 18.906 8.93 1 91.44 127 GLN B N 1
ATOM 3642 C CA . GLN B 1 127 ? 10.82 19.438 9.727 1 91.44 127 GLN B CA 1
ATOM 3643 C C . GLN B 1 127 ? 11.445 20.656 9.062 1 91.44 127 GLN B C 1
ATOM 3645 O O . GLN B 1 127 ? 11.734 21.656 9.727 1 91.44 127 GLN B O 1
ATOM 3650 N N . PHE B 1 128 ? 11.594 20.578 7.82 1 92 128 PHE B N 1
ATOM 3651 C CA . PHE B 1 128 ? 12.141 21.688 7.059 1 92 128 PHE B CA 1
ATOM 3652 C C . PHE B 1 128 ? 11.25 22.922 7.172 1 92 128 PHE B C 1
ATOM 3654 O O . PHE B 1 128 ? 11.727 24.016 7.461 1 92 128 PHE B O 1
ATOM 3661 N N . MET B 1 129 ? 10.039 22.703 6.977 1 89.88 129 MET B N 1
ATOM 3662 C CA . MET B 1 129 ? 9.078 23.812 7.039 1 89.88 129 MET B CA 1
ATOM 3663 C C . MET B 1 129 ? 9.07 24.438 8.422 1 89.88 129 MET B C 1
ATOM 3665 O O . MET B 1 129 ? 8.953 25.672 8.555 1 89.88 129 MET B O 1
ATOM 3669 N N . LEU B 1 130 ? 9.156 23.625 9.32 1 93.62 130 LEU B N 1
ATOM 3670 C CA . LEU B 1 130 ? 9.172 24.125 10.695 1 93.62 130 LEU B CA 1
ATOM 3671 C C . LEU B 1 130 ? 10.398 24.984 10.938 1 93.62 130 LEU B C 1
ATOM 3673 O O . LEU B 1 130 ? 10.289 26.094 11.469 1 93.62 130 LEU B O 1
ATOM 3677 N N . VAL B 1 131 ? 11.523 24.5 10.555 1 95 131 VAL B N 1
ATOM 3678 C CA . VAL B 1 131 ? 12.773 25.219 10.766 1 95 131 VAL B CA 1
ATOM 3679 C C . VAL B 1 131 ? 12.711 26.578 10.07 1 95 131 VAL B C 1
ATOM 3681 O O . VAL B 1 131 ? 13.008 27.609 10.68 1 95 131 VAL B O 1
ATOM 3684 N N . VAL B 1 132 ? 12.266 26.547 8.891 1 93.31 132 VAL B N 1
ATOM 3685 C CA . VAL B 1 132 ? 12.219 27.781 8.109 1 93.31 132 VAL B CA 1
ATOM 3686 C C . VAL B 1 132 ? 11.203 28.75 8.719 1 93.31 132 VAL B C 1
ATOM 3688 O O . VAL B 1 132 ? 11.469 29.938 8.844 1 93.31 132 VAL B O 1
ATOM 3691 N N . SER B 1 133 ? 10.094 28.203 9.094 1 92.94 133 SER B N 1
ATOM 3692 C CA . SER B 1 133 ? 9.047 29.047 9.672 1 92.94 133 SER B CA 1
ATOM 3693 C C . SER B 1 133 ? 9.508 29.688 10.969 1 92.94 133 SER B C 1
ATOM 3695 O O . SER B 1 133 ? 9.266 30.875 11.203 1 92.94 133 SER B O 1
ATOM 3697 N N . VAL B 1 134 ? 10.117 28.953 11.773 1 94.62 134 VAL B N 1
ATOM 3698 C CA . VAL B 1 134 ? 10.602 29.453 13.055 1 94.62 134 VAL B CA 1
ATOM 3699 C C . VAL B 1 134 ? 11.641 30.547 12.812 1 94.62 134 VAL B C 1
ATOM 3701 O O . VAL B 1 134 ? 11.594 31.609 13.445 1 94.62 134 VAL B O 1
ATOM 3704 N N . ARG B 1 135 ? 12.523 30.328 11.891 1 92.88 135 ARG B N 1
ATOM 3705 C CA . ARG B 1 135 ? 13.578 31.297 11.602 1 92.88 135 ARG B CA 1
ATOM 3706 C C . ARG B 1 135 ? 12.992 32.594 11.039 1 92.88 135 ARG B C 1
ATOM 3708 O O . ARG B 1 135 ? 13.523 33.656 11.281 1 92.88 135 ARG B O 1
ATOM 3715 N N . HIS B 1 136 ? 11.898 32.469 10.367 1 91.19 136 HIS B N 1
ATOM 3716 C CA . HIS B 1 136 ? 11.281 33.625 9.742 1 91.19 136 HIS B CA 1
ATOM 3717 C C . HIS B 1 136 ? 10.367 34.375 10.719 1 91.19 136 HIS B C 1
ATOM 3719 O O . HIS B 1 136 ? 10.305 35.594 10.711 1 91.19 136 HIS B O 1
ATOM 3725 N N . ARG B 1 137 ? 9.688 33.656 11.555 1 92 137 ARG B N 1
ATOM 3726 C CA . ARG B 1 137 ? 8.594 34.25 12.336 1 92 137 ARG B CA 1
ATOM 3727 C C . ARG B 1 137 ? 9.094 34.75 13.672 1 92 137 ARG B C 1
ATOM 3729 O O . ARG B 1 137 ? 8.516 35.688 14.234 1 92 137 ARG B O 1
ATOM 3736 N N . PHE B 1 138 ? 10.109 34.188 14.172 1 94.69 138 PHE B N 1
ATOM 3737 C CA . PHE B 1 138 ? 10.57 34.562 15.5 1 94.69 138 PHE B CA 1
ATOM 3738 C C . PHE B 1 138 ? 11.992 35.094 15.445 1 94.69 138 PHE B C 1
ATOM 3740 O O . PHE B 1 138 ? 12.914 34.406 15 1 94.69 138 PHE B O 1
ATOM 3747 N N . SER B 1 139 ? 12.172 36.25 15.992 1 93.25 139 SER B N 1
ATOM 3748 C CA . SER B 1 139 ? 13.5 36.875 16.016 1 93.25 139 SER B CA 1
ATOM 3749 C C . SER B 1 139 ? 14.336 36.344 17.172 1 93.25 139 SER B C 1
ATOM 3751 O O . SER B 1 139 ? 15.562 36.375 17.125 1 93.25 139 SER B O 1
ATOM 3753 N N . ASP B 1 140 ? 13.672 35.875 18.172 1 95.5 140 ASP B N 1
ATOM 3754 C CA . ASP B 1 140 ? 14.391 35.469 19.375 1 95.5 140 ASP B CA 1
ATOM 3755 C C . ASP B 1 140 ? 14.5 33.938 19.469 1 95.5 140 ASP B C 1
ATOM 3757 O O . ASP B 1 140 ? 14.812 33.406 20.531 1 95.5 140 ASP B O 1
ATOM 3761 N N . LEU B 1 141 ? 14.188 33.219 18.344 1 96.62 141 LEU B N 1
ATOM 3762 C CA . LEU B 1 141 ? 14.344 31.766 18.297 1 96.62 141 LEU B CA 1
ATOM 3763 C C . LEU B 1 141 ? 15.211 31.359 17.109 1 96.62 141 LEU B C 1
ATOM 3765 O O . LEU B 1 141 ? 15.203 32.031 16.062 1 96.62 141 LEU B O 1
ATOM 3769 N N . TRP B 1 142 ? 15.977 30.312 17.328 1 96.12 142 TRP B N 1
ATOM 3770 C CA . TRP B 1 142 ? 16.734 29.688 16.25 1 96.12 142 TRP B CA 1
ATOM 3771 C C . TRP B 1 142 ? 16.438 28.188 16.188 1 96.12 142 TRP B C 1
ATOM 3773 O O . TRP B 1 142 ? 16.453 27.5 17.203 1 96.12 142 TRP B O 1
ATOM 3783 N N . ALA B 1 143 ? 16.141 27.781 14.977 1 96.19 143 ALA B N 1
ATOM 3784 C CA . ALA B 1 143 ? 15.828 26.359 14.758 1 96.19 143 ALA B CA 1
ATOM 3785 C C . ALA B 1 143 ? 16.906 25.688 13.93 1 96.19 143 ALA B C 1
ATOM 3787 O O . ALA B 1 143 ? 17.422 26.266 12.969 1 96.19 143 ALA B O 1
ATOM 3788 N N . SER B 1 144 ? 17.328 24.562 14.312 1 94.5 144 SER B N 1
ATOM 3789 C CA . SER B 1 144 ? 18.312 23.75 13.594 1 94.5 144 SER B CA 1
ATOM 3790 C C . SER B 1 144 ? 18 22.266 13.703 1 94.5 144 SER B C 1
ATOM 3792 O O . SER B 1 144 ? 17.078 21.875 14.422 1 94.5 144 SER B O 1
ATOM 3794 N N . MET B 1 145 ? 18.734 21.516 12.867 1 93.62 145 MET B N 1
ATOM 3795 C CA . MET B 1 145 ? 18.578 20.062 12.914 1 93.62 145 MET B CA 1
ATOM 3796 C C . MET B 1 145 ? 19.672 19.406 13.742 1 93.62 145 MET B C 1
ATOM 3798 O O . MET B 1 145 ? 20.859 19.719 13.555 1 93.62 145 MET B O 1
ATOM 3802 N N . GLN B 1 146 ? 19.25 18.562 14.688 1 89.56 146 GLN B N 1
ATOM 3803 C CA . GLN B 1 146 ? 20.203 17.781 15.484 1 89.56 146 GLN B CA 1
ATOM 3804 C C . GLN B 1 146 ? 19.688 16.359 15.695 1 89.56 146 GLN B C 1
ATOM 3806 O O . GLN B 1 146 ? 18.594 16.156 16.203 1 89.56 146 GLN B O 1
ATOM 3811 N N . ASN B 1 147 ? 20.453 15.344 15.312 1 88.31 147 ASN B N 1
ATOM 3812 C CA . ASN B 1 147 ? 20.125 13.93 15.469 1 88.31 147 ASN B CA 1
ATOM 3813 C C . ASN B 1 147 ? 18.766 13.594 14.867 1 88.31 147 ASN B C 1
ATOM 3815 O O . ASN B 1 147 ? 17.938 12.93 15.5 1 88.31 147 ASN B O 1
ATOM 3819 N N . GLY B 1 148 ? 18.5 14.242 13.805 1 87.88 148 GLY B N 1
ATOM 3820 C CA . GLY B 1 148 ? 17.281 13.938 13.07 1 87.88 148 GLY B CA 1
ATOM 3821 C C . GLY B 1 148 ? 16.062 14.648 13.625 1 87.88 148 GLY B C 1
ATOM 3822 O O . GLY B 1 148 ? 14.938 14.43 13.156 1 87.88 148 GLY B O 1
ATOM 3823 N N . GLU B 1 149 ? 16.219 15.469 14.594 1 93.31 149 GLU B N 1
ATOM 3824 C CA . GLU B 1 149 ? 15.125 16.219 15.203 1 93.31 149 GLU B CA 1
ATOM 3825 C C . GLU B 1 149 ? 15.367 17.719 15.117 1 93.31 149 GLU B C 1
ATOM 3827 O O . GLU B 1 149 ? 16.5 18.156 14.914 1 93.31 149 GLU B O 1
ATOM 3832 N N . VAL B 1 150 ? 14.281 18.453 15.242 1 95.75 150 VAL B N 1
ATOM 3833 C CA . VAL B 1 150 ? 14.391 19.906 15.195 1 95.75 150 VAL B CA 1
ATOM 3834 C C . VAL B 1 150 ? 14.703 20.438 16.594 1 95.75 150 VAL B C 1
ATOM 3836 O O . VAL B 1 150 ? 13.953 20.203 17.531 1 95.75 150 VAL B O 1
ATOM 3839 N N . LEU B 1 151 ? 15.789 21.125 16.734 1 96.62 151 LEU B N 1
ATOM 3840 C CA . LEU B 1 151 ? 16.203 21.766 17.969 1 96.62 151 LEU B CA 1
ATOM 3841 C C . LEU B 1 151 ? 15.914 23.266 17.922 1 96.62 151 LEU B C 1
ATOM 3843 O O . LEU B 1 151 ? 16.281 23.938 16.953 1 96.62 151 LEU B O 1
ATOM 3847 N N . ILE B 1 152 ? 15.188 23.734 18.906 1 97.12 152 ILE B N 1
ATOM 3848 C CA . ILE B 1 152 ? 14.859 25.156 19.016 1 97.12 152 ILE B CA 1
ATOM 3849 C C . ILE B 1 152 ? 15.641 25.766 20.172 1 97.12 152 ILE B C 1
ATOM 3851 O O . ILE B 1 152 ? 15.664 25.219 21.281 1 97.12 152 ILE B O 1
ATOM 3855 N N . GLN B 1 153 ? 16.203 26.891 19.938 1 96.56 153 GLN B N 1
ATOM 3856 C CA . GLN B 1 153 ? 16.984 27.578 20.953 1 96.56 153 GLN B CA 1
ATOM 3857 C C . GLN B 1 153 ? 16.531 29.031 21.094 1 96.56 153 GLN B C 1
ATOM 3859 O O . GLN B 1 153 ? 16.281 29.719 20.094 1 96.56 153 GLN B O 1
ATOM 3864 N N . LYS B 1 154 ? 16.328 29.438 22.359 1 97.38 154 LYS B N 1
ATOM 3865 C CA . LYS B 1 154 ? 16.125 30.859 22.625 1 97.38 154 LYS B CA 1
ATOM 3866 C C . LYS B 1 154 ? 17.438 31.641 22.5 1 97.38 154 LYS B C 1
ATOM 3868 O O . LYS B 1 154 ? 18.406 31.328 23.172 1 97.38 154 LYS B O 1
ATOM 3873 N N . VAL B 1 155 ? 17.375 32.594 21.609 1 96.12 155 VAL B N 1
ATOM 3874 C CA . VAL B 1 155 ? 18.641 33.25 21.312 1 96.12 155 VAL B CA 1
ATOM 3875 C C . VAL B 1 155 ? 18.469 34.781 21.438 1 96.12 155 VAL B C 1
ATOM 3877 O O . VAL B 1 155 ? 17.344 35.281 21.344 1 96.12 155 VAL B O 1
ATOM 3880 N N . THR B 1 156 ? 19.641 35.438 21.703 1 94.44 156 THR B N 1
ATOM 3881 C CA . THR B 1 156 ? 19.688 36.875 21.641 1 94.44 156 THR B CA 1
ATOM 3882 C C . THR B 1 156 ? 19.938 37.344 20.203 1 94.44 156 THR B C 1
ATOM 3884 O O . THR B 1 156 ? 20.25 36.531 19.328 1 94.44 156 THR B O 1
ATOM 3887 N N . GLU B 1 157 ? 19.797 38.594 20.016 1 93.12 157 GLU B N 1
ATOM 3888 C CA . GLU B 1 157 ? 20.031 39.156 18.703 1 93.12 157 GLU B CA 1
ATOM 3889 C C . GLU B 1 157 ? 21.453 38.875 18.234 1 93.12 157 GLU B C 1
ATOM 3891 O O . GLU B 1 157 ? 21.672 38.531 17.062 1 93.12 157 GLU B O 1
ATOM 3896 N N . ASP B 1 158 ? 22.375 39.031 19.156 1 93.69 158 ASP B N 1
ATOM 3897 C CA . ASP B 1 158 ? 23.781 38.844 18.828 1 93.69 158 ASP B CA 1
ATOM 3898 C C . ASP B 1 158 ? 24.047 37.375 18.5 1 93.69 158 ASP B C 1
ATOM 3900 O O . ASP B 1 158 ? 24.75 37.062 17.531 1 93.69 158 ASP B O 1
ATOM 3904 N N . SER B 1 159 ? 23.5 36.531 19.312 1 93.19 159 SER B N 1
ATOM 3905 C CA . SER B 1 159 ? 23.688 35.094 19.094 1 93.19 159 SER B CA 1
ATOM 3906 C C . SER B 1 159 ? 23.031 34.656 17.781 1 93.19 159 SER B C 1
ATOM 3908 O O . SER B 1 159 ? 23.578 33.812 17.078 1 93.19 159 SER B O 1
ATOM 3910 N N . ARG B 1 160 ? 21.938 35.156 17.438 1 94 160 ARG B N 1
ATOM 3911 C CA . ARG B 1 160 ? 21.234 34.812 16.203 1 94 160 ARG B CA 1
ATOM 3912 C C . ARG B 1 160 ? 22.047 35.219 14.977 1 94 160 ARG B C 1
ATOM 3914 O O . ARG B 1 160 ? 22.141 34.438 14.008 1 94 160 ARG B O 1
ATOM 3921 N N . GLN B 1 161 ? 22.656 36.406 15.023 1 93.31 161 GLN B N 1
ATOM 3922 C CA . GLN B 1 161 ? 23.484 36.875 13.914 1 93.31 161 GLN B CA 1
ATOM 3923 C C . GLN B 1 161 ? 24.672 35.969 13.68 1 93.31 161 GLN B C 1
ATOM 3925 O O . GLN B 1 161 ? 25.031 35.656 12.539 1 93.31 161 GLN B O 1
ATOM 3930 N N . LYS B 1 162 ? 25.25 35.531 14.742 1 94.19 162 LYS B N 1
ATOM 3931 C CA . LYS B 1 162 ? 26.375 34.594 14.641 1 94.19 162 LYS B CA 1
ATOM 3932 C C . LYS B 1 162 ? 25.938 33.281 14 1 94.19 162 LYS B C 1
ATOM 3934 O O . LYS B 1 162 ? 26.672 32.719 13.164 1 94.19 162 LYS B O 1
ATOM 3939 N N . LEU B 1 163 ? 24.828 32.812 14.391 1 93.19 163 LEU B N 1
ATOM 3940 C CA . LEU B 1 163 ? 24.312 31.562 13.867 1 93.19 163 LEU B CA 1
ATOM 3941 C C . LEU B 1 163 ? 23.938 31.703 12.391 1 93.19 163 LEU B C 1
ATOM 3943 O O . LEU B 1 163 ? 24.172 30.797 11.594 1 93.19 163 LEU B O 1
ATOM 3947 N N . GLU B 1 164 ? 23.375 32.781 12 1 91.81 164 GLU B N 1
ATOM 3948 C CA . GLU B 1 164 ? 23.031 33.062 10.602 1 91.81 164 GLU B CA 1
ATOM 3949 C C . GLU B 1 164 ? 24.266 33.094 9.719 1 91.81 164 GLU B C 1
ATOM 3951 O O . GLU B 1 164 ? 24.234 32.656 8.57 1 91.81 164 GLU B O 1
ATOM 3956 N N . MET B 1 165 ? 25.344 33.625 10.297 1 93.19 165 MET B N 1
ATOM 3957 C CA . MET B 1 165 ? 26.594 33.719 9.555 1 93.19 165 MET B CA 1
ATOM 3958 C C . MET B 1 165 ? 27.203 32.344 9.328 1 93.19 165 MET B C 1
ATOM 3960 O O . MET B 1 165 ? 27.953 32.125 8.367 1 93.19 165 MET B O 1
ATOM 3964 N N . GLN B 1 166 ? 26.828 31.438 10.227 1 91.94 166 GLN B N 1
ATOM 3965 C CA . GLN B 1 166 ? 27.344 30.078 10.094 1 91.94 166 GLN B CA 1
ATOM 3966 C C . GLN B 1 166 ? 26.594 29.328 8.992 1 91.94 166 GLN B C 1
ATOM 3968 O O . GLN B 1 166 ? 27.078 28.297 8.508 1 91.94 166 GLN B O 1
ATOM 3973 N N . ASP B 1 167 ? 25.438 29.719 8.617 1 90.69 167 ASP B N 1
ATOM 3974 C CA . ASP B 1 167 ? 24.641 29.125 7.559 1 90.69 167 ASP B CA 1
ATOM 3975 C C . ASP B 1 167 ? 24.094 30.188 6.617 1 90.69 167 ASP B C 1
ATOM 3977 O O . ASP B 1 167 ? 22.875 30.406 6.535 1 90.69 167 ASP B O 1
ATOM 3981 N N . PRO B 1 168 ? 25.078 30.75 5.895 1 88.12 168 PRO B N 1
ATOM 3982 C CA . PRO B 1 168 ? 24.641 31.859 5.027 1 88.12 168 PRO B CA 1
ATOM 3983 C C . PRO B 1 168 ? 23.609 31.406 3.996 1 88.12 168 PRO B C 1
ATOM 3985 O O . PRO B 1 168 ? 23.844 30.469 3.23 1 88.12 168 PRO B O 1
ATOM 3988 N N . GLY B 1 169 ? 22.547 32.125 4.059 1 85.75 169 GLY B N 1
ATOM 3989 C CA . GLY B 1 169 ? 21.484 31.891 3.094 1 85.75 169 GLY B CA 1
ATOM 3990 C C . GLY B 1 169 ? 20.781 30.562 3.295 1 85.75 169 GLY B C 1
ATOM 3991 O O . GLY B 1 169 ? 20.062 30.094 2.41 1 85.75 169 GLY B O 1
ATOM 3992 N N . GLY B 1 170 ? 21.109 29.875 4.371 1 91.06 170 GLY B N 1
ATOM 3993 C CA . GLY B 1 170 ? 20.469 28.594 4.664 1 91.06 170 GLY B CA 1
ATOM 3994 C C . GLY B 1 170 ? 20.984 27.453 3.812 1 91.06 170 GLY B C 1
ATOM 3995 O O . GLY B 1 170 ? 20.281 26.469 3.58 1 91.06 170 GLY B O 1
ATOM 3996 N N . LYS B 1 171 ? 22.109 27.641 3.309 1 92.25 171 LYS B N 1
ATOM 3997 C CA . LYS B 1 171 ? 22.703 26.656 2.402 1 92.25 171 LYS B CA 1
ATOM 3998 C C . LYS B 1 171 ? 22.938 25.328 3.115 1 92.25 171 LYS B C 1
ATOM 4000 O O . LYS B 1 171 ? 22.672 24.266 2.562 1 92.25 171 LYS B O 1
ATOM 4005 N N . LYS B 1 172 ? 23.469 25.422 4.293 1 92.88 172 LYS B N 1
ATOM 4006 C CA . LYS B 1 172 ? 23.734 24.203 5.059 1 92.88 172 LYS B CA 1
ATOM 4007 C C . LYS B 1 172 ? 22.438 23.469 5.395 1 92.88 172 LYS B C 1
ATOM 4009 O O . LYS B 1 172 ? 22.391 22.234 5.359 1 92.88 172 LYS B O 1
ATOM 4014 N N . LEU B 1 173 ? 21.469 24.25 5.719 1 93.19 173 LEU B N 1
ATOM 4015 C CA . LEU B 1 173 ? 20.156 23.672 6.008 1 93.19 173 LEU B CA 1
ATOM 4016 C C . LEU B 1 173 ? 19.594 22.938 4.789 1 93.19 173 LEU B C 1
ATOM 4018 O O . LEU B 1 173 ? 19.125 21.812 4.906 1 93.19 173 LEU B O 1
ATOM 4022 N N . MET B 1 174 ? 19.672 23.562 3.705 1 92.94 174 MET B N 1
ATOM 4023 C CA . MET B 1 174 ? 19.203 22.969 2.459 1 92.94 174 MET B CA 1
ATOM 4024 C C . MET B 1 174 ? 19.953 21.672 2.148 1 92.94 174 MET B C 1
ATOM 4026 O O . MET B 1 174 ? 19.344 20.656 1.805 1 92.94 174 MET B O 1
ATOM 4030 N N . GLU B 1 175 ? 21.281 21.734 2.262 1 92.88 175 GLU B N 1
ATOM 4031 C CA . GLU B 1 175 ? 22.125 20.578 1.975 1 92.88 175 GLU B CA 1
ATOM 4032 C C . GLU B 1 175 ? 21.781 19.406 2.891 1 92.88 175 GLU B C 1
ATOM 4034 O O . GLU B 1 175 ? 21.781 18.25 2.461 1 92.88 175 GLU B O 1
ATOM 4039 N N . TYR B 1 176 ? 21.484 19.75 4.051 1 93.25 176 TYR B N 1
ATOM 4040 C CA . TYR B 1 176 ? 21.109 18.719 5.016 1 93.25 176 TYR B CA 1
ATOM 4041 C C . TYR B 1 176 ? 19.859 17.984 4.566 1 93.25 176 TYR B C 1
ATOM 4043 O O . TYR B 1 176 ? 19.812 16.766 4.57 1 93.25 176 TYR B O 1
ATOM 4051 N N . PHE B 1 177 ? 18.922 18.703 4.16 1 91.56 177 PHE B N 1
ATOM 4052 C CA . PHE B 1 177 ? 17.641 18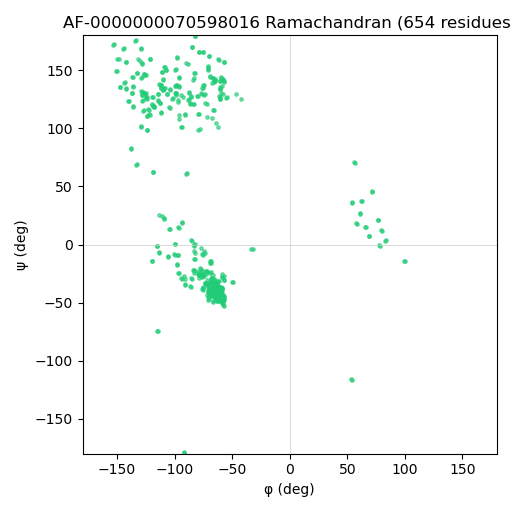.109 3.812 1 91.56 177 PHE B CA 1
ATOM 4053 C C . PHE B 1 177 ? 17.719 17.391 2.467 1 91.56 177 PHE B C 1
ATOM 4055 O O . PHE B 1 177 ? 17.109 16.344 2.273 1 91.56 177 PHE B O 1
ATOM 4062 N N . VAL B 1 178 ? 18.438 17.938 1.592 1 92.88 178 VAL B N 1
ATOM 4063 C CA . VAL B 1 178 ? 18.625 17.281 0.302 1 92.88 178 VAL B CA 1
ATOM 4064 C C . VAL B 1 178 ? 19.328 15.938 0.505 1 92.88 178 VAL B C 1
ATOM 4066 O O . VAL B 1 178 ? 18.922 14.922 -0.075 1 92.88 178 VAL B O 1
ATOM 4069 N N . ASP B 1 179 ? 20.312 15.969 1.308 1 93.31 179 ASP B N 1
ATOM 4070 C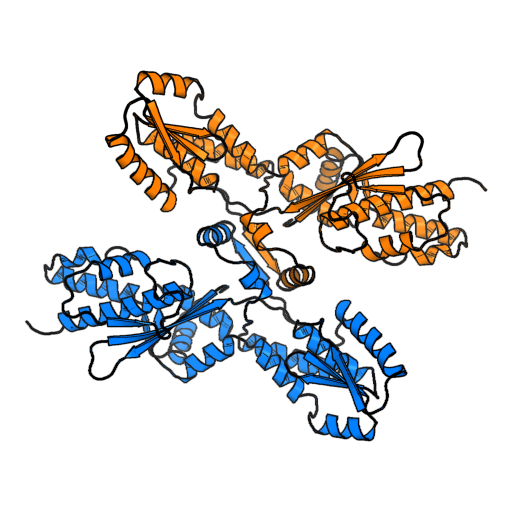 CA . ASP B 1 179 ? 21.062 14.75 1.601 1 93.31 179 ASP B CA 1
ATOM 4071 C C . ASP B 1 179 ? 20.156 13.688 2.221 1 93.31 179 ASP B C 1
ATOM 4073 O O . ASP B 1 179 ? 20.25 12.508 1.877 1 93.31 179 ASP B O 1
ATOM 4077 N N . ARG B 1 180 ? 19.359 14.094 3.043 1 89.88 180 ARG B N 1
ATOM 4078 C CA . ARG B 1 180 ? 18.438 13.188 3.713 1 89.88 180 ARG B CA 1
ATOM 4079 C C . ARG B 1 180 ? 17.438 12.602 2.725 1 89.88 180 ARG B C 1
ATOM 4081 O O . ARG B 1 180 ? 17.094 11.422 2.805 1 89.88 180 ARG B O 1
ATOM 4088 N N . MET B 1 181 ? 17.031 13.352 1.82 1 90.75 181 MET B N 1
ATOM 4089 C CA . MET B 1 181 ? 15.992 12.93 0.887 1 90.75 181 MET B CA 1
ATOM 4090 C C . MET B 1 181 ? 16.578 12.102 -0.246 1 90.75 181 MET B C 1
ATOM 4092 O O . MET B 1 181 ? 15.859 11.344 -0.905 1 90.75 181 MET B O 1
ATOM 4096 N N . LEU B 1 182 ? 17.844 12.281 -0.485 1 94.81 182 LEU B N 1
ATOM 4097 C CA . LEU B 1 182 ? 18.5 11.492 -1.521 1 94.81 182 LEU B CA 1
ATOM 4098 C C . LEU B 1 182 ? 18.422 10 -1.203 1 94.81 182 LEU B C 1
ATOM 4100 O O . LEU B 1 182 ? 18.266 9.172 -2.107 1 94.81 182 LEU B O 1
ATOM 4104 N N . GLY B 1 183 ? 18.578 9.641 0.066 1 94.56 183 GLY B N 1
ATOM 4105 C CA . GLY B 1 183 ? 18.391 8.273 0.517 1 94.56 183 GLY B CA 1
ATOM 4106 C C . GLY B 1 183 ? 19.203 7.27 -0.263 1 94.56 183 GLY B C 1
ATOM 4107 O O . GLY B 1 183 ? 20.438 7.395 -0.343 1 94.56 183 GLY B O 1
ATOM 4108 N N . PHE B 1 184 ? 18.562 6.375 -0.981 1 97.38 184 PHE B N 1
ATOM 4109 C CA . PHE B 1 184 ? 19.219 5.262 -1.658 1 97.38 184 PHE B CA 1
ATOM 4110 C C . PHE B 1 184 ? 20 5.754 -2.867 1 97.38 184 PHE B C 1
ATOM 4112 O O . PHE B 1 184 ? 20.922 5.074 -3.336 1 97.38 184 PHE B O 1
ATOM 4119 N N . THR B 1 185 ? 19.656 6.859 -3.373 1 97.69 185 THR B N 1
ATOM 4120 C CA . THR B 1 185 ? 20.375 7.426 -4.504 1 97.69 185 THR B CA 1
ATOM 4121 C C . THR B 1 185 ? 21.859 7.598 -4.16 1 97.69 185 THR B C 1
ATOM 4123 O O . THR B 1 185 ? 22.719 7.48 -5.035 1 97.69 185 THR B O 1
ATOM 4126 N N . LYS B 1 186 ? 22.172 7.844 -2.906 1 97.31 186 LYS B N 1
ATOM 4127 C CA . LYS B 1 186 ? 23.562 7.941 -2.479 1 97.31 186 LYS B CA 1
ATOM 4128 C C . LYS B 1 186 ? 24.297 6.621 -2.693 1 97.31 186 LYS B C 1
ATOM 4130 O O . LYS B 1 186 ? 25.453 6.609 -3.127 1 97.31 186 LYS B O 1
ATOM 4135 N N . ILE B 1 187 ? 23.625 5.551 -2.387 1 97.19 187 ILE B N 1
ATOM 4136 C CA . ILE B 1 187 ? 24.203 4.227 -2.59 1 97.19 187 ILE B CA 1
ATOM 4137 C C . ILE B 1 187 ? 24.391 3.969 -4.082 1 97.19 187 ILE B C 1
ATOM 4139 O O . ILE B 1 187 ? 25.438 3.471 -4.508 1 97.19 187 ILE B O 1
ATOM 4143 N N . PHE B 1 188 ? 23.406 4.316 -4.836 1 97.75 188 PHE B N 1
ATOM 4144 C CA . PHE B 1 188 ? 23.484 4.16 -6.285 1 97.75 188 PHE B CA 1
ATOM 4145 C C . PHE B 1 188 ? 24.688 4.914 -6.848 1 97.75 188 PHE B C 1
ATOM 4147 O O . PHE B 1 188 ? 25.438 4.371 -7.652 1 97.75 188 PHE B O 1
ATOM 4154 N N . ARG B 1 189 ? 24.812 6.133 -6.418 1 97.69 189 ARG B N 1
ATOM 4155 C CA . ARG B 1 189 ? 25.938 6.949 -6.895 1 97.69 189 ARG B CA 1
ATOM 4156 C C . ARG B 1 189 ? 27.266 6.344 -6.488 1 97.69 189 ARG B C 1
ATOM 4158 O O . ARG B 1 189 ? 28.234 6.398 -7.246 1 97.69 189 ARG B O 1
ATOM 4165 N N . TYR B 1 190 ? 27.297 5.828 -5.316 1 97.38 190 TYR B N 1
ATOM 4166 C CA . TYR B 1 190 ? 28.5 5.148 -4.867 1 97.38 190 TYR B CA 1
ATOM 4167 C C . TYR B 1 190 ? 28.828 3.961 -5.766 1 97.38 190 TYR B C 1
ATOM 4169 O O . TYR B 1 190 ? 29.984 3.734 -6.113 1 97.38 190 TYR B O 1
ATOM 4177 N N . LEU B 1 191 ? 27.844 3.207 -6.172 1 96.94 191 LEU B N 1
ATOM 4178 C CA . LEU B 1 191 ? 28.016 2.07 -7.066 1 96.94 191 LEU B CA 1
ATOM 4179 C C . LEU B 1 191 ? 28.531 2.525 -8.43 1 96.94 191 LEU B C 1
ATOM 4181 O O . LEU B 1 191 ? 29.406 1.875 -9.016 1 96.94 191 LEU B O 1
ATOM 4185 N N . VAL B 1 192 ? 27.984 3.551 -8.859 1 97.56 192 VAL B N 1
ATOM 4186 C CA . VAL B 1 192 ? 28.406 4.105 -10.141 1 97.56 192 VAL B CA 1
ATOM 4187 C C . VAL B 1 192 ? 29.875 4.539 -10.07 1 97.56 192 VAL B C 1
ATOM 4189 O O . VAL B 1 192 ? 30.656 4.273 -10.984 1 97.56 192 VAL B O 1
ATOM 4192 N N . ASP B 1 193 ? 30.25 5.145 -9 1 97.12 193 ASP B N 1
ATOM 4193 C CA . ASP B 1 193 ? 31.594 5.676 -8.828 1 97.12 193 ASP B CA 1
ATOM 4194 C C . ASP B 1 193 ? 32.625 4.547 -8.742 1 97.12 193 ASP B C 1
ATOM 4196 O O . ASP B 1 193 ? 33.75 4.699 -9.195 1 97.12 193 ASP B O 1
ATOM 4200 N N . THR B 1 194 ? 32.219 3.453 -8.188 1 95.5 194 THR B N 1
ATOM 4201 C CA . THR B 1 194 ? 33.125 2.346 -7.98 1 95.5 194 THR B CA 1
ATOM 4202 C C . THR B 1 194 ? 33.344 1.566 -9.273 1 95.5 194 THR B C 1
ATOM 4204 O O . THR B 1 194 ? 34.344 0.861 -9.43 1 95.5 194 THR B O 1
ATOM 4207 N N . GLN B 1 195 ? 32.438 1.564 -10.195 1 94.5 195 GLN B N 1
ATOM 4208 C CA . GLN B 1 195 ? 32.5 0.975 -11.531 1 94.5 195 GLN B CA 1
ATOM 4209 C C . GLN B 1 195 ? 32.719 -0.534 -11.453 1 94.5 195 GLN B C 1
ATOM 4211 O O . GLN B 1 195 ? 33.344 -1.116 -12.32 1 94.5 195 GLN B O 1
ATOM 4216 N N . LYS B 1 196 ? 32.281 -1.094 -10.367 1 94.75 196 LYS B N 1
ATOM 4217 C CA . LYS B 1 196 ? 32.312 -2.551 -10.281 1 94.75 196 LYS B CA 1
ATOM 4218 C C . LYS B 1 196 ? 31.281 -3.193 -11.188 1 94.75 196 LYS B C 1
ATOM 4220 O O . LYS B 1 196 ? 30.234 -2.6 -11.453 1 94.75 196 LYS B O 1
ATOM 4225 N N . PRO B 1 197 ? 31.562 -4.422 -11.68 1 96.56 197 PRO B N 1
ATOM 4226 C CA . PRO B 1 197 ? 30.562 -5.105 -12.508 1 96.56 197 PRO B CA 1
ATOM 4227 C C . PRO B 1 197 ? 29.25 -5.348 -11.766 1 96.56 197 PRO B C 1
ATOM 4229 O O . PRO B 1 197 ? 29.266 -5.668 -10.57 1 96.56 197 PRO B O 1
ATOM 4232 N N . ILE B 1 198 ? 28.203 -5.172 -12.469 1 97.5 198 ILE B N 1
ATOM 4233 C CA . ILE B 1 198 ? 26.906 -5.488 -11.875 1 97.5 198 ILE B CA 1
ATOM 4234 C C . ILE B 1 198 ? 26.297 -6.699 -12.578 1 97.5 198 ILE B C 1
ATOM 4236 O O . ILE B 1 198 ? 26.438 -6.855 -13.797 1 97.5 198 ILE B O 1
ATOM 4240 N N . VAL B 1 199 ? 25.734 -7.582 -11.828 1 98.25 199 VAL B N 1
ATOM 4241 C CA . VAL B 1 199 ? 25.109 -8.812 -12.305 1 98.25 199 VAL B CA 1
ATOM 4242 C C . VAL B 1 199 ? 23.609 -8.773 -12.039 1 98.25 199 VAL B C 1
ATOM 4244 O O . VAL B 1 199 ? 23.172 -8.484 -10.922 1 98.25 199 VAL B O 1
ATOM 4247 N N . LEU B 1 200 ? 22.812 -8.945 -13.07 1 97.69 200 LEU B N 1
ATOM 4248 C CA . LEU B 1 200 ? 21.359 -8.969 -12.969 1 97.69 200 LEU B CA 1
ATOM 4249 C C . LEU B 1 200 ? 20.781 -10.195 -13.664 1 97.69 200 LEU B C 1
ATOM 4251 O O . LEU B 1 200 ? 21.516 -10.961 -14.289 1 97.69 200 LEU B O 1
ATOM 4255 N N . HIS B 1 201 ? 19.562 -10.469 -13.477 1 96.44 201 HIS B N 1
ATOM 4256 C CA . HIS B 1 201 ? 18.828 -11.523 -14.164 1 96.44 201 HIS B CA 1
ATOM 4257 C C . HIS B 1 201 ? 17.609 -10.969 -14.883 1 96.44 201 HIS B C 1
ATOM 4259 O O . HIS B 1 201 ? 16.688 -10.438 -14.25 1 96.44 201 HIS B O 1
ATOM 4265 N N . ASN B 1 202 ? 17.625 -11.094 -16.234 1 91.88 202 ASN B N 1
ATOM 4266 C CA . ASN B 1 202 ? 16.562 -10.477 -17.031 1 91.88 202 ASN B CA 1
ATOM 4267 C C . ASN B 1 202 ? 16.453 -8.977 -16.75 1 91.88 202 ASN B C 1
ATOM 4269 O O . ASN B 1 202 ? 15.391 -8.484 -16.359 1 91.88 202 ASN B O 1
ATOM 4273 N N . CYS B 1 203 ? 17.438 -8.266 -17.219 1 91.44 203 CYS B N 1
ATOM 4274 C CA . CYS B 1 203 ? 17.781 -7.043 -16.5 1 91.44 203 CYS B CA 1
ATOM 4275 C C . CYS B 1 203 ? 17.188 -5.82 -17.188 1 91.44 203 CYS B C 1
ATOM 4277 O O . CYS B 1 203 ? 17.156 -4.73 -16.609 1 91.44 203 CYS B O 1
ATOM 4279 N N . LEU B 1 204 ? 16.656 -5.93 -18.297 1 93.88 204 LEU B N 1
ATOM 4280 C CA . LEU B 1 204 ? 16.297 -4.73 -19.047 1 93.88 204 LEU B CA 1
ATOM 4281 C C . LEU B 1 204 ? 15.336 -3.854 -18.25 1 93.88 204 LEU B C 1
ATOM 4283 O O . LEU B 1 204 ? 15.594 -2.662 -18.047 1 93.88 204 LEU B O 1
ATOM 4287 N N . LEU B 1 205 ? 14.281 -4.422 -17.781 1 93.56 205 LEU B N 1
ATOM 4288 C CA . LEU B 1 205 ? 13.305 -3.646 -17.016 1 93.56 205 LEU B CA 1
ATOM 4289 C C . LEU B 1 205 ? 13.93 -3.107 -15.727 1 93.56 205 LEU B C 1
ATOM 4291 O O . LEU B 1 205 ? 13.688 -1.958 -15.352 1 93.56 205 LEU B O 1
ATOM 4295 N N . ASP B 1 206 ? 14.695 -3.869 -15.109 1 95.44 206 ASP B N 1
ATOM 4296 C CA . ASP B 1 206 ? 15.375 -3.441 -13.891 1 95.44 206 ASP B CA 1
ATOM 4297 C C . ASP B 1 206 ? 16.266 -2.236 -14.156 1 95.44 206 ASP B C 1
ATOM 4299 O O . ASP B 1 206 ? 16.297 -1.285 -13.375 1 95.44 206 ASP B O 1
ATOM 4303 N N . LEU B 1 207 ? 16.969 -2.33 -15.242 1 97.19 207 LEU B N 1
ATOM 4304 C CA . LEU B 1 207 ? 17.891 -1.247 -15.586 1 97.19 207 LEU B CA 1
ATOM 4305 C C . LEU B 1 207 ? 17.109 0.034 -15.891 1 97.19 207 LEU B C 1
ATOM 4307 O O . LEU B 1 207 ? 17.562 1.128 -15.531 1 97.19 207 LEU B O 1
ATOM 4311 N N . MET B 1 208 ? 16.062 -0.117 -16.578 1 97.12 208 MET B N 1
ATOM 4312 C CA . MET B 1 208 ? 15.234 1.052 -16.891 1 97.12 208 MET B CA 1
ATOM 4313 C C . MET B 1 208 ? 14.711 1.698 -15.609 1 97.12 208 MET B C 1
ATOM 4315 O O . MET B 1 208 ? 14.695 2.924 -15.492 1 97.12 208 MET B O 1
ATOM 4319 N N . LEU B 1 209 ? 14.305 0.888 -14.68 1 96.06 209 LEU B N 1
ATOM 4320 C CA . LEU B 1 209 ? 13.789 1.404 -13.414 1 96.06 209 LEU B CA 1
ATOM 4321 C C . LEU B 1 209 ? 14.906 2.07 -12.609 1 96.06 209 LEU B C 1
ATOM 4323 O O . LEU B 1 209 ? 14.688 3.119 -11.992 1 96.06 209 LEU B O 1
ATOM 4327 N N . LEU B 1 210 ? 16.062 1.47 -12.617 1 97.25 210 LEU B N 1
ATOM 4328 C CA . LEU B 1 210 ? 17.203 2.066 -11.945 1 97.25 210 LEU B CA 1
ATOM 4329 C C . LEU B 1 210 ? 17.531 3.432 -12.539 1 97.25 210 LEU B C 1
ATOM 4331 O O . LEU B 1 210 ? 17.766 4.395 -11.805 1 97.25 210 LEU B O 1
ATOM 4335 N N . TYR B 1 211 ? 17.531 3.438 -13.828 1 97.38 211 TYR B N 1
ATOM 4336 C CA . TYR B 1 211 ? 17.828 4.676 -14.547 1 97.38 211 TYR B CA 1
ATOM 4337 C C . TYR B 1 211 ? 16.828 5.77 -14.156 1 97.38 211 TYR B C 1
ATOM 4339 O O . TYR B 1 211 ? 17.234 6.859 -13.742 1 97.38 211 TYR B O 1
ATOM 4347 N N . LYS B 1 212 ? 15.633 5.469 -14.211 1 95.94 212 LYS B N 1
ATOM 4348 C CA . LYS B 1 212 ? 14.555 6.43 -14 1 95.94 212 LYS B CA 1
ATOM 4349 C C . LYS B 1 212 ? 14.516 6.895 -12.547 1 95.94 212 LYS B C 1
ATOM 4351 O O . LYS B 1 212 ? 14.32 8.086 -12.273 1 95.94 212 LYS B O 1
ATOM 4356 N N . GLN B 1 213 ? 14.719 6.016 -11.633 1 95.25 213 GLN B N 1
ATOM 4357 C CA . GLN B 1 213 ? 14.492 6.316 -10.227 1 95.25 213 GLN B CA 1
ATOM 4358 C C . GLN B 1 213 ? 15.719 6.98 -9.602 1 95.25 213 GLN B C 1
ATOM 4360 O O . GLN B 1 213 ? 15.586 7.812 -8.703 1 95.25 213 GLN B O 1
ATOM 4365 N N . PHE B 1 214 ? 16.938 6.66 -10.117 1 97.19 214 PHE B N 1
ATOM 4366 C CA . PHE B 1 214 ? 18.109 7.102 -9.375 1 97.19 214 PHE B CA 1
ATOM 4367 C C . PHE B 1 214 ? 18.969 8.031 -10.227 1 97.19 214 PHE B C 1
ATOM 4369 O O . PHE B 1 214 ? 19.844 8.719 -9.711 1 97.19 214 PHE B O 1
ATOM 4376 N N . TYR B 1 215 ? 18.719 8.055 -11.508 1 97.31 215 TYR B N 1
ATOM 4377 C CA . TYR B 1 215 ? 19.625 8.812 -12.367 1 97.31 215 TYR B CA 1
ATOM 4378 C C . TYR B 1 215 ? 18.906 10 -13 1 97.31 215 TYR B C 1
ATOM 4380 O O . TYR B 1 215 ? 19.031 11.133 -12.539 1 97.31 215 TYR B O 1
ATOM 4388 N N . LYS B 1 216 ? 18.031 9.688 -14.016 1 95.94 216 LYS B N 1
ATOM 4389 C CA . LYS B 1 216 ? 17.297 10.719 -14.719 1 95.94 216 LYS B CA 1
ATOM 4390 C C . LYS B 1 216 ? 15.984 10.172 -15.281 1 95.94 216 LYS B C 1
ATOM 4392 O O . LYS B 1 216 ? 15.711 8.977 -15.18 1 95.94 216 LYS B O 1
ATOM 4397 N N . HIS B 1 217 ? 15.211 11.102 -15.781 1 93.56 217 HIS B N 1
ATOM 4398 C CA . HIS B 1 217 ? 14.031 10.641 -16.5 1 93.56 217 HIS B CA 1
ATOM 4399 C C . HIS B 1 217 ? 14.422 9.758 -17.688 1 93.56 217 HIS B C 1
ATOM 4401 O O . HIS B 1 217 ? 15.43 10.016 -18.344 1 93.56 217 HIS B O 1
ATOM 4407 N N . LEU B 1 218 ? 13.594 8.75 -17.922 1 94.69 218 LEU B N 1
ATOM 4408 C CA . LEU B 1 218 ? 13.891 7.848 -19.016 1 94.69 218 LEU B CA 1
ATOM 4409 C C . LEU B 1 218 ? 13.898 8.602 -20.344 1 94.69 218 LEU B C 1
ATOM 4411 O O . LEU B 1 218 ? 12.953 9.328 -20.656 1 94.69 218 LEU B O 1
ATOM 4415 N N . PRO B 1 219 ? 14.969 8.445 -21.078 1 95.69 219 PRO B N 1
ATOM 4416 C CA . PRO B 1 219 ? 14.984 9.078 -22.406 1 95.69 219 PRO B CA 1
ATOM 4417 C C . PRO B 1 219 ? 14.039 8.406 -23.391 1 95.69 219 PRO B C 1
ATOM 4419 O O . PRO B 1 219 ? 13.648 7.25 -23.188 1 95.69 219 PRO B O 1
ATOM 4422 N N . ARG B 1 220 ? 13.711 9.094 -24.453 1 94.62 220 ARG B N 1
ATOM 4423 C CA . ARG B 1 220 ? 12.82 8.57 -25.484 1 94.62 220 ARG B CA 1
ATOM 4424 C C . ARG B 1 220 ? 13.539 7.543 -26.359 1 94.62 220 ARG B C 1
ATOM 4426 O O . ARG B 1 220 ? 12.93 6.586 -26.828 1 94.62 220 ARG B O 1
ATOM 4433 N N . SER B 1 221 ? 14.828 7.703 -26.422 1 95.94 221 SER B N 1
ATOM 4434 C CA . SER B 1 221 ? 15.625 6.848 -27.297 1 95.94 221 SER B CA 1
ATOM 4435 C C . SER B 1 221 ? 16.266 5.707 -26.516 1 95.94 221 SER B C 1
ATOM 4437 O O . SER B 1 221 ? 16.984 5.941 -25.531 1 95.94 221 SER B O 1
ATOM 4439 N N . TYR B 1 222 ? 16.094 4.504 -27.062 1 95.06 222 TYR B N 1
ATOM 4440 C CA . TYR B 1 222 ? 16.75 3.336 -26.484 1 95.06 222 TYR B CA 1
ATOM 4441 C C . TYR B 1 222 ? 18.266 3.455 -26.562 1 95.06 222 TYR B C 1
ATOM 4443 O O . TYR B 1 222 ? 18.984 3.051 -25.641 1 95.06 222 TYR B O 1
ATOM 4451 N N . HIS B 1 223 ? 18.719 4.02 -27.609 1 96.56 223 HIS B N 1
ATOM 4452 C CA . HIS B 1 223 ? 20.156 4.18 -27.812 1 96.56 223 HIS B CA 1
ATOM 4453 C C . HIS B 1 223 ? 20.766 5.102 -26.75 1 96.56 223 HIS B C 1
ATOM 4455 O O . HIS B 1 223 ? 21.828 4.801 -26.203 1 96.56 223 HIS B O 1
ATOM 4461 N N . THR B 1 224 ? 20.125 6.145 -26.547 1 97.12 224 THR B N 1
ATOM 4462 C CA . THR B 1 224 ? 20.578 7.062 -25.516 1 97.12 224 THR B CA 1
ATOM 4463 C C . THR B 1 224 ? 20.594 6.383 -24.156 1 97.12 224 THR B C 1
ATOM 4465 O O . THR B 1 224 ? 21.547 6.508 -23.391 1 97.12 224 THR B O 1
ATOM 4468 N N . PHE B 1 225 ? 19.562 5.637 -23.891 1 97.38 225 PHE B N 1
ATOM 4469 C CA . PHE B 1 225 ? 19.469 4.895 -22.641 1 97.38 225 PHE B CA 1
ATOM 4470 C C . PHE B 1 225 ? 20.641 3.934 -22.484 1 97.38 225 PHE B C 1
ATOM 4472 O O . PHE B 1 225 ? 21.312 3.924 -21.453 1 97.38 225 PHE B O 1
ATOM 4479 N N . LYS B 1 226 ? 20.859 3.199 -23.484 1 96.5 226 LYS B N 1
ATOM 4480 C CA . LYS B 1 226 ? 21.922 2.193 -23.453 1 96.5 226 LYS B CA 1
ATOM 4481 C C . LYS B 1 226 ? 23.297 2.842 -23.266 1 96.5 226 LYS B C 1
ATOM 4483 O O . LYS B 1 226 ? 24.109 2.355 -22.469 1 96.5 226 LYS B O 1
ATOM 4488 N N . THR B 1 227 ? 23.5 3.854 -23.953 1 97.19 227 THR B N 1
ATOM 4489 C CA . THR B 1 227 ? 24.766 4.574 -23.844 1 97.19 227 THR B CA 1
ATOM 4490 C C . THR B 1 227 ? 24.969 5.105 -22.438 1 97.19 227 THR B C 1
ATOM 4492 O O . THR B 1 227 ? 26.031 4.934 -21.844 1 97.19 227 THR B O 1
ATOM 4495 N N . ASP B 1 228 ? 23.953 5.723 -21.922 1 97 228 ASP B N 1
ATOM 4496 C CA . ASP B 1 228 ? 24.031 6.25 -20.562 1 97 228 ASP B CA 1
ATOM 4497 C C . ASP B 1 228 ? 24.297 5.133 -19.562 1 97 228 ASP B C 1
ATOM 4499 O O . ASP B 1 228 ? 25.125 5.285 -18.656 1 97 228 ASP B O 1
ATOM 4503 N N . MET B 1 229 ? 23.562 4.074 -19.734 1 96.69 229 MET B N 1
ATOM 4504 C CA . MET B 1 229 ? 23.688 2.973 -18.781 1 96.69 229 MET B CA 1
ATOM 4505 C C . MET B 1 229 ? 25.094 2.412 -18.781 1 96.69 229 MET B C 1
ATOM 4507 O O . MET B 1 229 ? 25.641 2.086 -17.719 1 96.69 229 MET B O 1
ATOM 4511 N N . HIS B 1 230 ? 25.719 2.352 -19.922 1 96.69 230 HIS B N 1
ATOM 4512 C CA . HIS B 1 230 ? 27.078 1.804 -20.016 1 96.69 230 HIS B CA 1
ATOM 4513 C C . HIS B 1 230 ? 28.109 2.805 -19.5 1 96.69 230 HIS B C 1
ATOM 4515 O O . HIS B 1 230 ? 29.219 2.422 -19.141 1 96.69 230 HIS B O 1
ATOM 4521 N N . GLN B 1 231 ? 27.734 4.027 -19.594 1 96.88 231 GLN B N 1
ATOM 4522 C CA . GLN B 1 231 ? 28.578 5.027 -18.953 1 96.88 231 GLN B CA 1
ATOM 4523 C C . GLN B 1 231 ? 28.516 4.902 -17.438 1 96.88 231 GLN B C 1
ATOM 4525 O O . GLN B 1 231 ? 29.531 5.062 -16.75 1 96.88 231 GLN B O 1
ATOM 4530 N N . LEU B 1 232 ? 27.375 4.641 -16.922 1 97.5 232 LEU B N 1
ATOM 4531 C CA . LEU B 1 232 ? 27.188 4.48 -15.484 1 97.5 232 LEU B CA 1
ATOM 4532 C C . LEU B 1 232 ? 27.828 3.188 -15 1 97.5 232 LEU B C 1
ATOM 4534 O O . LEU B 1 232 ? 28.5 3.176 -13.961 1 97.5 232 LEU B O 1
ATOM 4538 N N . PHE B 1 233 ? 27.5 2.154 -15.781 1 97.69 233 PHE B N 1
ATOM 4539 C CA . PHE B 1 233 ? 28.016 0.829 -15.469 1 97.69 233 PHE B CA 1
ATOM 4540 C C . PHE B 1 233 ? 28.656 0.196 -16.703 1 97.69 233 PHE B C 1
ATOM 4542 O O . PHE B 1 233 ? 27.984 -0.465 -17.484 1 97.69 233 PHE B O 1
ATOM 4549 N N . PRO B 1 234 ? 29.969 0.214 -16.766 1 97.12 234 PRO B N 1
ATOM 4550 C CA . PRO B 1 234 ? 30.656 -0.265 -17.969 1 97.12 234 PRO B CA 1
ATOM 4551 C C . PRO B 1 234 ? 30.531 -1.773 -18.172 1 97.12 234 PRO B C 1
ATOM 4553 O O . PRO B 1 234 ? 30.578 -2.26 -19.297 1 97.12 234 PRO B O 1
ATOM 4556 N N . THR B 1 235 ? 30.391 -2.48 -17.078 1 97.31 235 THR B N 1
ATOM 4557 C CA . THR B 1 235 ? 30.281 -3.934 -17.172 1 97.31 235 THR B CA 1
ATOM 4558 C C . THR B 1 235 ? 28.984 -4.414 -16.531 1 97.31 235 THR B C 1
ATOM 4560 O O . THR B 1 235 ? 28.812 -4.324 -15.312 1 97.31 235 THR B O 1
ATOM 4563 N N . ILE B 1 236 ? 28.078 -4.934 -17.391 1 97.38 236 ILE B N 1
ATOM 4564 C CA . ILE B 1 236 ? 26.781 -5.449 -16.953 1 97.38 236 ILE B CA 1
ATOM 4565 C C . ILE B 1 236 ? 26.625 -6.891 -17.422 1 97.38 236 ILE B C 1
ATOM 4567 O O . ILE B 1 236 ? 26.766 -7.18 -18.625 1 97.38 236 ILE B O 1
ATOM 4571 N N . TYR B 1 237 ? 26.312 -7.762 -16.484 1 97.31 237 TYR B N 1
ATOM 4572 C CA . TYR B 1 237 ? 26.062 -9.156 -16.844 1 97.31 237 TYR B CA 1
ATOM 4573 C C . TYR B 1 237 ? 24.609 -9.531 -16.609 1 97.31 237 TYR B C 1
ATOM 4575 O O . TYR B 1 237 ? 24.016 -9.125 -15.602 1 97.31 237 TYR B O 1
ATOM 4583 N N . ASP B 1 238 ? 24.047 -10.258 -17.516 1 96.31 238 ASP B N 1
ATOM 4584 C CA . ASP B 1 238 ? 22.734 -10.859 -17.375 1 96.31 238 ASP B CA 1
ATOM 4585 C C . ASP B 1 238 ? 22.828 -12.383 -17.281 1 96.31 238 ASP B C 1
ATOM 4587 O O . ASP B 1 238 ? 23.125 -13.047 -18.281 1 96.31 238 ASP B O 1
ATOM 4591 N N . THR B 1 239 ? 22.484 -12.875 -16.172 1 95.19 239 THR B N 1
ATOM 4592 C CA . THR B 1 239 ? 22.672 -14.305 -15.945 1 95.19 239 THR B CA 1
ATOM 4593 C C . THR B 1 239 ? 21.781 -15.125 -16.875 1 95.19 239 THR B C 1
ATOM 4595 O O . THR B 1 239 ? 22.141 -16.234 -17.266 1 95.19 239 THR B O 1
ATOM 4598 N N . LYS B 1 240 ? 20.625 -14.547 -17.172 1 93.81 240 LYS B N 1
ATOM 4599 C CA . LYS B 1 240 ? 19.75 -15.258 -18.109 1 93.81 240 LYS B CA 1
ATOM 4600 C C . LYS B 1 240 ? 20.406 -15.438 -19.469 1 93.81 240 LYS B C 1
ATOM 4602 O O . LYS B 1 240 ? 20.359 -16.516 -20.047 1 93.81 240 LYS B O 1
ATOM 4607 N N . LEU B 1 241 ? 21.016 -14.438 -20 1 91.56 241 LEU B N 1
ATOM 4608 C CA . LEU B 1 241 ? 21.672 -14.484 -21.297 1 91.56 241 LEU B CA 1
ATOM 4609 C C . LEU B 1 241 ? 22.891 -15.398 -21.25 1 91.56 241 LEU B C 1
ATOM 4611 O O . LEU B 1 241 ? 23.141 -16.156 -22.188 1 91.56 241 LEU B O 1
ATOM 4615 N N . ILE B 1 242 ? 23.609 -15.352 -20.188 1 91.81 242 ILE B N 1
ATOM 4616 C CA . ILE B 1 242 ? 24.797 -16.188 -20.031 1 91.81 242 ILE B CA 1
ATOM 4617 C C . ILE B 1 242 ? 24.391 -17.656 -20.016 1 91.81 242 ILE B C 1
ATOM 4619 O O . ILE B 1 242 ? 25.016 -18.484 -20.688 1 91.81 242 ILE B O 1
ATOM 4623 N N . ALA B 1 243 ? 23.375 -17.906 -19.266 1 90.5 243 ALA B N 1
ATOM 4624 C CA . ALA B 1 243 ? 22.891 -19.281 -19.188 1 90.5 243 ALA B CA 1
ATOM 4625 C C . ALA B 1 243 ? 22.453 -19.797 -20.562 1 90.5 243 ALA B C 1
ATOM 4627 O O . ALA B 1 243 ? 22.75 -20.938 -20.922 1 90.5 243 ALA B O 1
ATOM 4628 N N . ALA B 1 244 ? 21.812 -18.953 -21.266 1 88.88 244 ALA B N 1
ATOM 4629 C CA . ALA B 1 244 ? 21.359 -19.328 -22.609 1 88.88 244 ALA B CA 1
ATOM 4630 C C . ALA B 1 244 ? 22.531 -19.609 -23.531 1 88.88 244 ALA B C 1
ATOM 4632 O O . ALA B 1 244 ? 22.5 -20.547 -24.328 1 88.88 244 ALA B O 1
ATOM 4633 N N . GLU B 1 245 ? 23.562 -18.859 -23.469 1 86.88 245 GLU B N 1
ATOM 4634 C CA . GLU B 1 245 ? 24.75 -19.047 -24.297 1 86.88 245 GLU B CA 1
ATOM 4635 C C . GLU B 1 245 ? 25.484 -20.328 -23.938 1 86.88 245 GLU B C 1
ATOM 4637 O O . GLU B 1 245 ? 25.953 -21.047 -24.828 1 86.88 245 GLU B O 1
ATOM 4642 N N . ILE B 1 246 ? 25.547 -20.547 -22.703 1 85.31 246 ILE B N 1
ATOM 4643 C CA . ILE B 1 246 ? 26.219 -21.75 -22.25 1 85.31 246 ILE B CA 1
ATOM 4644 C C . ILE B 1 246 ? 25.438 -22.984 -22.688 1 85.31 246 ILE B C 1
ATOM 4646 O O . ILE B 1 246 ? 26.016 -23.969 -23.141 1 85.31 246 ILE B O 1
ATOM 4650 N N . LYS B 1 247 ? 24.125 -22.859 -22.547 1 84 247 LYS B N 1
ATOM 4651 C CA . LYS B 1 247 ? 23.25 -23.953 -22.984 1 84 247 LYS B CA 1
ATOM 4652 C C . LYS B 1 247 ? 23.469 -24.25 -24.469 1 84 247 LYS B C 1
ATOM 4654 O O . LYS B 1 247 ? 23.547 -25.406 -24.859 1 84 247 LYS B O 1
ATOM 4659 N N . SER B 1 248 ? 23.562 -23.281 -25.25 1 83.69 248 SER B N 1
ATOM 4660 C CA . SER B 1 248 ? 23.75 -23.438 -26.688 1 83.69 248 SER B CA 1
ATOM 4661 C C . SER B 1 248 ? 25.094 -24.078 -27 1 83.69 248 SER B C 1
ATOM 4663 O O . SER B 1 248 ? 25.203 -24.906 -27.906 1 83.69 248 SER B O 1
ATOM 4665 N N . SER B 1 249 ? 26.078 -23.734 -26.25 1 80.44 249 SER B N 1
ATOM 4666 C CA . SER B 1 249 ? 27.406 -24.266 -26.453 1 80.44 249 SER B CA 1
ATOM 4667 C C . SER B 1 249 ? 27.469 -25.75 -26.062 1 80.44 249 SER B C 1
ATOM 4669 O O . SER B 1 249 ? 28.156 -26.531 -26.719 1 80.44 249 SER B O 1
ATOM 4671 N N . LEU B 1 250 ? 26.797 -26.047 -25.078 1 77.12 250 LEU B N 1
ATOM 4672 C CA . LEU B 1 250 ? 26.766 -27.438 -24.609 1 77.12 250 LEU B CA 1
ATOM 4673 C C . LEU B 1 250 ? 25.984 -28.312 -25.578 1 77.12 250 LEU B C 1
ATOM 4675 O O . LEU B 1 250 ? 26.344 -29.469 -25.797 1 77.12 250 LEU B O 1
ATOM 4679 N N . LYS B 1 251 ? 24.922 -27.859 -26.078 1 76.56 251 LYS B N 1
ATOM 4680 C CA . LYS B 1 251 ? 24.141 -28.609 -27.062 1 76.56 251 LYS B CA 1
ATOM 4681 C C . LYS B 1 251 ? 24.969 -28.906 -28.312 1 76.56 251 LYS B C 1
ATOM 4683 O O . LYS B 1 251 ? 24.859 -30 -28.891 1 76.56 251 LYS B O 1
ATOM 4688 N N . GLN B 1 252 ? 25.672 -28.016 -28.672 1 71.56 252 GLN B N 1
ATOM 4689 C CA . GLN B 1 252 ? 26.531 -28.203 -29.844 1 71.56 252 GLN B CA 1
ATOM 4690 C C . GLN B 1 252 ? 27.609 -29.234 -29.562 1 71.56 252 GLN B C 1
ATOM 4692 O O . GLN B 1 252 ? 28.047 -29.953 -30.484 1 71.56 252 GLN B O 1
ATOM 4697 N N . ALA B 1 253 ? 27.969 -29.391 -28.328 1 64.81 253 ALA B N 1
ATOM 4698 C CA . ALA B 1 253 ? 29.047 -30.312 -27.969 1 64.81 253 ALA B CA 1
ATOM 4699 C C . ALA B 1 253 ? 28.484 -31.703 -27.609 1 64.81 253 ALA B C 1
ATOM 4701 O O . ALA B 1 253 ? 29.234 -32.594 -27.188 1 64.81 253 ALA B O 1
ATOM 4702 N N . ASP B 1 254 ? 27.312 -32.062 -27.984 1 58.06 254 ASP B N 1
ATOM 4703 C CA . ASP B 1 254 ? 26.641 -33.344 -27.781 1 58.06 254 ASP B CA 1
ATOM 4704 C C . ASP B 1 254 ? 26.547 -33.688 -26.297 1 58.06 254 ASP B C 1
ATOM 4706 O O . ASP B 1 254 ? 26.422 -34.844 -25.922 1 58.06 254 ASP B O 1
ATOM 4710 N N . ASP B 1 255 ? 26.703 -32.719 -25.312 1 55.19 255 ASP B N 1
ATOM 4711 C CA . ASP B 1 255 ? 26.734 -32.969 -23.875 1 55.19 255 ASP B CA 1
ATOM 4712 C C . ASP B 1 255 ? 25.359 -32.75 -23.25 1 55.19 255 ASP B C 1
ATOM 4714 O O . ASP B 1 255 ? 24.641 -31.812 -23.641 1 55.19 255 ASP B O 1
ATOM 4718 N N . LYS B 1 256 ? 24.672 -33.844 -22.766 1 51.72 256 LYS B N 1
ATOM 4719 C CA . LYS B 1 256 ? 23.406 -34 -22.062 1 51.72 256 LYS B CA 1
ATOM 4720 C C . LYS B 1 256 ? 23.141 -32.812 -21.125 1 51.72 256 LYS B C 1
ATOM 4722 O O . LYS B 1 256 ? 22.109 -32.75 -20.484 1 51.72 256 LYS B O 1
ATOM 4727 N N . GLY B 1 257 ? 24.125 -31.875 -21.031 1 53.62 257 GLY B N 1
ATOM 4728 C CA . GLY B 1 257 ? 24.031 -30.797 -20.047 1 53.62 257 GLY B CA 1
ATOM 4729 C C . GLY B 1 257 ? 23.047 -29.719 -20.438 1 53.62 257 GLY B C 1
ATOM 4730 O O . GLY B 1 257 ? 22.766 -28.812 -19.656 1 53.62 257 GLY B O 1
ATOM 4731 N N . GLY B 1 258 ? 22.547 -29.75 -21.594 1 54.19 258 GLY B N 1
ATOM 4732 C CA . GLY B 1 258 ? 21.672 -28.719 -22.141 1 54.19 258 GLY B CA 1
ATOM 4733 C C . GLY B 1 258 ? 20.328 -28.641 -21.453 1 54.19 258 GLY B C 1
ATOM 4734 O O . GLY B 1 258 ? 19.672 -27.594 -21.5 1 54.19 258 GLY B O 1
ATOM 4735 N N . SER B 1 259 ? 19.906 -29.688 -20.969 1 55.31 259 SER B N 1
ATOM 4736 C CA . SER B 1 259 ? 18.578 -29.719 -20.391 1 55.31 259 SER B CA 1
ATOM 4737 C C . SER B 1 259 ? 18.516 -28.906 -19.109 1 55.31 259 SER B C 1
ATOM 4739 O O . SER B 1 259 ? 17.453 -28.438 -18.703 1 55.31 259 SER B O 1
ATOM 4741 N N . LEU B 1 260 ? 19.688 -28.562 -18.562 1 56.12 260 LEU B N 1
ATOM 4742 C CA . LEU B 1 260 ? 19.781 -28.047 -17.203 1 56.12 260 LEU B CA 1
ATOM 4743 C C . LEU B 1 260 ? 19.391 -26.578 -17.156 1 56.12 260 LEU B C 1
ATOM 4745 O O . LEU B 1 260 ? 18.969 -26.062 -16.125 1 56.12 260 LEU B O 1
ATOM 4749 N N . LEU B 1 261 ? 19.547 -25.922 -18.328 1 61.84 261 LEU B N 1
ATOM 4750 C CA . LEU B 1 261 ? 19.391 -24.469 -18.266 1 61.84 261 LEU B CA 1
ATOM 4751 C C . LEU B 1 261 ? 18.125 -24.031 -19 1 61.84 261 LEU B C 1
ATOM 4753 O O . LEU B 1 261 ? 18.031 -22.875 -19.438 1 61.84 261 LEU B O 1
ATOM 4757 N N . GLY B 1 262 ? 17.156 -24.906 -19.125 1 56.94 262 GLY B N 1
ATOM 4758 C CA . GLY B 1 262 ? 15.992 -24.625 -19.953 1 56.94 262 GLY B CA 1
ATOM 4759 C C . GLY B 1 262 ? 15.062 -23.578 -19.344 1 56.94 262 GLY B C 1
ATOM 4760 O O . GLY B 1 262 ? 14.312 -22.922 -20.062 1 56.94 262 GLY B O 1
ATOM 4761 N N . ASN B 1 263 ? 15.062 -23.562 -17.969 1 62.12 263 ASN B N 1
ATOM 4762 C CA . ASN B 1 263 ? 14.023 -22.688 -17.453 1 62.12 263 ASN B CA 1
ATOM 4763 C C . ASN B 1 263 ? 14.562 -21.297 -17.156 1 62.12 263 ASN B C 1
ATOM 4765 O O . ASN B 1 263 ? 15.656 -21.156 -16.594 1 62.12 263 ASN B O 1
ATOM 4769 N N . SER B 1 264 ? 13.875 -20.297 -17.688 1 73.5 264 SER B N 1
ATOM 4770 C CA . SER B 1 264 ? 14.375 -18.922 -17.812 1 73.5 264 SER B CA 1
ATOM 4771 C C . SER B 1 264 ? 14.172 -18.141 -16.516 1 73.5 264 SER B C 1
ATOM 4773 O O . SER B 1 264 ? 14.688 -17.031 -16.375 1 73.5 264 SER B O 1
ATOM 4775 N N . SER B 1 265 ? 13.57 -18.812 -15.469 1 86.12 265 SER B N 1
ATOM 4776 C CA . SER B 1 265 ? 13.406 -18 -14.258 1 86.12 265 SER B CA 1
ATOM 4777 C C . SER B 1 265 ? 14.625 -18.125 -13.344 1 86.12 265 SER B C 1
ATOM 4779 O O . SER B 1 265 ? 15.391 -19.078 -13.445 1 86.12 265 SER B O 1
ATOM 4781 N N . LEU B 1 266 ? 14.812 -17.141 -12.531 1 90.31 266 LEU B N 1
ATOM 4782 C CA . LEU B 1 266 ? 15.945 -17.109 -11.617 1 90.31 266 LEU B CA 1
ATOM 4783 C C . LEU B 1 266 ? 15.914 -18.312 -10.68 1 90.31 266 LEU B C 1
ATOM 4785 O O . LEU B 1 266 ? 16.953 -18.953 -10.445 1 90.31 266 LEU B O 1
ATOM 4789 N N . SER B 1 267 ? 14.742 -18.578 -10.203 1 87.5 267 SER B N 1
ATOM 4790 C CA . SER B 1 267 ? 14.602 -19.703 -9.281 1 87.5 267 SER B CA 1
ATOM 4791 C C . SER B 1 267 ? 14.961 -21.031 -9.953 1 87.5 267 SER B C 1
ATOM 4793 O O . SER B 1 267 ? 15.664 -21.859 -9.375 1 87.5 267 SER B O 1
ATOM 4795 N N . ASP B 1 268 ? 14.508 -21.219 -11.141 1 85.62 268 ASP B N 1
ATOM 4796 C CA . ASP B 1 268 ? 14.789 -22.453 -11.891 1 85.62 268 ASP B CA 1
ATOM 4797 C C . ASP B 1 268 ? 16.281 -22.562 -12.211 1 85.62 268 ASP B C 1
ATOM 4799 O O . ASP B 1 268 ? 16.859 -23.641 -12.117 1 85.62 268 ASP B O 1
ATOM 4803 N N . LEU B 1 269 ? 16.812 -21.531 -12.617 1 87.88 269 LEU B N 1
ATOM 4804 C CA . LEU B 1 269 ? 18.234 -21.516 -12.922 1 87.88 269 LEU B CA 1
ATOM 4805 C C . LEU B 1 269 ? 19.062 -21.875 -11.695 1 87.88 269 LEU B C 1
ATOM 4807 O O . LEU B 1 269 ? 19.922 -22.75 -11.766 1 87.88 269 LEU B O 1
ATOM 4811 N N . ALA B 1 270 ? 18.766 -21.25 -10.562 1 87.75 270 ALA B N 1
ATOM 4812 C CA . ALA B 1 270 ? 19.5 -21.484 -9.32 1 87.75 270 ALA B CA 1
ATOM 4813 C C . ALA B 1 270 ? 19.359 -22.938 -8.883 1 87.75 270 ALA B C 1
ATOM 4815 O O . ALA B 1 270 ? 20.344 -23.562 -8.461 1 87.75 270 ALA B O 1
ATOM 4816 N N . THR B 1 271 ? 18.188 -23.422 -8.992 1 84.38 271 THR B N 1
ATOM 4817 C CA . THR B 1 271 ? 17.922 -24.797 -8.602 1 84.38 271 THR B CA 1
ATOM 4818 C C . THR B 1 271 ? 18.656 -25.766 -9.508 1 84.38 271 THR B C 1
ATOM 4820 O O . THR B 1 271 ? 19.234 -26.75 -9.039 1 84.38 271 THR B O 1
ATOM 4823 N N . SER B 1 272 ? 18.609 -25.484 -10.742 1 83.31 272 SER B N 1
ATOM 4824 C CA . SER B 1 272 ? 19.297 -26.328 -11.703 1 83.31 272 SER B CA 1
ATOM 4825 C C . SER B 1 272 ? 20.797 -26.344 -11.445 1 83.31 272 SER B C 1
ATOM 4827 O O . SER B 1 272 ? 21.453 -27.391 -11.539 1 83.31 272 SER B O 1
ATOM 4829 N N . LEU B 1 273 ? 21.328 -25.25 -11.141 1 83.44 273 LEU B N 1
ATOM 4830 C CA . LEU B 1 273 ? 22.75 -25.125 -10.898 1 83.44 273 LEU B CA 1
ATOM 4831 C C . LEU B 1 273 ? 23.156 -25.812 -9.602 1 83.44 273 LEU B C 1
ATOM 4833 O O . LEU B 1 273 ? 24.266 -26.344 -9.492 1 83.44 273 LEU B O 1
ATOM 4837 N N . LYS B 1 274 ? 22.281 -25.75 -8.711 1 78.56 274 LYS B N 1
ATOM 4838 C CA . LYS B 1 274 ? 22.531 -26.438 -7.445 1 78.56 274 LYS B CA 1
ATOM 4839 C C . LYS B 1 274 ? 22.531 -27.953 -7.617 1 78.56 274 LYS B C 1
ATOM 4841 O O . LYS B 1 274 ? 23.281 -28.656 -6.953 1 78.56 274 LYS B O 1
ATOM 4846 N N . ARG B 1 275 ? 21.641 -28.391 -8.445 1 73.94 275 ARG B N 1
ATOM 4847 C CA . ARG B 1 275 ? 21.5 -29.812 -8.656 1 73.94 275 ARG B CA 1
ATOM 4848 C C . ARG B 1 275 ? 22.578 -30.344 -9.594 1 73.94 275 ARG B C 1
ATOM 4850 O O . ARG B 1 275 ? 22.844 -31.547 -9.617 1 73.94 275 ARG B O 1
ATOM 4857 N N . ASP B 1 276 ? 23 -29.406 -10.398 1 63.5 276 ASP B N 1
ATOM 4858 C CA . ASP B 1 276 ? 23.969 -29.828 -11.391 1 63.5 276 ASP B CA 1
ATOM 4859 C C . ASP B 1 276 ? 25.266 -30.297 -10.727 1 63.5 276 ASP B C 1
ATOM 4861 O O . ASP B 1 276 ? 25.938 -29.531 -10.039 1 63.5 276 ASP B O 1
ATOM 4865 N N . HIS B 1 277 ? 25.453 -31.547 -10.703 1 59.06 277 HIS B N 1
ATOM 4866 C CA . HIS B 1 277 ? 26.609 -32.219 -10.117 1 59.06 277 HIS B CA 1
ATOM 4867 C C . HIS B 1 277 ? 27.781 -32.25 -11.094 1 59.06 277 HIS B C 1
ATOM 4869 O O . HIS B 1 277 ? 28.844 -32.812 -10.773 1 59.06 277 HIS B O 1
ATOM 4875 N N . THR B 1 278 ? 27.547 -31.719 -12.242 1 55.69 278 THR B N 1
ATOM 4876 C CA . THR B 1 278 ? 28.594 -31.891 -13.25 1 55.69 278 THR B CA 1
ATOM 4877 C C . THR B 1 278 ? 29.766 -30.953 -12.992 1 55.69 278 THR B C 1
ATOM 4879 O O . THR B 1 278 ? 30.891 -31.219 -13.43 1 55.69 278 THR B O 1
ATOM 4882 N N . ALA B 1 279 ? 29.422 -29.797 -12.352 1 62.53 279 ALA B N 1
ATOM 4883 C CA . ALA B 1 279 ? 30.531 -28.875 -12.203 1 62.53 279 ALA B CA 1
ATOM 4884 C C . ALA B 1 279 ? 31.453 -29.297 -11.062 1 62.53 279 ALA B C 1
ATOM 4886 O O . ALA B 1 279 ? 31.031 -29.375 -9.914 1 62.53 279 ALA B O 1
ATOM 4887 N N . LEU B 1 280 ? 32.594 -29.969 -11.383 1 69.94 280 LEU B N 1
ATOM 4888 C CA . LEU B 1 280 ? 33.656 -30.312 -10.422 1 69.94 280 LEU B CA 1
ATOM 4889 C C . LEU B 1 280 ? 34.25 -29.062 -9.781 1 69.94 280 LEU B C 1
ATOM 4891 O O . LEU B 1 280 ? 34.406 -28.047 -10.445 1 69.94 280 LEU B O 1
ATOM 4895 N N . TYR B 1 281 ? 34.375 -28.969 -8.492 1 78.25 281 TYR B N 1
ATOM 4896 C CA . TYR B 1 281 ? 35.094 -27.953 -7.707 1 78.25 281 TYR B CA 1
ATOM 4897 C C . TYR B 1 281 ? 34.344 -26.625 -7.754 1 78.25 281 TYR B C 1
ATOM 4899 O O . TYR B 1 281 ? 34.938 -25.578 -7.996 1 78.25 281 TYR B O 1
ATOM 4907 N N . LYS B 1 282 ? 33 -26.609 -7.562 1 83.81 282 LYS B N 1
ATOM 4908 C CA . LYS B 1 282 ? 32.219 -25.391 -7.504 1 83.81 282 LYS B CA 1
ATOM 4909 C C . LYS B 1 282 ? 32.719 -24.469 -6.387 1 83.81 282 LYS B C 1
ATOM 4911 O O . LYS B 1 282 ? 33.094 -24.953 -5.316 1 83.81 282 LYS B O 1
ATOM 4916 N N . PRO B 1 283 ? 32.688 -23.219 -6.699 1 90.75 283 PRO B N 1
ATOM 4917 C CA . PRO B 1 283 ? 33.125 -22.281 -5.656 1 90.75 283 PRO B CA 1
ATOM 4918 C C . PRO B 1 283 ? 32.219 -22.281 -4.434 1 90.75 283 PRO B C 1
ATOM 4920 O O . PRO B 1 283 ? 30.984 -22.406 -4.57 1 90.75 283 PRO B O 1
ATOM 4923 N N . SER B 1 284 ? 32.844 -22.172 -3.303 1 92.44 284 SER B N 1
ATOM 4924 C CA . SER B 1 284 ? 32.062 -22.047 -2.07 1 92.44 284 SER B CA 1
ATOM 4925 C C . SER B 1 284 ? 31.641 -20.594 -1.836 1 92.44 284 SER B C 1
ATOM 4927 O O . SER B 1 284 ? 32.375 -19.656 -2.16 1 92.44 284 SER B O 1
ATOM 4929 N N . ILE B 1 285 ? 30.453 -20.391 -1.32 1 94.25 285 ILE B N 1
ATOM 4930 C CA . ILE B 1 285 ? 29.938 -19.062 -1.021 1 94.25 285 ILE B CA 1
ATOM 4931 C C . ILE B 1 285 ? 29.516 -18.984 0.447 1 94.25 285 ILE B C 1
ATOM 4933 O O . ILE B 1 285 ? 28.703 -19.797 0.91 1 94.25 285 ILE B O 1
ATOM 4937 N N . HIS B 1 286 ? 30.062 -17.984 1.141 1 94.94 286 HIS B N 1
ATOM 4938 C CA . HIS B 1 286 ? 29.781 -17.844 2.564 1 94.94 286 HIS B CA 1
ATOM 4939 C C . HIS B 1 286 ? 29.25 -16.453 2.889 1 94.94 286 HIS B C 1
ATOM 4941 O O . HIS B 1 286 ? 29.875 -15.445 2.549 1 94.94 286 HIS B O 1
ATOM 4947 N N . HIS B 1 287 ? 28.141 -16.422 3.598 1 96.38 287 HIS B N 1
ATOM 4948 C CA . HIS B 1 287 ? 27.578 -15.133 4.008 1 96.38 287 HIS B CA 1
ATOM 4949 C C . HIS B 1 287 ? 28.391 -14.516 5.141 1 96.38 287 HIS B C 1
ATOM 4951 O O . HIS B 1 287 ? 28.828 -15.219 6.059 1 96.38 287 HIS B O 1
ATOM 4957 N N . VAL B 1 288 ? 28.656 -13.297 5.109 1 95.5 288 VAL B N 1
ATOM 4958 C CA . VAL B 1 288 ? 29.266 -12.508 6.176 1 95.5 288 VAL B CA 1
ATOM 4959 C C . VAL B 1 288 ? 28.391 -11.281 6.473 1 95.5 288 VAL B C 1
ATOM 4961 O O . VAL B 1 288 ? 28.234 -10.406 5.625 1 95.5 288 VAL B O 1
ATOM 4964 N N . PRO B 1 289 ? 27.781 -11.094 7.629 1 95.38 289 PRO B N 1
ATOM 4965 C CA . PRO B 1 289 ? 27.922 -12.016 8.758 1 95.38 289 PRO B CA 1
ATOM 4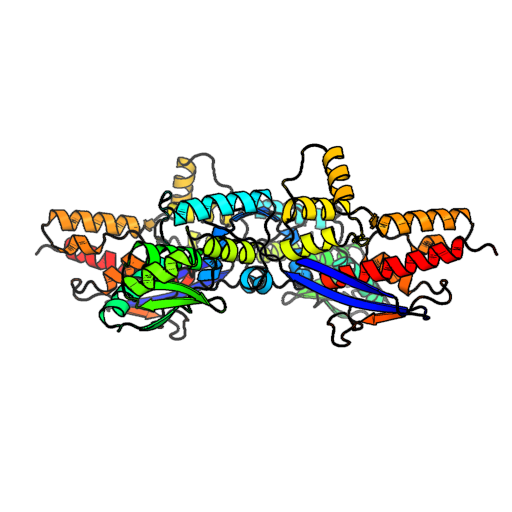966 C C . PRO B 1 289 ? 27.125 -13.305 8.57 1 95.38 289 PRO B C 1
ATOM 4968 O O . PRO B 1 289 ? 26.203 -13.359 7.742 1 95.38 289 PRO B O 1
ATOM 4971 N N . LYS B 1 290 ? 27.453 -14.242 9.398 1 93.62 290 LYS B N 1
ATOM 4972 C CA . LYS B 1 290 ? 26.781 -15.547 9.32 1 93.62 290 LYS B CA 1
ATOM 4973 C C . LYS B 1 290 ? 25.312 -15.438 9.727 1 93.62 290 LYS B C 1
ATOM 4975 O O . LYS B 1 290 ? 24.516 -16.312 9.398 1 93.62 290 LYS B O 1
ATOM 4980 N N . THR B 1 291 ? 25.031 -14.367 10.352 1 93.38 291 THR B N 1
ATOM 4981 C CA . THR B 1 291 ? 23.672 -14.18 10.852 1 93.38 291 THR B CA 1
ATOM 4982 C C . THR B 1 291 ? 22.781 -13.594 9.773 1 93.38 291 THR B C 1
ATOM 4984 O O . THR B 1 291 ? 21.594 -13.344 10.008 1 93.38 291 THR B O 1
ATOM 4987 N N . ASN B 1 292 ? 23.312 -13.445 8.641 1 94.69 292 ASN B N 1
ATOM 4988 C CA . ASN B 1 292 ? 22.5 -12.898 7.562 1 94.69 292 ASN B CA 1
ATOM 4989 C C . ASN B 1 292 ? 21.25 -13.742 7.316 1 94.69 292 ASN B C 1
ATOM 4991 O O . ASN B 1 292 ? 21.312 -14.969 7.32 1 94.69 292 ASN B O 1
ATOM 4995 N N . LYS B 1 293 ? 20.156 -13.047 7.066 1 92.44 293 LYS B N 1
ATOM 4996 C CA . LYS B 1 293 ? 18.844 -13.65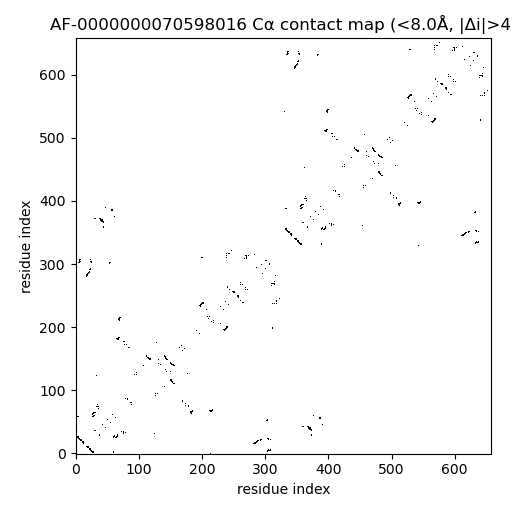6 6.91 1 92.44 293 LYS B CA 1
ATOM 4997 C C . LYS B 1 293 ? 18.844 -14.695 5.793 1 92.44 293 LYS B C 1
ATOM 4999 O O . LYS B 1 293 ? 18.094 -15.672 5.852 1 92.44 293 LYS B O 1
ATOM 5004 N N . TYR B 1 294 ? 19.688 -14.594 4.812 1 93.88 294 TYR B N 1
ATOM 5005 C CA . TYR B 1 294 ? 19.641 -15.414 3.609 1 93.88 294 TYR B CA 1
ATOM 5006 C C . TYR B 1 294 ? 20.641 -16.562 3.695 1 93.88 294 TYR B C 1
ATOM 5008 O O . TYR B 1 294 ? 20.859 -17.281 2.719 1 93.88 294 TYR B O 1
ATOM 5016 N N . ASN B 1 295 ? 21.375 -16.672 4.801 1 91.62 295 ASN B N 1
ATOM 5017 C CA . ASN B 1 295 ? 22.359 -17.734 4.988 1 91.62 295 ASN B CA 1
ATOM 5018 C C . ASN B 1 295 ? 21.688 -19.078 5.258 1 91.62 295 ASN B C 1
ATOM 5020 O O . ASN B 1 295 ? 22.297 -20.125 5.043 1 91.62 295 ASN B O 1
ATOM 5024 N N . GLY B 1 296 ? 20.422 -19.172 5.445 1 84.06 296 GLY B N 1
ATOM 5025 C CA . GLY B 1 296 ? 19.75 -20.406 5.801 1 84.06 296 GLY B CA 1
ATOM 5026 C C . GLY B 1 296 ? 19.25 -21.188 4.598 1 84.06 296 GLY B C 1
ATOM 5027 O O . GLY B 1 296 ? 19.578 -20.844 3.457 1 84.06 296 GLY B O 1
ATOM 5028 N N . GLU B 1 297 ? 18.625 -22.281 4.859 1 81.94 297 GLU B N 1
ATOM 5029 C CA . GLU B 1 297 ? 18.156 -23.203 3.828 1 81.94 297 GLU B CA 1
ATOM 5030 C C . GLU B 1 297 ? 16.828 -22.75 3.242 1 81.94 297 GLU B C 1
ATOM 5032 O O . GLU B 1 297 ? 16.438 -23.172 2.148 1 81.94 297 GLU B O 1
ATOM 5037 N N . GLU B 1 298 ? 16.297 -21.859 3.895 1 84.62 298 GLU B N 1
ATOM 5038 C CA . GLU B 1 298 ? 14.977 -21.438 3.441 1 84.62 298 GLU B CA 1
ATOM 5039 C C . GLU B 1 298 ? 15.078 -20.562 2.195 1 84.62 298 GLU B C 1
ATOM 5041 O O . GLU B 1 298 ? 15.938 -19.688 2.113 1 84.62 298 GLU B O 1
ATOM 5046 N N . MET B 1 299 ? 14.219 -20.875 1.25 1 84.94 299 MET B N 1
ATOM 5047 C CA . MET B 1 299 ? 14.148 -20.062 0.04 1 84.94 299 MET B CA 1
ATOM 5048 C C . MET B 1 299 ? 13.227 -18.859 0.24 1 84.94 299 MET B C 1
ATOM 5050 O O . MET B 1 299 ? 12.102 -19.016 0.73 1 84.94 299 MET B O 1
ATOM 5054 N N . MET B 1 300 ? 13.734 -17.75 -0.044 1 90.62 300 MET B N 1
ATOM 5055 C CA . MET B 1 300 ? 12.953 -16.516 0.075 1 90.62 300 MET B CA 1
ATOM 5056 C C . MET B 1 300 ? 12.82 -15.828 -1.275 1 90.62 300 MET B C 1
ATOM 5058 O O . MET B 1 300 ? 13.156 -14.648 -1.405 1 90.62 300 MET B O 1
ATOM 5062 N N . LEU B 1 301 ? 12.211 -16.531 -2.098 1 88.81 301 LEU B N 1
ATOM 5063 C CA . LEU B 1 301 ? 12.086 -16.062 -3.471 1 88.81 301 LEU B CA 1
ATOM 5064 C C . LEU B 1 301 ? 11.234 -14.797 -3.533 1 88.81 301 LEU B C 1
ATOM 5066 O O . LEU B 1 301 ? 10.258 -14.664 -2.801 1 88.81 301 LEU B O 1
ATOM 5070 N N . HIS B 1 302 ? 11.625 -13.914 -4.363 1 90.38 302 HIS B N 1
ATOM 5071 C CA . HIS B 1 302 ? 10.922 -12.672 -4.68 1 90.38 302 HIS B CA 1
ATOM 5072 C C . HIS B 1 302 ? 11.125 -11.633 -3.586 1 90.38 302 HIS B C 1
ATOM 5074 O O . HIS B 1 302 ? 10.523 -10.555 -3.625 1 90.38 302 HIS B O 1
ATOM 5080 N N . GLU B 1 303 ? 11.836 -12.023 -2.619 1 94.88 303 GLU B N 1
ATOM 5081 C CA . GLU B 1 303 ? 12.469 -10.969 -1.818 1 94.88 303 GLU B CA 1
ATOM 5082 C C . GLU B 1 303 ? 13.727 -10.445 -2.494 1 94.88 303 GLU B C 1
ATOM 5084 O O . GLU B 1 303 ? 14.633 -11.211 -2.826 1 94.88 303 GLU B O 1
ATOM 5089 N N . ALA B 1 304 ? 13.797 -9.172 -2.648 1 96.38 304 ALA B N 1
ATOM 5090 C CA . ALA B 1 304 ? 14.805 -8.578 -3.52 1 96.38 304 ALA B CA 1
ATOM 5091 C C . ALA B 1 304 ? 16.219 -8.938 -3.049 1 96.38 304 ALA B C 1
ATOM 5093 O O . ALA B 1 304 ? 17.094 -9.242 -3.863 1 96.38 304 ALA B O 1
ATOM 5094 N N . GLY B 1 305 ? 16.438 -8.914 -1.757 1 97.12 305 GLY B N 1
ATOM 5095 C CA . GLY B 1 305 ? 17.75 -9.266 -1.237 1 97.12 305 GLY B CA 1
ATOM 5096 C C . GLY B 1 305 ? 18.141 -10.703 -1.532 1 97.12 305 GLY B C 1
ATOM 5097 O O . GLY B 1 305 ? 19.281 -10.977 -1.888 1 97.12 305 GLY B O 1
ATOM 5098 N N . TYR B 1 306 ? 17.25 -11.586 -1.368 1 97 306 TYR B N 1
ATOM 5099 C CA . TYR B 1 306 ? 17.5 -12.992 -1.659 1 97 306 TYR B CA 1
ATOM 5100 C C . TYR B 1 306 ? 17.719 -13.211 -3.152 1 97 306 TYR B C 1
ATOM 5102 O O . TYR B 1 306 ? 18.594 -13.977 -3.553 1 97 306 TYR B O 1
ATOM 5110 N N . ASP B 1 307 ? 16.906 -12.555 -3.916 1 96.31 307 ASP B N 1
ATOM 5111 C CA . ASP B 1 307 ? 17.047 -12.664 -5.363 1 96.31 307 ASP B CA 1
ATOM 5112 C C . ASP B 1 307 ? 18.406 -12.148 -5.816 1 96.31 307 ASP B C 1
ATOM 5114 O O . ASP B 1 307 ? 19 -12.688 -6.762 1 96.31 307 ASP B O 1
ATOM 5118 N N . ALA B 1 308 ? 18.875 -11.102 -5.145 1 97.56 308 ALA B N 1
ATOM 5119 C CA . ALA B 1 308 ? 20.203 -10.594 -5.449 1 97.56 308 ALA B CA 1
ATOM 5120 C C . ALA B 1 308 ? 21.281 -11.625 -5.129 1 97.56 308 ALA B C 1
ATOM 5122 O O . ALA B 1 308 ? 22.203 -11.844 -5.922 1 97.56 308 ALA B O 1
ATOM 5123 N N . TYR B 1 309 ? 21.188 -12.25 -4 1 97.31 309 TYR B N 1
ATOM 5124 C CA . TYR B 1 309 ? 22.109 -13.305 -3.598 1 97.31 309 TYR B CA 1
ATOM 5125 C C . TYR B 1 309 ? 22.094 -14.453 -4.602 1 97.31 309 TYR B C 1
ATOM 5127 O O . TYR B 1 309 ? 23.141 -14.914 -5.047 1 97.31 309 TYR B O 1
ATOM 5135 N N . LEU B 1 310 ? 20.891 -14.836 -4.945 1 96.12 310 LEU B N 1
ATOM 5136 C CA . LEU B 1 310 ? 20.734 -15.93 -5.891 1 96.12 310 LEU B CA 1
ATOM 5137 C C . LEU B 1 310 ? 21.359 -15.578 -7.242 1 96.12 310 LEU B C 1
ATOM 5139 O O . LEU B 1 310 ? 21.984 -16.422 -7.883 1 96.12 310 LEU B O 1
ATOM 5143 N N . THR B 1 311 ? 21.094 -14.406 -7.664 1 97 311 THR B N 1
ATOM 5144 C CA . THR B 1 311 ? 21.625 -13.938 -8.938 1 97 311 THR B CA 1
ATOM 5145 C C . THR B 1 311 ? 23.156 -13.977 -8.945 1 97 311 THR B C 1
ATOM 5147 O O . THR B 1 311 ? 23.766 -14.516 -9.867 1 97 311 THR B O 1
ATOM 5150 N N . GLY B 1 312 ? 23.75 -13.445 -7.891 1 97.12 312 GLY B N 1
ATOM 5151 C CA . GLY B 1 312 ? 25.203 -13.453 -7.793 1 97.12 312 GLY B CA 1
ATOM 5152 C C . GLY B 1 312 ? 25.781 -14.852 -7.691 1 97.12 312 GLY B C 1
ATOM 5153 O O . GLY B 1 312 ? 26.797 -15.156 -8.32 1 97.12 312 GLY B O 1
ATOM 5154 N N . SER B 1 313 ? 25.172 -15.68 -6.949 1 94.88 313 SER B N 1
ATOM 5155 C CA . SER B 1 313 ? 25.625 -17.062 -6.812 1 94.88 313 SER B CA 1
ATOM 5156 C C . SER B 1 313 ? 25.547 -17.797 -8.141 1 94.88 313 SER B C 1
ATOM 5158 O O . SER B 1 313 ? 26.469 -18.531 -8.5 1 94.88 313 SER B O 1
ATOM 5160 N N . SER B 1 314 ? 24.422 -17.594 -8.805 1 93.5 314 SER B N 1
ATOM 5161 C CA . SER B 1 314 ? 24.266 -18.219 -10.109 1 93.5 314 SER B CA 1
ATOM 5162 C C . SER B 1 314 ? 25.312 -17.734 -11.094 1 93.5 314 SER B C 1
ATOM 5164 O O . SER B 1 314 ? 25.812 -18.516 -11.898 1 93.5 314 SER B O 1
ATOM 5166 N N . PHE B 1 315 ? 25.578 -16.5 -11.047 1 95.5 315 PHE B N 1
ATOM 5167 C CA . PHE B 1 315 ? 26.594 -15.938 -11.922 1 95.5 315 PHE B CA 1
ATOM 5168 C C . PHE B 1 315 ? 27.953 -16.609 -11.695 1 95.5 315 PHE B C 1
ATOM 5170 O O . PHE B 1 315 ? 28.625 -16.984 -12.656 1 95.5 315 PHE B O 1
ATOM 5177 N N . LEU B 1 316 ? 28.359 -16.766 -10.445 1 94.12 316 LEU B N 1
ATOM 5178 C CA . LEU B 1 316 ? 29.641 -17.375 -10.109 1 94.12 316 LEU B CA 1
ATOM 5179 C C . LEU B 1 316 ? 29.703 -18.812 -10.594 1 94.12 316 LEU B C 1
ATOM 5181 O O . LEU B 1 316 ? 30.734 -19.266 -11.102 1 94.12 316 LEU B O 1
ATOM 5185 N N . TYR B 1 317 ? 28.609 -19.438 -10.492 1 91.31 317 TYR B N 1
ATOM 5186 C CA . TYR B 1 317 ? 28.547 -20.828 -10.945 1 91.31 317 TYR B CA 1
ATOM 5187 C C . TYR B 1 317 ? 28.625 -20.906 -12.469 1 91.31 317 TYR B C 1
ATOM 5189 O O . TYR B 1 317 ? 29.328 -21.75 -13.023 1 91.31 317 TYR B O 1
ATOM 5197 N N . LEU B 1 318 ? 27.906 -20.078 -13.086 1 90.25 318 LEU B N 1
ATOM 5198 C CA . LEU B 1 318 ? 27.938 -20.031 -14.547 1 90.25 318 LEU B CA 1
ATOM 5199 C C . LEU B 1 318 ? 29.344 -19.703 -15.047 1 90.25 318 LEU B C 1
ATOM 5201 O O . LEU B 1 318 ? 29.797 -20.266 -16.047 1 90.25 318 LEU B O 1
ATOM 5205 N N . ALA B 1 319 ? 29.938 -18.75 -14.352 1 90.75 319 ALA B N 1
ATOM 5206 C CA . ALA B 1 319 ? 31.312 -18.391 -14.711 1 90.75 319 ALA B CA 1
ATOM 5207 C C . ALA B 1 319 ? 32.25 -19.578 -14.57 1 90.75 319 ALA B C 1
ATOM 5209 O O . ALA B 1 319 ? 33.125 -19.781 -15.406 1 90.75 319 ALA B O 1
ATOM 5210 N N . HIS B 1 320 ? 32.031 -20.312 -13.555 1 88.62 320 HIS B N 1
ATOM 5211 C CA . HIS B 1 320 ? 32.844 -21.516 -13.344 1 88.62 320 HIS B CA 1
ATOM 5212 C C . HIS B 1 320 ? 32.594 -22.531 -14.461 1 88.62 320 HIS B C 1
ATOM 5214 O O . HIS B 1 320 ? 33.562 -23.109 -14.977 1 88.62 320 HIS B O 1
ATOM 5220 N N . LEU B 1 321 ? 31.391 -22.719 -14.797 1 84.38 321 LEU B N 1
ATOM 5221 C CA . LEU B 1 321 ? 31.031 -23.641 -15.867 1 84.38 321 LEU B CA 1
ATOM 5222 C C . LEU B 1 321 ? 31.641 -23.203 -17.188 1 84.38 321 LEU B C 1
ATOM 5224 O O . LEU B 1 321 ? 32.156 -24.016 -17.969 1 84.38 321 LEU B O 1
ATOM 5228 N N . TYR B 1 322 ? 31.578 -21.953 -17.422 1 85.5 322 TYR B N 1
ATOM 5229 C CA . TYR B 1 322 ? 32.125 -21.406 -18.656 1 85.5 322 TYR B CA 1
ATOM 5230 C C . TYR B 1 322 ? 33.625 -21.625 -18.719 1 85.5 322 TYR B C 1
ATOM 5232 O O . TYR B 1 322 ? 34.188 -21.938 -19.781 1 85.5 322 TYR B O 1
ATOM 5240 N N . ALA B 1 323 ? 34.281 -21.406 -17.609 1 84 323 ALA B N 1
ATOM 5241 C CA . ALA B 1 323 ? 35.719 -21.594 -17.547 1 84 323 ALA B CA 1
ATOM 5242 C C . ALA B 1 323 ? 36.094 -23.062 -17.797 1 84 323 ALA B C 1
ATOM 5244 O O . ALA B 1 323 ? 37.094 -23.359 -18.422 1 84 323 ALA B O 1
ATOM 5245 N N . MET B 1 324 ? 35.281 -23.922 -17.375 1 80.81 324 MET B N 1
ATOM 5246 C CA . MET B 1 324 ? 35.531 -25.344 -17.547 1 80.81 324 MET B CA 1
ATOM 5247 C C . MET B 1 324 ? 35.344 -25.75 -19.016 1 80.81 324 MET B C 1
ATOM 5249 O O . MET B 1 324 ? 36.062 -26.641 -19.5 1 80.81 324 MET B O 1
ATOM 5253 N N . LEU B 1 325 ? 34.438 -25.125 -19.625 1 77.25 325 LEU B N 1
ATOM 5254 C CA . LEU B 1 325 ? 34.188 -25.438 -21.031 1 77.25 325 LEU B CA 1
ATOM 5255 C C . LEU B 1 325 ? 35.312 -24.922 -21.922 1 77.25 325 LEU B C 1
ATOM 5257 O O . LEU B 1 325 ? 35.531 -25.438 -23.016 1 77.25 325 LEU B O 1
ATOM 5261 N N . GLN B 1 326 ? 35.906 -23.828 -21.578 1 73.06 326 GLN B N 1
ATOM 5262 C CA . GLN B 1 326 ? 36.969 -23.281 -22.375 1 73.06 326 GLN B CA 1
ATOM 5263 C C . GLN B 1 326 ? 38.281 -24.078 -22.188 1 73.06 326 GLN B C 1
ATOM 5265 O O . GLN B 1 326 ? 39.219 -23.938 -22.969 1 73.06 326 GLN B O 1
ATOM 5270 N N . LEU B 1 327 ? 38.406 -24.781 -21.062 1 56.03 327 LEU B N 1
ATOM 5271 C CA . LEU B 1 327 ? 39.625 -25.562 -20.812 1 56.03 327 LEU B CA 1
ATOM 5272 C C . LEU B 1 327 ? 39.656 -26.781 -21.734 1 56.03 327 LEU B C 1
ATOM 5274 O O . LEU B 1 327 ? 38.688 -27.516 -21.859 1 56.03 327 LEU B O 1
ATOM 5278 N N . PRO B 1 328 ? 40.625 -26.781 -22.781 1 50.78 328 PRO B N 1
ATOM 5279 C CA . PRO B 1 328 ? 40.844 -27.984 -23.609 1 50.78 328 PRO B CA 1
ATOM 5280 C C . PRO B 1 328 ? 40.969 -29.25 -22.781 1 50.78 328 PRO B C 1
ATOM 5282 O O . PRO B 1 328 ? 41.406 -29.219 -21.625 1 50.78 328 PRO B O 1
ATOM 5285 N N . SER B 1 329 ? 40.125 -30.359 -23.188 1 38.59 329 SER B N 1
ATOM 5286 C CA . SER B 1 329 ? 40.438 -31.672 -22.641 1 38.59 329 SER B CA 1
ATOM 5287 C C . SER B 1 329 ? 41.938 -31.984 -22.812 1 38.59 329 SER B C 1
ATOM 5289 O O . SER B 1 329 ? 42.531 -31.594 -23.812 1 38.59 329 SER B O 1
#

Sequence (658 aa):
MICQMGMAVFKGIPHTNGYTVTSYNFYLRPHSCTSFDPTFMCQTSSLEFLQRFKFDFNKWLYGGITSMNTDEENELCTTLSSVIKGQKIVDLPYTVRDQVNDLGVWAVSANEGDTTTVTNLSEATFQFMLVVSVRHRFSDLWASMQNGEVLIQKVTEDSRQKLEMQDPGGKKLMEYFVDRMLGFTKIFRYLVDTQKPIVLHNCLLDLMLLYKQFYKHLPRSYHTFKTDMHQLFPTIYDTKLIAAEIKSSLKQADDKGGSLLGNSSLSDLATSLKRDHTALYKPSIHHVPKTNKYNGEEMMLHEAGYDAYLTGSSFLYLAHLYAMLQLPSMICQMGMAVFKGIPHTNGYTVTSYNFYLRPHSCTSFDPTFMCQTSSLEFLQRFKFDFNKWLYGGITSMNTDEENELCTTLSSVIKGQKIVDLPYTVRDQVNDLGVWAVSANEGDTTTVTNLSEATFQFMLVVSVRHRFSDLWASMQNGEVLIQKVTEDSRQKLEMQDPGGKKLMEYFVDRMLGFTKIFRYLVDTQKPIVLHNCLLDLMLLYKQFYKHLPRSYHTFKTDMHQLFPTIYDTKLIAAEIKSSLKQADDKGGSLLGNSSLSDLATSLKRDHTALYKPSIHHVPKTNKYNGEEMMLHEAGYDAYLTGSSFLYLAHLYAMLQLPS

Radius of gyration: 31.5 Å; Cα contacts (8 Å, |Δi|>4): 915; chains: 2; bounding box: 85×84×59 Å

Foldseek 3Di:
DDQKAKAKDWDDDPPALAIEIAIDIAGEEEDAAQVGDDDDDDDPVVVVVCVVLPNDVCCNHVVGWAAAAPVRLVVLLVVLLCLLVVNDDGDQDPVLVVVLVVVVVVLVVDDAFDKDWDDPDQDLNSLSNNQSCCVPPDQQWHWDDDPRIIMIGGHDNVRNVVVCVVQPSVPVVSVVSSVRNNTCLVVLQVCLVVLDEDFEAPCPVVLQCCCCGNHHNRDPDPVVSVVVSCNSHVHYHHLLVLLVVLLVVCVVVVHPLNVLSPDRDLVSLLVSLVPPPPQPPQYYYAYPPCPDPLVDPDQSPPRNRNSNVSRVSSVSSSVSSVVVVVDDD/DDQKAKAKDWDDDPPALAIEIAIDIAGEEEDAAQVGDDDDDDDPVVVVVCVVLPNDVCCNHVVGWAAAAPVRLVVLLVVLLCLLVVVDDDDQDPVLVVVLVVVVVVLVVDDAFDKDWDDPDQDLNSQSNNQSCCVPPDQQWHWDDDPRIIMIGGHDNVRNVVVCVVQPSVPVVSVVSSVRNNTCLVVLQVLLVVLDEDFEAPCPVVLQCCCCGNHHNRDPDPVVSVVVSCNSHVHYHHLLVLLVVLLVVCVVVVHPLNVLSPDRDLVSLLVSLVPPPPQPRQYYYAYPPCPDPLNDPDQSPPRNRNSNVSRVSSVSSSVSSVVVVVDDD